Protein AF-A0A3R6HTK8-F1 (afdb_monomer_lite)

Secondary structure (DSSP, 8-state):
-HHHHHHHHHHHHHHHHHHHHHHHHSSS-HHHHTHHHHHHHHHHHHHHH-TTEEEEESPPP-GGG---SEEEEETTT--EEEEEEE----SSSPPP-GGGHHHHHHHHTTTS-EEEESSSEEEEE-TTS-EEEEESBPSSP-TTS--B-TTHHHHHHHHTSS-B-EE--HHHHHHHHHHHHHHHHHHHHHHHTS-TTS-SSHHHHHHHHHHHHHHHHHHHHT-GGGGSHHHHHHHHHHHHHHHHHHHHHH---TT--HHHHHHHHHHTTT-GGGHHHHHHTHHHHHHHHHTHHHHT-TTSHHHHHHHHHHHHHHTEEPPHHHHH---HHHHHHHHHHHHHHHHHHHTT-----HHHHHHHHHHHHHHHHHH--S------SSTHHHHHHHHHHHHTTS-S--GGGGS-----HHHHHHHH-

pLDDT: mean 80.51, std 20.75, range [27.39, 98.06]

Radius of gyration: 29.14 Å; chains: 1; bounding box: 92×43×70 Å

Foldseek 3Di:
DVVLVVLLVVLLLLLLVQQVVCVVVVPDQNQPSSVVSLVSSVVVLQCVLPVQKDKDAQDPALPPLGTARIWIAGNLQRFTLAGEHEDAADLADADDCVVPVSSLVSRLVQQHWYWYYNSFWTWIAHVVGDIDIDGQFDPNADSVDTDGDPVVNVVVSVSNVAGAAREDDLLVLLLVLLVLLLVQLVVQLVLCPDDLVRQPDPLSSVVNVLLVVVLVCCCVPPHVVSVRSSNVSSVLSLLLSLVLVLQLLVLADPPDGLVNQLVCSLCQLPDPVNVVVNVLVVVSSVSCVSCVVQLCDPPHPNVVSSSSSSSNSSNHHDDPCSRVDPPVLVSSVSNCCSNPVPVCVVVVPDDDDPVVVVVLVVVVVVCCVVPPDDDDDDDDDQPPVVVVVVVVVVCVVPDDDDPVVVVPPHDDCVSVSSVSD

Structure (mmCIF, N/CA/C/O backbone):
data_AF-A0A3R6HTK8-F1
#
_entry.id   AF-A0A3R6HTK8-F1
#
loop_
_atom_site.group_PDB
_atom_site.id
_atom_site.type_symbol
_atom_site.label_atom_id
_atom_site.label_alt_id
_atom_site.label_comp_id
_atom_site.label_asym_id
_atom_site.label_entity_id
_atom_site.label_seq_id
_atom_site.pdbx_PDB_ins_code
_atom_site.Cartn_x
_atom_site.Cartn_y
_atom_site.Cartn_z
_atom_site.occupancy
_atom_site.B_iso_or_equiv
_atom_site.auth_seq_id
_atom_site.auth_comp_id
_atom_site.auth_asym_id
_atom_site.auth_atom_id
_atom_site.pdbx_PDB_model_num
ATOM 1 N N . MET A 1 1 ? -25.799 9.845 5.522 1.00 81.69 1 MET A N 1
ATOM 2 C CA . MET A 1 1 ? -26.100 9.785 6.970 1.00 81.69 1 MET A CA 1
ATOM 3 C C . MET A 1 1 ? -27.089 8.676 7.287 1.00 81.69 1 MET A C 1
ATOM 5 O O . MET A 1 1 ? -26.764 7.847 8.117 1.00 81.69 1 MET A O 1
ATOM 9 N N . GLU A 1 2 ? -28.222 8.582 6.590 1.00 89.06 2 GLU A N 1
ATOM 10 C CA . GLU A 1 2 ? -29.214 7.513 6.807 1.00 89.06 2 GLU A CA 1
ATOM 11 C C . GLU A 1 2 ? -28.631 6.088 6.723 1.00 89.06 2 GLU A C 1
ATOM 13 O O . GLU A 1 2 ? -28.774 5.308 7.659 1.00 89.06 2 GLU A O 1
ATOM 18 N N . GLN A 1 3 ? -27.867 5.777 5.668 1.00 90.00 3 GLN A N 1
ATOM 19 C CA . GLN A 1 3 ? -27.207 4.472 5.527 1.00 90.00 3 GLN A CA 1
ATOM 20 C C . GLN A 1 3 ? -26.211 4.167 6.661 1.00 90.00 3 GLN A C 1
ATOM 22 O O . GLN A 1 3 ? -26.128 3.033 7.114 1.00 90.00 3 GLN A O 1
ATOM 27 N N . LEU A 1 4 ? -25.476 5.171 7.150 1.00 90.06 4 LEU A N 1
ATOM 28 C CA . LEU A 1 4 ? -24.527 5.001 8.256 1.00 90.06 4 LEU A CA 1
ATOM 29 C C . LEU A 1 4 ? -25.239 4.727 9.577 1.00 90.06 4 LEU A C 1
ATOM 31 O O . LEU A 1 4 ? -24.823 3.851 10.328 1.00 90.06 4 LEU A O 1
ATOM 35 N N . ASN A 1 5 ? -26.333 5.444 9.835 1.00 91.94 5 ASN A N 1
ATOM 36 C CA . ASN A 1 5 ? -27.166 5.205 11.007 1.00 91.94 5 ASN A CA 1
ATOM 37 C C . ASN A 1 5 ? -27.772 3.798 10.964 1.00 91.94 5 ASN A C 1
ATOM 39 O O . ASN A 1 5 ? -27.846 3.142 11.998 1.00 91.94 5 ASN A O 1
ATOM 43 N N . LYS A 1 6 ? -28.136 3.310 9.771 1.00 94.12 6 LYS A N 1
ATOM 44 C CA . LYS A 1 6 ? -28.594 1.932 9.573 1.00 94.12 6 LYS A CA 1
ATOM 45 C C . LYS A 1 6 ? -27.503 0.908 9.904 1.00 94.12 6 LYS A C 1
ATOM 47 O O . LYS A 1 6 ? -27.765 0.028 10.715 1.00 94.12 6 LYS A O 1
ATOM 52 N N . ILE A 1 7 ? -26.288 1.068 9.365 1.00 94.38 7 ILE A N 1
ATOM 53 C CA . ILE A 1 7 ? -25.133 0.200 9.684 1.00 94.38 7 ILE A CA 1
ATOM 54 C C . ILE A 1 7 ? -24.890 0.167 11.200 1.00 94.38 7 ILE A C 1
ATOM 56 O O . ILE A 1 7 ? -24.708 -0.898 11.785 1.00 94.38 7 ILE A O 1
ATOM 60 N N . LEU A 1 8 ? -24.916 1.333 11.852 1.00 94.94 8 LEU A N 1
ATOM 61 C CA . LEU A 1 8 ? -24.678 1.448 13.289 1.00 94.94 8 LEU A CA 1
ATOM 62 C C . LEU A 1 8 ? -25.783 0.778 14.120 1.00 94.94 8 LEU A C 1
ATOM 64 O O . LEU A 1 8 ? -25.486 0.065 15.076 1.00 94.94 8 LEU A O 1
ATOM 68 N N . ALA A 1 9 ? -27.048 0.980 13.748 1.00 94.38 9 ALA A N 1
ATOM 69 C CA . ALA A 1 9 ? -28.187 0.374 14.429 1.00 94.38 9 ALA A CA 1
ATOM 70 C C . ALA A 1 9 ? -28.205 -1.153 14.271 1.00 94.38 9 ALA A C 1
ATOM 72 O O . ALA A 1 9 ? -28.439 -1.870 15.243 1.00 94.38 9 ALA A O 1
ATOM 73 N N . GLU A 1 10 ? -27.921 -1.657 13.068 1.00 95.12 10 GLU A N 1
ATOM 74 C CA . GLU A 1 10 ? -27.808 -3.093 12.796 1.00 95.12 10 GLU A CA 1
ATOM 75 C C . GLU A 1 10 ? -26.653 -3.719 13.583 1.00 95.12 10 GLU A C 1
ATOM 77 O O . GLU A 1 10 ? -26.837 -4.775 14.192 1.00 95.12 10 GLU A O 1
ATOM 82 N N . TYR A 1 11 ? -25.505 -3.038 13.649 1.00 95.75 11 TYR A N 1
ATOM 83 C CA . TYR A 1 11 ? -24.362 -3.474 14.448 1.00 95.75 11 TYR A CA 1
ATOM 84 C C . TYR A 1 11 ? -24.707 -3.597 15.936 1.00 95.75 11 TYR A C 1
ATOM 86 O O . TYR A 1 11 ? -24.514 -4.662 16.521 1.00 95.75 11 TYR A O 1
ATOM 94 N N . VAL A 1 12 ? -25.262 -2.544 16.548 1.00 94.38 12 VAL A N 1
ATOM 95 C CA . VAL A 1 12 ? -25.592 -2.552 17.984 1.00 94.38 12 VAL A CA 1
ATOM 96 C C . VAL A 1 12 ? -26.674 -3.580 18.304 1.00 94.38 12 VAL A C 1
ATOM 98 O O . VAL A 1 12 ? -26.567 -4.281 19.308 1.00 94.38 12 VAL A O 1
ATOM 101 N N . LYS A 1 13 ? -27.679 -3.733 17.435 1.00 93.44 13 LYS A N 1
ATOM 102 C CA . LYS A 1 13 ? -28.710 -4.767 17.587 1.00 93.44 13 LYS A CA 1
ATOM 103 C C . LYS A 1 13 ? -28.109 -6.172 17.554 1.00 93.44 13 LYS A C 1
ATOM 105 O O . LYS A 1 13 ? -28.438 -6.999 18.400 1.00 93.44 13 LYS A O 1
ATOM 110 N N . ARG A 1 14 ? -27.230 -6.448 16.586 1.00 92.75 14 ARG A N 1
ATOM 111 C CA . ARG A 1 14 ? -26.555 -7.746 16.466 1.00 92.75 14 ARG A CA 1
ATOM 112 C C . ARG A 1 14 ? -25.686 -8.030 17.688 1.00 92.75 14 ARG A C 1
ATOM 114 O O . ARG A 1 14 ? -25.798 -9.105 18.263 1.00 92.75 14 ARG A O 1
ATOM 121 N N . LEU A 1 15 ? -24.901 -7.046 18.120 1.00 91.31 15 LEU A N 1
ATOM 122 C CA . LEU A 1 15 ? -24.067 -7.147 19.314 1.00 91.31 15 LEU A CA 1
ATOM 123 C C . LEU A 1 15 ? -24.892 -7.451 20.576 1.00 91.31 15 LEU A C 1
ATOM 125 O O . LEU A 1 15 ? -24.479 -8.279 21.384 1.00 91.31 15 LEU A O 1
ATOM 129 N N . GLY A 1 16 ? -26.057 -6.814 20.730 1.00 90.31 16 GLY A N 1
ATOM 130 C CA . GLY A 1 16 ? -26.980 -7.076 21.839 1.00 90.31 16 GLY A CA 1
ATOM 131 C C . GLY A 1 16 ? -27.509 -8.505 21.836 1.00 90.31 16 GLY A C 1
ATOM 132 O O . GLY A 1 16 ? -27.416 -9.190 22.851 1.00 90.31 16 GLY A O 1
ATOM 133 N N . ASN A 1 17 ? -27.960 -8.992 20.678 1.00 89.38 17 ASN A N 1
ATOM 134 C CA . ASN A 1 17 ? -28.421 -10.374 20.527 1.00 89.38 17 ASN A CA 1
ATOM 135 C C . ASN A 1 17 ? -27.309 -11.393 20.837 1.00 89.38 17 ASN A C 1
ATOM 137 O O . ASN A 1 17 ? -27.555 -12.391 21.519 1.00 89.38 17 ASN A O 1
ATOM 141 N N . ASP A 1 18 ? -26.090 -11.145 20.346 1.00 86.81 18 ASP A N 1
ATOM 142 C CA . ASP A 1 18 ? -24.930 -12.009 20.588 1.00 86.81 18 ASP A CA 1
ATOM 143 C C . ASP A 1 18 ? -24.582 -12.038 22.089 1.00 86.81 18 ASP A C 1
ATOM 145 O O . ASP A 1 18 ? -24.311 -13.102 22.650 1.00 86.81 18 ASP A O 1
ATOM 149 N N . TYR A 1 19 ? -24.656 -10.886 22.765 1.00 84.94 19 TYR A N 1
ATOM 150 C CA . TYR A 1 19 ? -24.428 -10.768 24.206 1.00 84.94 19 TYR A CA 1
ATOM 151 C C . TYR A 1 19 ? -25.494 -11.491 25.042 1.00 84.94 19 TYR A C 1
ATOM 153 O O . TYR A 1 19 ? -25.150 -12.270 25.934 1.00 84.94 19 TYR A O 1
ATOM 161 N N . GLU A 1 20 ? -26.778 -11.283 24.742 1.00 84.00 20 GLU A N 1
ATOM 162 C CA . GLU A 1 20 ? -27.891 -11.963 25.418 1.00 84.00 20 GLU A CA 1
ATOM 163 C C . GLU A 1 20 ? -27.799 -13.483 25.255 1.00 84.00 20 GLU A C 1
ATOM 165 O O . GLU A 1 20 ? -27.944 -14.228 26.227 1.00 84.00 20 GLU A O 1
ATOM 170 N N . THR A 1 21 ? -27.476 -13.948 24.045 1.00 82.75 21 THR A N 1
ATOM 171 C CA . THR A 1 21 ? -27.291 -15.376 23.752 1.00 82.75 21 THR A CA 1
ATOM 172 C C . THR A 1 21 ? -26.111 -15.961 24.529 1.00 82.75 21 THR A C 1
ATOM 174 O O . THR A 1 21 ? -26.217 -17.061 25.083 1.00 82.75 21 THR A O 1
ATOM 177 N N . ALA A 1 22 ? -24.988 -15.241 24.612 1.00 80.56 22 ALA A N 1
ATOM 178 C CA . ALA A 1 22 ? -23.815 -15.685 25.362 1.00 80.56 22 ALA A CA 1
ATOM 179 C C . ALA A 1 22 ? -24.121 -15.839 26.862 1.00 80.56 22 ALA A C 1
ATOM 181 O O . ALA A 1 22 ? -23.773 -16.864 27.452 1.00 80.56 22 ALA A O 1
ATOM 182 N N . ILE A 1 23 ? -24.835 -14.879 27.466 1.00 78.56 23 ILE A N 1
ATOM 183 C CA . ILE A 1 23 ? -25.270 -14.982 28.869 1.00 78.56 23 ILE A CA 1
ATOM 184 C C . ILE A 1 23 ? -26.238 -16.150 29.062 1.00 78.56 23 ILE A C 1
ATOM 186 O O . ILE A 1 23 ? -26.072 -16.931 29.996 1.00 78.56 23 ILE A O 1
ATOM 190 N N . ALA A 1 24 ? -27.248 -16.270 28.197 1.00 79.00 24 ALA A N 1
ATOM 191 C CA . ALA A 1 24 ? -28.303 -17.267 28.349 1.00 79.00 24 ALA A CA 1
ATOM 192 C C . ALA A 1 24 ? -27.785 -18.705 28.210 1.00 79.00 24 ALA A C 1
ATOM 194 O O . ALA A 1 24 ? -28.276 -19.610 28.881 1.00 79.00 24 ALA A O 1
ATOM 195 N N . THR A 1 25 ? -26.801 -18.926 27.335 1.00 72.25 25 THR A N 1
ATOM 196 C CA . THR A 1 25 ? -26.275 -20.268 27.057 1.00 72.25 25 THR A CA 1
ATOM 197 C C . THR A 1 25 ? -25.136 -20.679 27.984 1.00 72.25 25 THR A C 1
ATOM 199 O O . THR A 1 25 ? -24.912 -21.876 28.137 1.00 72.25 25 THR A O 1
ATOM 202 N N . GLY A 1 26 ? -24.378 -19.731 28.554 1.00 64.69 26 GLY A N 1
ATOM 203 C CA . GLY A 1 26 ? -23.179 -20.008 29.363 1.00 64.69 26 GLY A CA 1
ATOM 204 C C . GLY A 1 26 ? -22.053 -20.752 28.621 1.00 64.69 26 GLY A C 1
ATOM 205 O O . GLY A 1 26 ? -21.016 -21.043 29.209 1.00 64.69 26 GLY A O 1
ATOM 206 N N . ASN A 1 27 ? -22.249 -21.057 27.334 1.00 58.22 27 ASN A N 1
ATOM 207 C CA . ASN A 1 27 ? -21.382 -21.897 26.503 1.00 58.22 27 ASN A CA 1
ATOM 208 C C . ASN A 1 27 ? -20.423 -21.080 25.629 1.00 58.22 27 ASN A C 1
ATOM 210 O O . ASN A 1 27 ? -19.583 -21.649 24.934 1.00 58.22 27 ASN A O 1
ATOM 214 N N . ALA A 1 28 ? -20.554 -19.755 25.643 1.00 58.84 28 ALA A N 1
ATOM 215 C CA . ALA A 1 28 ? -19.697 -18.847 24.907 1.00 58.84 28 ALA A CA 1
ATOM 216 C C . ALA A 1 28 ? -19.084 -17.835 25.872 1.00 58.84 28 ALA A C 1
ATOM 218 O O . ALA A 1 28 ? -19.776 -17.258 26.711 1.00 58.84 28 ALA A O 1
ATOM 219 N N . THR A 1 29 ? -17.781 -17.595 25.746 1.00 58.09 29 THR A N 1
ATOM 220 C CA . THR A 1 29 ? -17.164 -16.444 26.397 1.00 58.09 29 THR A CA 1
ATOM 221 C C . THR A 1 29 ? -17.746 -15.179 25.758 1.00 58.09 29 THR A C 1
ATOM 223 O O . THR A 1 29 ? -17.727 -15.057 24.521 1.00 58.09 29 THR A O 1
ATOM 226 N N . PRO A 1 30 ? -18.273 -14.225 26.553 1.00 56.25 30 PRO A N 1
ATOM 227 C CA . PRO A 1 30 ? -18.715 -12.933 26.037 1.00 56.25 30 PRO A CA 1
ATOM 228 C C . PRO A 1 30 ? -17.639 -12.283 25.164 1.00 56.25 30 PRO A C 1
ATOM 230 O O . PRO A 1 30 ? -17.973 -11.591 24.212 1.00 56.25 30 PRO A O 1
ATOM 233 N N . GLU A 1 31 ? -16.358 -12.579 25.422 1.00 52.03 31 GLU A N 1
ATOM 234 C CA . GLU A 1 31 ? -15.197 -12.066 24.699 1.00 52.03 31 GLU A CA 1
ATOM 235 C C . GLU A 1 31 ? -15.032 -12.509 23.234 1.00 52.03 31 GLU A C 1
ATOM 237 O O . GLU A 1 31 ? -14.498 -11.746 22.431 1.00 52.03 31 GLU A O 1
ATOM 242 N N . LEU A 1 32 ? -15.402 -13.737 22.858 1.00 59.09 32 LEU A N 1
ATOM 243 C CA . LEU A 1 32 ? -15.188 -14.225 21.480 1.00 59.09 32 LEU A CA 1
ATOM 244 C C . LEU A 1 32 ? -16.429 -14.059 20.602 1.00 59.09 32 LEU A C 1
ATOM 246 O O . LEU A 1 32 ? -16.313 -13.978 19.378 1.00 59.09 32 LEU A O 1
ATOM 250 N N . SER A 1 33 ? -17.597 -13.948 21.230 1.00 67.00 33 SER A N 1
ATOM 251 C CA . SER A 1 33 ? -18.895 -13.935 20.554 1.00 67.00 33 SER A CA 1
ATOM 252 C C . SER A 1 33 ? -19.158 -12.645 19.773 1.00 67.00 33 SER A C 1
ATOM 254 O O . SER A 1 33 ? -19.855 -12.683 18.767 1.00 67.00 33 SER A O 1
ATOM 256 N N . PHE A 1 34 ? -18.558 -11.514 20.169 1.00 80.62 34 PHE A N 1
ATOM 257 C CA . PHE A 1 34 ? -18.806 -10.221 19.515 1.00 80.62 34 PHE A CA 1
ATOM 258 C C . PHE A 1 34 ? -17.888 -9.921 18.322 1.00 80.62 34 PHE A C 1
ATOM 260 O O . PHE A 1 34 ? -18.190 -9.048 17.505 1.00 80.62 34 PHE A O 1
ATOM 267 N N . ARG A 1 35 ? -16.748 -10.616 18.203 1.00 88.56 35 ARG A N 1
ATOM 268 C CA . ARG A 1 35 ? -15.759 -10.360 17.141 1.00 88.56 35 ARG A CA 1
ATOM 269 C C . ARG A 1 35 ? -16.352 -10.480 15.728 1.00 88.56 35 ARG A C 1
ATOM 271 O O . ARG A 1 35 ? -16.021 -9.624 14.912 1.00 88.56 35 ARG A O 1
ATOM 278 N N . PRO A 1 36 ? -17.243 -11.448 15.422 1.00 91.12 36 PRO A N 1
ATOM 279 C CA . PRO A 1 36 ? -17.910 -11.511 14.121 1.00 91.12 36 PRO A CA 1
ATOM 280 C C . PRO A 1 36 ? -18.784 -10.288 13.811 1.00 91.12 36 PRO A C 1
ATOM 282 O O . PRO A 1 36 ? -18.766 -9.799 12.684 1.00 91.12 36 PRO A O 1
ATOM 285 N N . ALA A 1 37 ? -19.534 -9.775 14.793 1.00 92.81 37 ALA A N 1
ATOM 286 C CA . ALA A 1 37 ? -20.349 -8.573 14.614 1.00 92.81 37 ALA A CA 1
ATOM 287 C C . ALA A 1 37 ? -19.473 -7.328 14.403 1.00 92.81 37 ALA A C 1
ATOM 289 O O . ALA A 1 37 ? -19.756 -6.513 13.526 1.00 92.81 37 ALA A O 1
ATOM 290 N N . LEU A 1 38 ? -18.383 -7.207 15.170 1.00 95.00 38 LEU A N 1
ATOM 291 C CA . LEU A 1 38 ? -17.415 -6.119 15.020 1.00 95.00 38 LEU A CA 1
ATOM 292 C C . LEU A 1 38 ? -16.723 -6.163 13.652 1.00 95.00 38 LEU A C 1
ATOM 294 O O . LEU A 1 38 ? -16.568 -5.130 13.008 1.00 95.00 38 LEU A O 1
ATOM 298 N N . ASP A 1 39 ? -16.332 -7.347 13.188 1.00 95.56 39 ASP A N 1
ATOM 299 C CA . ASP A 1 39 ? -15.702 -7.533 11.883 1.00 95.56 39 ASP A CA 1
ATOM 300 C C . ASP A 1 39 ? -16.608 -7.071 10.732 1.00 95.56 39 ASP A C 1
ATOM 302 O O . ASP A 1 39 ? -16.175 -6.308 9.866 1.00 95.56 39 ASP A O 1
ATOM 306 N N . ASP A 1 40 ? -17.879 -7.475 10.760 1.00 95.75 40 ASP A N 1
ATOM 307 C CA . ASP A 1 40 ? -18.894 -7.059 9.789 1.00 95.75 40 ASP A CA 1
ATOM 308 C C . ASP A 1 40 ? -19.106 -5.536 9.807 1.00 95.75 40 ASP A C 1
ATOM 310 O O . ASP A 1 40 ? -19.056 -4.880 8.763 1.00 95.75 40 ASP A O 1
ATOM 314 N N . PHE A 1 41 ? -19.221 -4.940 10.997 1.00 96.69 41 PHE A N 1
ATOM 315 C CA . PHE A 1 41 ? -19.305 -3.487 11.148 1.00 96.69 41 PHE A CA 1
ATOM 316 C C . PHE A 1 41 ? -18.094 -2.768 10.545 1.00 96.69 41 PHE A C 1
ATOM 318 O O . PHE A 1 41 ? -18.255 -1.804 9.793 1.00 96.69 41 PHE A O 1
ATOM 325 N N . LEU A 1 42 ? -16.880 -3.247 10.822 1.00 97.19 42 LEU A N 1
ATOM 326 C CA . LEU A 1 42 ? -15.658 -2.659 10.285 1.00 97.19 42 LEU A CA 1
ATOM 327 C C . LEU A 1 42 ? -15.581 -2.774 8.752 1.00 97.19 42 LEU A C 1
ATOM 329 O O . LEU A 1 42 ? -15.139 -1.829 8.092 1.00 97.19 42 LEU A O 1
ATOM 333 N N . VAL A 1 43 ? -16.026 -3.892 8.168 1.00 96.62 43 VAL A N 1
ATOM 334 C CA . VAL A 1 43 ? -16.117 -4.072 6.706 1.00 96.62 43 VAL A CA 1
ATOM 335 C C . VAL A 1 43 ? -17.105 -3.089 6.095 1.00 96.62 43 VAL A C 1
ATOM 337 O O . VAL A 1 43 ? -16.763 -2.393 5.138 1.00 96.62 43 VAL A O 1
ATOM 340 N N . GLN A 1 44 ? -18.315 -3.002 6.645 1.00 96.69 44 GLN A N 1
ATOM 341 C CA . GLN A 1 44 ? -19.347 -2.111 6.120 1.00 96.69 44 GLN A CA 1
ATOM 342 C C . GLN A 1 44 ? -18.934 -0.641 6.252 1.00 96.69 44 GLN A C 1
ATOM 344 O O . GLN A 1 44 ? -19.090 0.133 5.306 1.00 96.69 44 GLN A O 1
ATOM 349 N N . MET A 1 45 ? -18.342 -0.262 7.389 1.00 96.06 45 MET A N 1
ATOM 350 C CA . MET A 1 45 ? -17.864 1.096 7.645 1.00 96.06 45 MET A CA 1
ATOM 351 C C . MET A 1 45 ? -16.722 1.490 6.701 1.00 96.06 45 MET A C 1
ATOM 353 O O . MET A 1 45 ? -16.774 2.549 6.076 1.00 96.06 45 MET A O 1
ATOM 357 N N . SER A 1 46 ? -15.705 0.635 6.561 1.00 96.69 46 SER A N 1
ATOM 358 C CA . SER A 1 46 ? -14.578 0.899 5.658 1.00 96.69 46 SER A CA 1
ATOM 359 C C . SER A 1 46 ? -15.015 0.936 4.192 1.00 96.69 46 SER A C 1
ATOM 361 O O . SER A 1 46 ? -14.677 1.885 3.489 1.00 96.69 46 SER A O 1
ATOM 363 N N . GLY A 1 47 ? -15.846 -0.013 3.749 1.00 96.19 47 GLY A N 1
ATOM 364 C CA . GLY A 1 47 ? -16.365 -0.058 2.380 1.00 96.19 47 GLY A CA 1
ATOM 365 C C . GLY A 1 47 ? -17.301 1.102 2.024 1.00 96.19 47 GLY A C 1
ATOM 366 O O . GLY A 1 47 ? -17.339 1.517 0.864 1.00 96.19 47 GLY A O 1
ATOM 367 N N . PHE A 1 48 ? -18.027 1.654 3.005 1.00 95.62 48 PHE A N 1
ATOM 368 C CA . PHE A 1 48 ? -18.804 2.883 2.825 1.00 95.62 48 PHE A CA 1
ATOM 369 C C . PHE A 1 48 ? -17.899 4.111 2.644 1.00 95.62 48 PHE A C 1
ATOM 371 O O . PHE A 1 48 ? -18.234 5.008 1.872 1.00 95.62 48 PHE A O 1
ATOM 378 N N . ILE A 1 49 ? -16.765 4.166 3.352 1.00 96.00 49 ILE A N 1
ATOM 379 C CA . ILE A 1 49 ? -15.816 5.286 3.281 1.00 96.00 49 ILE A CA 1
ATOM 380 C C . ILE A 1 49 ? -15.047 5.267 1.959 1.00 96.00 49 ILE A C 1
ATOM 382 O O . ILE A 1 49 ? -15.018 6.281 1.263 1.00 96.00 49 ILE A O 1
ATOM 386 N N . ASP A 1 50 ? -14.433 4.135 1.615 1.00 96.50 50 ASP A N 1
ATOM 387 C CA . ASP A 1 50 ? -13.734 3.936 0.347 1.00 96.50 50 ASP A CA 1
ATOM 388 C C . ASP A 1 50 ? -13.623 2.433 0.033 1.00 96.50 50 ASP A C 1
ATOM 390 O O . ASP A 1 50 ? -13.117 1.639 0.825 1.00 96.50 50 ASP A O 1
ATOM 394 N N . ARG A 1 51 ? -14.042 2.033 -1.173 1.00 96.12 51 ARG A N 1
ATOM 395 C CA . ARG A 1 51 ? -13.983 0.638 -1.652 1.00 96.12 51 ARG A CA 1
ATOM 396 C C . ARG A 1 51 ? -12.553 0.103 -1.791 1.00 96.12 51 ARG A C 1
ATOM 398 O O . ARG A 1 51 ? -12.363 -1.118 -1.865 1.00 96.12 51 ARG A O 1
ATOM 405 N N . LYS A 1 52 ? -11.565 0.998 -1.859 1.00 96.50 52 LYS A N 1
ATOM 406 C CA . LYS A 1 52 ? -10.136 0.668 -1.904 1.00 96.50 52 LYS A CA 1
ATOM 407 C C . LYS A 1 52 ? -9.570 0.287 -0.545 1.00 96.50 52 LYS A C 1
ATOM 409 O O . LYS A 1 52 ? -8.481 -0.279 -0.507 1.00 96.50 52 LYS A O 1
ATOM 414 N N . ILE A 1 53 ? -10.279 0.563 0.550 1.00 97.69 53 ILE A N 1
ATOM 415 C CA . ILE A 1 53 ? -9.877 0.081 1.867 1.00 97.69 53 ILE A CA 1
ATOM 416 C C . ILE A 1 53 ? -10.133 -1.424 1.910 1.00 97.69 53 ILE A C 1
ATOM 418 O O . ILE A 1 53 ? -11.233 -1.907 1.636 1.00 97.69 53 ILE A O 1
ATOM 422 N N . ASP A 1 54 ? -9.084 -2.163 2.229 1.00 96.69 54 ASP A N 1
ATOM 423 C CA . ASP A 1 54 ? -9.123 -3.586 2.494 1.00 96.69 54 ASP A CA 1
ATOM 424 C C . ASP A 1 54 ? -8.936 -3.846 3.977 1.00 96.69 54 ASP A C 1
ATOM 426 O O . ASP A 1 54 ? -8.147 -3.177 4.652 1.00 96.69 54 ASP A O 1
ATOM 430 N N . ARG A 1 55 ? -9.653 -4.853 4.463 1.00 95.62 55 ARG A N 1
ATOM 431 C CA . ARG A 1 55 ? -9.563 -5.347 5.830 1.00 95.62 55 ARG A CA 1
ATOM 432 C C . ARG A 1 55 ? -8.913 -6.718 5.785 1.00 95.62 55 ARG A C 1
ATOM 434 O O . ARG A 1 55 ? -9.444 -7.634 5.166 1.00 95.62 55 ARG A O 1
ATOM 441 N N . ILE A 1 56 ? -7.816 -6.882 6.511 1.00 95.31 56 ILE A N 1
ATOM 442 C CA . ILE A 1 56 ? -7.183 -8.179 6.752 1.00 95.31 56 ILE A CA 1
ATOM 443 C C . ILE A 1 56 ? -7.474 -8.571 8.198 1.00 95.31 56 ILE A C 1
ATOM 445 O O . ILE A 1 56 ? -7.020 -7.896 9.123 1.00 95.31 56 ILE A O 1
ATOM 449 N N . PHE A 1 57 ? -8.234 -9.649 8.384 1.00 92.38 57 PHE A N 1
ATOM 450 C CA . PHE A 1 57 ? -8.468 -10.254 9.694 1.00 92.38 57 PHE A CA 1
ATOM 451 C C . PHE A 1 57 ? -7.351 -11.228 10.039 1.00 92.38 57 PHE A C 1
ATOM 453 O O . PHE A 1 57 ? -6.886 -11.967 9.171 1.00 92.38 57 PHE A O 1
ATOM 460 N N . GLU A 1 58 ? -6.900 -11.178 11.289 1.00 89.94 58 GLU A N 1
ATOM 461 C CA . GLU A 1 58 ? -5.741 -11.915 11.791 1.00 89.94 58 GLU A CA 1
ATOM 462 C C . GLU A 1 58 ? -4.538 -11.863 10.827 1.00 89.94 58 GLU A C 1
ATOM 464 O O . GLU A 1 58 ? -4.053 -12.900 10.354 1.00 89.94 58 GLU A O 1
ATOM 469 N N . PRO A 1 59 ? -4.028 -10.658 10.505 1.00 90.19 59 PRO A N 1
ATOM 470 C CA . PRO A 1 59 ? -2.883 -10.504 9.621 1.00 90.19 59 PRO A CA 1
ATOM 471 C C . PRO A 1 59 ? -1.688 -11.339 10.091 1.00 90.19 59 PRO A C 1
ATOM 473 O O . PRO A 1 59 ? -1.536 -11.686 11.264 1.00 90.19 59 PRO A O 1
ATOM 476 N N . ARG A 1 60 ? -0.758 -11.619 9.173 1.00 86.19 60 ARG A N 1
ATOM 477 C CA . ARG A 1 60 ? 0.523 -12.226 9.560 1.00 86.19 60 ARG A CA 1
ATOM 478 C C . ARG A 1 60 ? 1.211 -11.377 10.629 1.00 86.19 60 ARG A C 1
ATOM 480 O O . ARG A 1 60 ? 1.027 -10.162 10.699 1.00 86.19 60 ARG A O 1
ATOM 487 N N . GLN A 1 61 ? 2.034 -12.027 11.443 1.00 83.38 61 GLN A N 1
ATOM 488 C CA . GLN A 1 61 ? 2.787 -11.362 12.495 1.00 83.38 61 GLN A CA 1
ATOM 489 C C . GLN A 1 61 ? 3.590 -10.174 11.935 1.00 83.38 61 GLN A C 1
ATOM 491 O O . GLN A 1 61 ? 4.362 -10.320 10.985 1.00 83.38 61 GLN A O 1
ATOM 496 N N . GLN A 1 62 ? 3.423 -9.000 12.543 1.00 81.44 62 GLN A N 1
ATOM 497 C CA . GLN A 1 62 ? 4.070 -7.746 12.149 1.00 81.44 62 GLN A CA 1
ATOM 498 C C . GLN A 1 62 ? 5.496 -7.697 12.720 1.00 81.44 62 GLN A C 1
ATOM 500 O O . GLN A 1 62 ? 5.837 -6.873 13.569 1.00 81.44 62 GLN A O 1
ATOM 505 N N . GLY A 1 63 ? 6.329 -8.664 12.325 1.00 77.06 63 GLY A N 1
ATOM 506 C CA . GLY A 1 63 ? 7.679 -8.852 12.859 1.00 77.06 63 GLY A CA 1
ATOM 507 C C . GLY A 1 63 ? 7.682 -9.079 14.376 1.00 77.06 63 GLY A C 1
ATOM 508 O O . GLY A 1 63 ? 6.964 -9.923 14.903 1.00 77.06 63 GLY A O 1
ATOM 509 N N . LYS A 1 64 ? 8.481 -8.307 15.117 1.00 78.94 64 LYS A N 1
ATOM 510 C CA . LYS A 1 64 ? 8.558 -8.411 16.587 1.00 78.94 64 LYS A CA 1
ATOM 511 C C . LYS A 1 64 ? 7.411 -7.718 17.339 1.00 78.94 64 LYS A C 1
ATOM 513 O O . LYS A 1 64 ? 7.372 -7.773 18.564 1.00 78.94 64 LYS A O 1
ATOM 518 N N . TYR A 1 65 ? 6.507 -7.033 16.636 1.00 81.88 65 TYR A N 1
ATOM 519 C CA . TYR A 1 65 ? 5.516 -6.138 17.249 1.00 81.88 65 TYR A CA 1
ATOM 520 C C . TYR A 1 65 ? 4.185 -6.825 17.590 1.00 81.88 65 TYR A C 1
ATOM 522 O O . TYR A 1 65 ? 3.364 -6.249 18.301 1.00 81.88 65 TYR A O 1
ATOM 530 N N . GLY A 1 66 ? 4.016 -8.081 17.169 1.00 84.94 66 GLY A N 1
ATOM 531 C CA . GLY A 1 66 ? 2.838 -8.903 17.442 1.00 84.94 66 GLY A CA 1
ATOM 532 C C . GLY A 1 66 ? 1.907 -9.017 16.239 1.00 84.94 66 GLY A C 1
ATOM 533 O O . GLY A 1 66 ? 2.278 -8.682 15.113 1.00 84.94 66 GLY A O 1
ATOM 534 N N . ARG A 1 67 ? 0.703 -9.527 16.483 1.00 90.19 67 ARG A N 1
ATOM 535 C CA . ARG A 1 67 ? -0.353 -9.700 15.487 1.00 90.19 67 ARG A CA 1
ATOM 536 C C . ARG A 1 67 ? -1.588 -8.937 15.975 1.00 90.19 67 ARG A C 1
ATOM 538 O O . ARG A 1 67 ? -2.165 -9.391 16.960 1.00 90.19 67 ARG A O 1
ATOM 545 N N . PRO A 1 68 ? -1.952 -7.800 15.356 1.00 93.00 68 PRO A N 1
ATOM 546 C CA . PRO A 1 68 ? -3.223 -7.151 15.663 1.00 93.00 68 PRO A CA 1
ATOM 547 C C . PRO A 1 68 ? -4.377 -8.037 15.188 1.00 93.00 68 PRO A C 1
ATOM 549 O O . PRO A 1 68 ? -4.172 -8.879 14.313 1.00 93.00 68 PRO A O 1
ATOM 552 N N . ASP A 1 69 ? -5.573 -7.850 15.741 1.00 94.06 69 ASP A N 1
ATOM 553 C CA . ASP A 1 69 ? -6.754 -8.598 15.295 1.00 94.06 69 ASP A CA 1
ATOM 554 C C . ASP A 1 69 ? -7.169 -8.172 13.869 1.00 94.06 69 ASP A C 1
ATOM 556 O O . ASP A 1 69 ? -7.511 -9.022 13.047 1.00 94.06 69 ASP A O 1
ATOM 560 N N . TRP A 1 70 ? -7.049 -6.878 13.533 1.00 97.12 70 TRP A N 1
ATOM 561 C CA . TRP A 1 70 ? -7.273 -6.365 12.175 1.00 97.12 70 TRP A CA 1
ATOM 562 C C . TRP A 1 70 ? -6.178 -5.413 11.695 1.00 97.12 70 TRP A C 1
ATOM 564 O O . TRP A 1 70 ? -5.610 -4.624 12.458 1.00 97.12 70 TRP A O 1
ATOM 574 N N . LEU A 1 71 ? -5.947 -5.430 10.385 1.00 96.56 71 LEU A N 1
ATOM 575 C CA . LEU A 1 71 ? -5.123 -4.471 9.653 1.00 96.56 71 LEU A CA 1
ATOM 576 C C . LEU A 1 71 ? -5.933 -3.907 8.488 1.00 96.56 71 LEU A C 1
ATOM 578 O O . LEU A 1 71 ? -6.540 -4.666 7.734 1.00 96.56 71 LEU A O 1
ATOM 582 N N . PHE A 1 72 ? -5.912 -2.583 8.335 1.00 98.06 72 PHE A N 1
ATOM 583 C CA . PHE A 1 72 ? -6.548 -1.897 7.214 1.00 98.06 72 PHE A CA 1
ATOM 584 C C . PHE A 1 72 ? -5.504 -1.316 6.273 1.00 98.06 72 PHE A C 1
ATOM 586 O O . PHE A 1 72 ? -4.599 -0.599 6.712 1.00 98.06 72 PHE A O 1
ATOM 593 N N . CYS A 1 73 ? -5.631 -1.601 4.983 1.00 97.25 73 CYS A N 1
ATOM 594 C CA . CYS A 1 73 ? -4.702 -1.134 3.959 1.00 97.25 73 CYS A CA 1
ATOM 595 C C . CYS A 1 73 ? -5.412 -0.742 2.666 1.00 97.25 73 CYS A C 1
ATOM 597 O O . CYS A 1 73 ? -6.549 -1.130 2.439 1.00 97.25 73 CYS A O 1
ATOM 599 N N . ASN A 1 74 ? -4.749 0.020 1.805 1.00 97.38 74 ASN A N 1
ATOM 600 C CA . ASN A 1 74 ? -5.250 0.314 0.466 1.00 97.38 74 ASN A CA 1
ATOM 601 C C . ASN A 1 74 ? -4.932 -0.856 -0.487 1.00 97.38 74 ASN A C 1
ATOM 603 O O . ASN A 1 74 ? -3.790 -1.312 -0.533 1.00 97.38 74 ASN A O 1
ATOM 607 N N . LYS A 1 75 ? -5.914 -1.325 -1.264 1.00 94.50 75 LYS A N 1
ATOM 608 C CA . LYS A 1 75 ? -5.766 -2.436 -2.228 1.00 94.50 75 LYS A CA 1
ATOM 609 C C . LYS A 1 75 ? -4.730 -2.168 -3.324 1.00 94.50 75 LYS A C 1
ATOM 611 O O . LYS A 1 75 ? -4.041 -3.092 -3.747 1.00 94.50 75 LYS A O 1
ATOM 616 N N . ASP A 1 76 ? -4.600 -0.918 -3.755 1.00 92.19 76 ASP A N 1
ATOM 617 C CA . ASP A 1 76 ? -3.764 -0.530 -4.893 1.00 92.19 76 ASP A CA 1
ATOM 618 C C . ASP A 1 76 ? -2.310 -0.285 -4.457 1.00 92.19 76 ASP A C 1
ATOM 620 O O . ASP A 1 76 ? -1.357 -0.796 -5.053 1.00 92.19 76 ASP A O 1
ATOM 624 N N . THR A 1 77 ? -2.128 0.508 -3.397 1.00 94.88 77 THR A N 1
ATOM 625 C CA . THR A 1 77 ? -0.802 0.948 -2.924 1.00 94.88 77 THR A CA 1
ATOM 626 C C . THR A 1 77 ? -0.217 0.022 -1.860 1.00 94.88 77 THR A C 1
ATOM 628 O O . THR A 1 77 ? 0.988 0.052 -1.601 1.00 94.88 77 THR A O 1
ATOM 631 N N . MET A 1 78 ? -1.061 -0.794 -1.219 1.00 94.69 78 MET A N 1
ATOM 632 C CA . MET A 1 78 ? -0.729 -1.583 -0.029 1.00 94.69 78 MET A CA 1
ATOM 633 C C . MET A 1 78 ? -0.274 -0.723 1.167 1.00 94.69 78 MET A C 1
ATOM 635 O O . MET A 1 78 ? 0.335 -1.239 2.107 1.00 94.69 78 MET A O 1
ATOM 639 N N . GLY A 1 79 ? -0.545 0.587 1.144 1.00 96.25 79 GLY A N 1
ATOM 640 C CA . GLY A 1 79 ? -0.321 1.487 2.274 1.00 96.25 79 GLY A CA 1
ATOM 641 C C . GLY A 1 79 ? -1.242 1.152 3.439 1.00 96.25 79 GLY A C 1
ATOM 642 O O . GLY A 1 79 ? -2.367 0.706 3.234 1.00 96.25 79 GLY A O 1
ATOM 643 N N . ILE A 1 80 ? -0.762 1.332 4.668 1.00 96.75 80 ILE A N 1
ATOM 644 C CA . ILE A 1 80 ? -1.503 0.952 5.878 1.00 96.75 80 ILE A CA 1
ATOM 645 C C . ILE A 1 80 ? -2.273 2.160 6.393 1.00 96.75 80 ILE A C 1
ATOM 647 O O . ILE A 1 80 ? -1.669 3.192 6.666 1.00 96.75 80 ILE A O 1
ATOM 651 N N . TYR A 1 81 ? -3.581 2.031 6.586 1.00 97.50 81 TYR A N 1
ATOM 652 C CA . TYR A 1 81 ? -4.374 3.049 7.280 1.00 97.50 81 TYR A CA 1
ATOM 653 C C . TYR A 1 81 ? -4.224 2.937 8.795 1.00 97.50 81 TYR A C 1
ATOM 655 O O . TYR A 1 81 ? -4.103 3.942 9.487 1.00 97.50 81 TYR A O 1
ATOM 663 N N . GLY A 1 82 ? -4.184 1.712 9.317 1.00 96.88 82 GLY A N 1
ATOM 664 C CA . GLY A 1 82 ? -3.970 1.468 10.735 1.00 96.88 82 GLY A CA 1
ATOM 665 C C . GLY A 1 82 ? -4.331 0.052 11.158 1.00 96.88 82 GLY A C 1
ATOM 666 O O . GLY A 1 82 ? -4.650 -0.810 10.335 1.00 96.88 82 GLY A O 1
ATOM 667 N N . TYR A 1 83 ? -4.270 -0.170 12.464 1.00 97.19 83 TYR A N 1
ATOM 668 C CA . TYR A 1 83 ? -4.533 -1.461 13.098 1.00 97.19 83 TYR A CA 1
ATOM 669 C C . TYR A 1 83 ? -5.712 -1.357 14.062 1.00 97.19 83 TYR A C 1
ATOM 671 O O . TYR A 1 83 ? -5.926 -0.299 14.654 1.00 97.19 83 TYR A O 1
ATOM 679 N N . VAL A 1 84 ? -6.438 -2.455 14.260 1.00 96.94 84 VAL A N 1
ATOM 680 C CA . VAL A 1 84 ? -7.478 -2.559 15.294 1.00 96.94 84 VAL A CA 1
ATOM 681 C C . VAL A 1 84 ? -7.170 -3.753 16.187 1.00 96.94 84 VAL A C 1
ATOM 683 O O . VAL A 1 84 ? -6.817 -4.831 15.707 1.00 96.94 84 VAL A O 1
ATOM 686 N N . GLU A 1 85 ? -7.292 -3.542 17.489 1.00 95.00 85 GLU A N 1
ATOM 687 C CA . GLU A 1 85 ? -7.082 -4.539 18.531 1.00 95.00 85 GLU A CA 1
ATOM 688 C C . GLU A 1 85 ? -8.337 -4.595 19.412 1.00 95.00 85 GLU A C 1
ATOM 690 O O . GLU A 1 85 ? -8.697 -3.595 20.043 1.00 95.00 85 GLU A O 1
ATOM 695 N N . ALA A 1 86 ? -8.993 -5.756 19.456 1.00 93.25 86 ALA A N 1
ATOM 696 C CA . ALA A 1 86 ? -10.189 -5.971 20.261 1.00 93.25 86 ALA A CA 1
ATOM 697 C C . ALA A 1 86 ? -9.857 -6.524 21.649 1.00 93.25 86 ALA A C 1
ATOM 699 O O . ALA A 1 86 ? -8.972 -7.369 21.818 1.00 93.25 86 ALA A O 1
ATOM 700 N N . LYS A 1 87 ? -10.623 -6.078 22.644 1.00 91.69 87 LYS A N 1
ATOM 701 C CA . LYS A 1 87 ? -10.571 -6.494 24.050 1.00 91.69 87 LYS A CA 1
ATOM 702 C C . LYS A 1 87 ? -11.905 -7.024 24.521 1.00 91.69 87 LYS A C 1
ATOM 704 O O . LYS A 1 87 ? -12.910 -6.859 23.847 1.00 91.69 87 LYS A O 1
ATOM 709 N N . SER A 1 88 ? -11.881 -7.675 25.678 1.00 86.50 88 SER A N 1
ATOM 710 C CA . SER A 1 88 ? -13.066 -8.238 26.308 1.00 86.50 88 SER A CA 1
ATOM 711 C C . SER A 1 88 ? -14.187 -7.211 26.388 1.00 86.50 88 SER A C 1
ATOM 713 O O . SER A 1 88 ? -14.003 -6.130 26.948 1.00 86.50 88 SER A O 1
ATOM 715 N N . PHE A 1 89 ? -15.337 -7.570 25.829 1.00 87.31 89 PHE A N 1
ATOM 716 C CA . PHE A 1 89 ? -16.518 -6.729 25.844 1.00 87.31 89 PHE A CA 1
ATOM 717 C C . PHE A 1 89 ? -17.132 -6.682 27.245 1.00 87.31 89 PHE A C 1
ATOM 719 O O . PHE A 1 89 ? -17.372 -7.722 27.863 1.00 87.31 89 PHE A O 1
ATOM 726 N N . ASN A 1 90 ? -17.423 -5.475 27.733 1.00 88.19 90 ASN A N 1
ATOM 727 C CA . ASN A 1 90 ? -18.200 -5.271 28.951 1.00 88.19 90 ASN A CA 1
ATOM 728 C C . ASN A 1 90 ? -19.244 -4.160 28.730 1.00 88.19 90 ASN A C 1
ATOM 730 O O . ASN A 1 90 ? -18.867 -2.996 28.564 1.00 88.19 90 ASN A O 1
ATOM 734 N N . PRO A 1 91 ? -20.555 -4.467 28.765 1.00 89.50 91 PRO A N 1
ATOM 735 C CA . PRO A 1 91 ? -21.590 -3.464 28.512 1.00 89.50 91 PRO A CA 1
ATOM 736 C C . PRO A 1 91 ? -21.778 -2.476 29.663 1.00 89.50 91 PRO A C 1
ATOM 738 O O . PRO A 1 91 ? -22.438 -1.460 29.477 1.00 89.50 91 PRO A O 1
ATOM 741 N N . ASN A 1 92 ? -21.225 -2.754 30.845 1.00 90.75 92 ASN A N 1
ATOM 742 C CA . ASN A 1 92 ? -21.437 -1.949 32.047 1.00 90.75 92 ASN A CA 1
ATOM 743 C C . ASN A 1 92 ? -20.266 -1.012 32.354 1.00 90.75 92 ASN A C 1
ATOM 745 O O . ASN A 1 92 ? -20.431 -0.057 33.109 1.00 90.75 92 ASN A O 1
ATOM 749 N N . VAL A 1 93 ? -19.083 -1.281 31.794 1.00 91.12 93 VAL A N 1
ATOM 750 C CA . VAL A 1 93 ? -17.837 -0.598 32.161 1.00 91.12 93 VAL A CA 1
ATOM 751 C C . VAL A 1 93 ? -17.157 -0.037 30.918 1.00 91.12 93 VAL A C 1
ATOM 753 O O . VAL A 1 93 ? -17.015 -0.724 29.907 1.00 91.12 93 VAL A O 1
ATOM 756 N N . VAL A 1 94 ? -16.731 1.224 31.006 1.00 92.81 94 VAL A N 1
ATOM 757 C CA . VAL A 1 94 ? -15.947 1.884 29.955 1.00 92.81 94 VAL A CA 1
ATOM 758 C C . VAL A 1 94 ? -14.580 1.213 29.828 1.00 92.81 94 VAL A C 1
ATOM 760 O O . VAL A 1 94 ? -13.948 0.874 30.830 1.00 92.81 94 VAL A O 1
ATOM 763 N N . LEU A 1 95 ? -14.112 1.035 28.596 1.00 92.69 95 LEU A N 1
ATOM 764 C CA . LEU A 1 95 ? -12.826 0.421 28.294 1.00 92.69 95 LEU A CA 1
ATOM 765 C C . LEU A 1 95 ? -11.672 1.182 28.964 1.00 92.69 95 LEU A C 1
ATOM 767 O O . LEU A 1 95 ? -11.387 2.334 28.635 1.00 92.69 95 LEU A O 1
ATOM 771 N N . ASN A 1 96 ? -10.969 0.505 29.873 1.00 91.25 96 ASN A N 1
ATOM 772 C CA . ASN A 1 96 ? -9.763 1.024 30.506 1.00 91.25 96 ASN A CA 1
ATOM 773 C C . ASN A 1 96 ? -8.515 0.636 29.682 1.00 91.25 96 ASN A C 1
ATOM 775 O O . ASN A 1 96 ? -8.224 -0.555 29.552 1.00 91.25 96 ASN A O 1
ATOM 779 N N . PRO A 1 97 ? -7.747 1.599 29.136 1.00 91.31 97 PRO A N 1
ATOM 780 C CA . PRO A 1 97 ? -6.591 1.298 28.293 1.00 91.31 97 PRO A CA 1
ATOM 781 C C . PRO A 1 97 ? -5.315 0.904 29.054 1.00 91.31 97 PRO A C 1
ATOM 783 O O . PRO A 1 97 ? -4.363 0.463 28.406 1.00 91.31 97 PRO A O 1
ATOM 786 N N . VAL A 1 98 ? -5.262 1.070 30.385 1.00 89.50 98 VAL A N 1
ATOM 787 C CA . VAL A 1 98 ? -4.027 0.947 31.195 1.00 89.50 98 VAL A CA 1
ATOM 788 C C . VAL A 1 98 ? -3.309 -0.387 30.967 1.00 89.50 98 VAL A C 1
ATOM 790 O O . VAL A 1 98 ? -2.101 -0.413 30.719 1.00 89.50 98 VAL A O 1
ATOM 793 N N . ASP A 1 99 ? -4.049 -1.494 30.946 1.00 85.81 99 ASP A N 1
ATOM 794 C CA . ASP A 1 99 ? -3.470 -2.835 30.781 1.00 85.81 99 ASP A CA 1
ATOM 795 C C . ASP A 1 99 ? -2.972 -3.108 29.352 1.00 85.81 99 ASP A C 1
ATOM 797 O O . ASP A 1 99 ? -2.149 -3.998 29.112 1.00 85.81 99 ASP A O 1
ATOM 801 N N . TYR A 1 100 ? -3.420 -2.305 28.386 1.00 89.69 100 TYR A N 1
ATOM 802 C CA . TYR A 1 100 ? -3.195 -2.514 26.957 1.00 89.69 100 TYR A CA 1
ATOM 803 C C . TYR A 1 100 ? -2.192 -1.532 26.351 1.00 89.69 100 TYR A C 1
ATOM 805 O O . TYR A 1 100 ? -1.790 -1.696 25.195 1.00 89.69 100 TYR A O 1
ATOM 813 N N . GLU A 1 101 ? -1.705 -0.558 27.126 1.00 88.69 101 GLU A N 1
ATOM 814 C CA . GLU A 1 101 ? -0.758 0.451 26.650 1.00 88.69 101 GLU A CA 1
ATOM 815 C C . GLU A 1 101 ? 0.483 -0.154 25.998 1.00 88.69 101 GLU A C 1
ATOM 817 O O . GLU A 1 101 ? 0.957 0.345 24.978 1.00 88.69 101 GLU A O 1
ATOM 822 N N . ARG A 1 102 ? 1.029 -1.235 26.574 1.00 90.44 102 ARG A N 1
ATOM 823 C CA . ARG A 1 102 ? 2.214 -1.908 26.023 1.00 90.44 102 ARG A CA 1
ATOM 824 C C . ARG A 1 102 ? 1.948 -2.424 24.612 1.00 90.44 102 ARG A C 1
ATOM 826 O O . ARG A 1 102 ? 2.805 -2.275 23.745 1.00 90.44 102 ARG A O 1
ATOM 833 N N . GLN A 1 103 ? 0.774 -2.998 24.369 1.00 87.50 103 GLN A N 1
ATOM 834 C CA . GLN A 1 103 ? 0.404 -3.520 23.058 1.00 87.50 103 GLN A CA 1
ATOM 835 C C . GLN A 1 103 ? 0.136 -2.400 22.053 1.00 87.50 103 GLN A C 1
ATOM 837 O O . GLN A 1 103 ? 0.675 -2.448 20.949 1.00 87.50 103 GLN A O 1
ATOM 842 N N . VAL A 1 104 ? -0.603 -1.364 22.454 1.00 91.75 104 VAL A N 1
ATOM 843 C CA . VAL A 1 104 ? -0.853 -0.180 21.618 1.00 91.75 104 VAL A CA 1
ATOM 844 C C . VAL A 1 104 ? 0.467 0.486 21.222 1.00 91.75 104 VAL A C 1
ATOM 846 O O . VAL A 1 104 ? 0.706 0.741 20.040 1.00 91.75 104 VAL A O 1
ATOM 849 N N . LYS A 1 105 ? 1.380 0.683 22.185 1.00 91.44 105 LYS A N 1
ATOM 850 C CA . LYS A 1 105 ? 2.721 1.237 21.943 1.00 91.44 105 LYS A CA 1
ATOM 851 C C . LYS A 1 105 ? 3.484 0.423 20.894 1.00 91.44 105 LYS A C 1
ATOM 853 O O . LYS A 1 105 ? 4.077 1.025 20.003 1.00 91.44 105 LYS A O 1
ATOM 858 N N . ARG A 1 106 ? 3.437 -0.920 20.933 1.00 90.31 106 ARG A N 1
ATOM 859 C CA . ARG A 1 106 ? 4.106 -1.777 19.928 1.00 90.31 106 ARG A CA 1
ATOM 860 C C . ARG A 1 106 ? 3.649 -1.479 18.502 1.00 90.31 106 ARG A C 1
ATOM 862 O O . ARG A 1 106 ? 4.503 -1.373 17.628 1.00 90.31 106 ARG A O 1
ATOM 869 N N . TYR A 1 107 ? 2.349 -1.337 18.261 1.00 90.69 107 TYR A N 1
ATOM 870 C CA . TYR A 1 107 ? 1.842 -1.065 16.913 1.00 90.69 107 TYR A CA 1
ATOM 871 C C . TYR A 1 107 ? 2.054 0.391 16.490 1.00 90.69 107 TYR A C 1
ATOM 873 O O . TYR A 1 107 ? 2.393 0.637 15.335 1.00 90.69 107 TYR A O 1
ATOM 881 N N . LEU A 1 108 ? 1.971 1.351 17.417 1.00 91.81 108 LEU A N 1
ATOM 882 C CA . LEU A 1 108 ? 2.289 2.757 17.131 1.00 91.81 108 LEU A CA 1
ATOM 883 C C . LEU A 1 108 ? 3.743 2.957 16.680 1.00 91.81 108 LEU A C 1
ATOM 885 O O . LEU A 1 108 ? 4.005 3.831 15.855 1.00 91.81 108 LEU A O 1
ATOM 889 N N . TYR A 1 109 ? 4.688 2.126 17.146 1.00 89.62 109 TYR A N 1
ATOM 890 C CA . TYR A 1 109 ? 6.075 2.143 16.653 1.00 89.62 109 TYR A CA 1
ATOM 891 C C . TYR A 1 109 ? 6.197 1.829 15.155 1.00 89.62 109 TYR A C 1
ATOM 893 O O . TYR A 1 109 ? 7.199 2.202 14.546 1.00 89.62 109 TYR A O 1
ATOM 901 N N . LEU A 1 110 ? 5.199 1.179 14.548 1.00 87.75 110 LEU A N 1
ATOM 902 C CA . LEU A 1 110 ? 5.153 0.951 13.100 1.00 87.75 110 LEU A CA 1
ATOM 903 C C . LEU A 1 110 ? 4.814 2.233 12.320 1.00 87.75 110 LEU A C 1
ATOM 905 O O . LEU A 1 110 ? 4.976 2.259 11.104 1.00 87.75 110 LEU A O 1
ATOM 909 N N . GLY A 1 111 ? 4.392 3.299 13.008 1.00 90.19 111 GLY A N 1
ATOM 910 C CA . GLY A 1 111 ? 4.135 4.612 12.420 1.00 90.19 111 GLY A CA 1
ATOM 911 C C . GLY A 1 111 ? 2.720 4.809 11.879 1.00 90.19 111 GLY A C 1
ATOM 912 O O . GLY A 1 111 ? 2.488 5.814 11.215 1.00 90.19 111 GLY A O 1
ATOM 913 N N . ASN A 1 112 ? 1.784 3.900 12.177 1.00 94.75 112 ASN A N 1
ATOM 914 C CA . ASN A 1 112 ? 0.383 4.000 11.756 1.00 94.75 112 ASN A CA 1
ATOM 915 C C . ASN A 1 112 ? -0.556 4.120 12.972 1.00 94.75 112 ASN A C 1
ATOM 917 O O . ASN A 1 112 ? -0.204 3.642 14.055 1.00 94.75 112 ASN A O 1
ATOM 921 N N . PRO A 1 113 ? -1.738 4.740 12.810 1.00 96.94 113 PRO A N 1
ATOM 922 C CA . PRO A 1 113 ? -2.783 4.778 13.829 1.00 96.94 113 PRO A CA 1
ATOM 923 C C . PRO A 1 113 ? -3.214 3.393 14.335 1.00 96.94 113 PRO A C 1
ATOM 925 O O . PRO A 1 113 ? -3.166 2.396 13.609 1.00 96.94 113 PRO A O 1
ATOM 928 N N . VAL A 1 114 ? -3.673 3.342 15.586 1.00 97.31 114 VAL A N 1
ATOM 929 C CA . VAL A 1 114 ? -4.156 2.121 16.248 1.00 97.31 114 VAL A CA 1
ATOM 930 C C . VAL A 1 114 ? -5.488 2.406 16.923 1.00 97.31 114 VAL A C 1
ATOM 932 O O . VAL A 1 114 ? -5.601 3.380 17.662 1.00 97.31 114 VAL A O 1
ATOM 935 N N . ILE A 1 115 ? -6.474 1.544 16.714 1.00 97.81 115 ILE A N 1
ATOM 936 C CA . ILE A 1 115 ? -7.727 1.533 17.467 1.00 97.81 115 ILE A CA 1
ATOM 937 C C . ILE A 1 115 ? -7.653 0.410 18.497 1.00 97.81 115 ILE A C 1
ATOM 939 O O . ILE A 1 115 ? -7.447 -0.751 18.145 1.00 97.81 115 ILE A O 1
ATOM 943 N N . LEU A 1 116 ? -7.850 0.758 19.763 1.00 97.12 116 LEU A N 1
ATOM 944 C CA . LEU A 1 116 ? -8.163 -0.191 20.824 1.00 97.12 116 LEU A CA 1
ATOM 945 C C . LEU A 1 116 ? -9.671 -0.146 21.056 1.00 97.12 116 LEU A C 1
ATOM 947 O O . LEU A 1 116 ? -10.224 0.938 21.255 1.00 97.12 116 LEU A O 1
ATOM 951 N N . THR A 1 117 ? -10.334 -1.295 21.022 1.00 96.00 117 THR A N 1
ATOM 952 C CA . THR A 1 117 ? -11.788 -1.339 21.178 1.00 96.00 117 THR A CA 1
ATOM 953 C C . THR A 1 117 ? -12.256 -2.565 21.937 1.00 96.00 117 THR A C 1
ATOM 955 O O . THR A 1 117 ? -11.588 -3.591 21.938 1.00 96.00 117 THR A O 1
ATOM 958 N N . ASP A 1 118 ? -13.415 -2.470 22.568 1.00 93.25 118 ASP A N 1
ATOM 959 C CA . ASP A 1 118 ? -14.159 -3.617 23.087 1.00 93.25 118 ASP A CA 1
ATOM 960 C C . ASP A 1 118 ? -15.467 -3.861 22.315 1.00 93.25 118 ASP A C 1
ATOM 962 O O . ASP A 1 118 ? -16.345 -4.583 22.772 1.00 93.25 118 ASP A O 1
ATOM 966 N N . GLY A 1 119 ? -15.612 -3.225 21.148 1.00 93.44 119 GLY A N 1
ATOM 967 C CA . GLY A 1 119 ? -16.810 -3.254 20.314 1.00 93.44 119 GLY A CA 1
ATOM 968 C C . GLY A 1 119 ? -17.747 -2.063 20.528 1.00 93.44 119 GLY A C 1
ATOM 969 O O . GLY A 1 119 ? -18.482 -1.714 19.605 1.00 93.44 119 GLY A O 1
ATOM 970 N N . ILE A 1 120 ? -17.707 -1.387 21.678 1.00 95.25 120 ILE A N 1
ATOM 971 C CA . ILE A 1 120 ? -18.525 -0.188 21.927 1.00 95.25 120 ILE A CA 1
ATOM 972 C C . ILE A 1 120 ? -17.657 1.042 22.099 1.00 95.25 120 ILE A C 1
ATOM 974 O O . ILE A 1 120 ? -17.932 2.062 21.470 1.00 95.25 120 ILE A O 1
ATOM 978 N N . ASP A 1 121 ? -16.607 0.949 22.905 1.00 96.44 121 ASP A N 1
ATOM 979 C CA . ASP A 1 121 ? -15.648 2.028 23.093 1.00 96.44 121 ASP A CA 1
ATOM 980 C C . ASP A 1 121 ? -14.532 1.904 22.057 1.00 96.44 121 ASP A C 1
ATOM 982 O O . ASP A 1 121 ? -13.957 0.831 21.877 1.00 96.44 121 ASP A O 1
ATOM 986 N N . PHE A 1 122 ? -14.209 2.997 21.369 1.00 97.62 122 PHE A N 1
ATOM 987 C CA . PHE A 1 122 ? -13.134 3.063 20.382 1.00 97.62 122 PHE A CA 1
ATOM 988 C C . PHE A 1 122 ? -12.138 4.133 20.808 1.00 97.62 122 PHE A C 1
ATOM 990 O O . PHE A 1 122 ? -12.408 5.332 20.709 1.00 97.62 122 PHE A O 1
ATOM 997 N N . ILE A 1 123 ? -10.969 3.700 21.279 1.00 97.62 123 ILE A N 1
ATOM 998 C CA . ILE A 1 123 ? -9.858 4.591 21.605 1.00 97.62 123 ILE A CA 1
ATOM 999 C C . ILE A 1 123 ? -8.895 4.589 20.425 1.00 97.62 123 ILE A C 1
ATOM 1001 O O . ILE A 1 123 ? -8.210 3.599 20.165 1.00 97.62 123 ILE A O 1
ATOM 1005 N N . VAL A 1 124 ? -8.838 5.707 19.710 1.00 97.50 124 VAL A N 1
ATOM 1006 C CA . VAL A 1 124 ? -7.901 5.893 18.600 1.00 97.50 124 VAL A CA 1
ATOM 1007 C C . VAL A 1 124 ? -6.625 6.513 19.130 1.00 97.50 124 VAL A C 1
ATOM 1009 O O . VAL A 1 124 ? -6.675 7.528 19.820 1.00 97.50 124 VAL A O 1
ATOM 1012 N N . TYR A 1 125 ? -5.488 5.941 18.762 1.00 97.06 125 TYR A N 1
ATOM 1013 C CA . TYR A 1 125 ? -4.162 6.465 19.043 1.00 97.06 125 TYR A CA 1
ATOM 1014 C C . TYR A 1 125 ? -3.457 6.815 17.742 1.00 97.06 125 TYR A C 1
ATOM 1016 O O . TYR A 1 125 ? -3.411 6.006 16.812 1.00 97.06 125 TYR A O 1
ATOM 1024 N N . TYR A 1 126 ? -2.847 7.994 17.698 1.00 94.69 126 TYR A N 1
ATOM 1025 C CA . TYR A 1 126 ? -2.066 8.453 16.556 1.00 94.69 126 TYR A CA 1
ATOM 1026 C C . TYR A 1 126 ? -0.565 8.491 16.887 1.00 94.69 126 TYR A C 1
ATOM 1028 O O . TYR A 1 126 ? -0.182 8.744 18.034 1.00 94.69 126 TYR A O 1
ATOM 1036 N N . PRO A 1 127 ? 0.322 8.321 15.886 1.00 90.75 127 PRO A N 1
ATOM 1037 C CA . PRO A 1 127 ? 1.775 8.391 16.087 1.00 90.75 127 PRO A CA 1
ATOM 1038 C C . PRO A 1 127 ? 2.274 9.712 16.700 1.00 90.75 127 PRO A C 1
ATOM 1040 O O . PRO A 1 127 ? 3.311 9.737 17.358 1.00 90.75 127 PRO A O 1
ATOM 1043 N N . ASN A 1 128 ? 1.523 10.807 16.539 1.00 88.62 128 ASN A N 1
ATOM 1044 C CA . ASN A 1 128 ? 1.811 12.116 17.139 1.00 88.62 128 ASN A CA 1
ATOM 1045 C C . ASN A 1 128 ? 1.445 12.212 18.639 1.00 88.62 128 ASN A C 1
ATOM 1047 O O . ASN A 1 128 ? 1.422 13.313 19.183 1.00 88.62 128 ASN A O 1
ATOM 1051 N N . LYS A 1 129 ? 1.160 11.079 19.298 1.00 87.00 129 LYS A N 1
ATOM 1052 C CA . LYS A 1 129 ? 0.774 10.957 20.716 1.00 87.00 129 LYS A CA 1
ATOM 1053 C C . LYS A 1 129 ? -0.604 11.525 21.072 1.00 87.00 129 LYS A C 1
ATOM 1055 O O . LYS A 1 129 ? -0.922 11.607 22.254 1.00 87.00 129 LYS A O 1
ATOM 1060 N N . THR A 1 130 ? -1.426 11.890 20.089 1.00 92.25 130 THR A N 1
ATOM 1061 C CA . THR A 1 130 ? -2.830 12.242 20.350 1.00 92.25 130 THR A CA 1
ATOM 1062 C C . THR A 1 130 ? -3.686 10.984 20.453 1.00 92.25 130 THR A C 1
ATOM 1064 O O . THR A 1 130 ? -3.432 9.990 19.763 1.00 92.25 130 THR A O 1
ATOM 1067 N N . SER A 1 131 ? -4.696 11.024 21.319 1.00 94.44 131 SER A N 1
ATOM 1068 C CA . SER A 1 131 ? -5.704 9.977 21.418 1.00 94.44 131 SER A CA 1
ATOM 1069 C C . SER A 1 131 ? -7.093 10.549 21.675 1.00 94.44 131 SER A C 1
ATOM 1071 O O . SER A 1 131 ? -7.241 11.657 22.189 1.00 94.44 131 SER A O 1
ATOM 1073 N N . SER A 1 132 ? -8.113 9.788 21.293 1.00 95.50 132 SER A N 1
ATOM 1074 C CA . SER A 1 132 ? -9.518 10.147 21.493 1.00 95.50 132 SER A CA 1
ATOM 1075 C C . SER A 1 132 ? -10.350 8.894 21.735 1.00 95.50 132 SER A C 1
ATOM 1077 O O . SER A 1 132 ? -10.221 7.933 20.976 1.00 95.50 132 SER A O 1
ATOM 1079 N N . LEU A 1 133 ? -11.208 8.924 22.755 1.00 96.38 133 LEU A N 1
ATOM 1080 C CA . LEU A 1 133 ? -12.216 7.898 23.018 1.00 96.38 133 LEU A CA 1
ATOM 1081 C C . LEU A 1 133 ? -13.553 8.346 22.430 1.00 96.38 133 LEU A C 1
ATOM 1083 O O . LEU A 1 133 ? -14.034 9.431 22.754 1.00 96.38 133 LEU A O 1
ATOM 1087 N N . ILE A 1 134 ? -14.148 7.501 21.596 1.00 97.06 134 ILE A N 1
ATOM 1088 C CA . ILE A 1 134 ? -15.503 7.675 21.078 1.00 97.06 134 ILE A CA 1
ATOM 1089 C C . ILE A 1 134 ? -16.241 6.357 21.266 1.00 97.06 134 ILE A C 1
ATOM 1091 O O . ILE A 1 134 ? -15.762 5.307 20.844 1.00 97.06 134 ILE A O 1
ATOM 1095 N N . SER A 1 135 ? -17.404 6.418 21.900 1.00 96.88 135 SER A N 1
ATOM 1096 C CA . SER A 1 135 ? -18.244 5.247 22.141 1.00 96.88 135 SER A CA 1
ATOM 1097 C C . SER A 1 135 ? -19.405 5.228 21.157 1.00 96.88 135 SER A C 1
ATOM 1099 O O . SER A 1 135 ? -20.005 6.272 20.910 1.00 96.88 135 SER A O 1
ATOM 1101 N N . VAL A 1 136 ? -19.736 4.051 20.625 1.00 95.94 136 VAL A N 1
ATOM 1102 C CA . VAL A 1 136 ? -20.893 3.812 19.743 1.00 95.94 136 VAL A CA 1
ATOM 1103 C C . VAL A 1 136 ? -22.215 4.093 20.457 1.00 95.94 136 VAL A C 1
ATOM 1105 O O . VAL A 1 136 ? -23.153 4.584 19.839 1.00 95.94 136 VAL A O 1
ATOM 1108 N N . CYS A 1 137 ? -22.288 3.796 21.751 1.00 94.88 137 CYS A N 1
ATOM 1109 C CA . CYS A 1 137 ? -23.390 4.171 22.628 1.00 94.88 137 CYS A CA 1
ATOM 1110 C C . CYS A 1 137 ? -22.876 4.334 24.062 1.00 94.88 137 CYS A C 1
ATOM 1112 O O . CYS A 1 137 ? -21.758 3.919 24.386 1.00 94.88 137 CYS A O 1
ATOM 1114 N N . LYS A 1 138 ? -23.671 4.971 24.922 1.00 93.69 138 LYS A N 1
ATOM 1115 C CA . LYS A 1 138 ? -23.302 5.194 26.322 1.00 93.69 138 LYS A CA 1
ATOM 1116 C C . LYS A 1 138 ? -23.345 3.883 27.115 1.00 93.69 138 LYS A C 1
ATOM 1118 O O . LYS A 1 138 ? -24.304 3.124 27.008 1.00 93.69 138 LYS A O 1
ATOM 1123 N N . LYS A 1 139 ? -22.330 3.667 27.956 1.00 92.75 139 LYS A N 1
ATOM 1124 C CA . LYS A 1 139 ? -22.311 2.602 28.967 1.00 92.75 139 LYS A CA 1
ATOM 1125 C C . LYS A 1 139 ? -22.723 3.138 30.349 1.00 92.75 139 LYS A C 1
ATOM 1127 O O . LYS A 1 139 ? -22.343 4.269 30.672 1.00 92.75 139 LYS A O 1
ATOM 1132 N N . PRO A 1 140 ? -23.424 2.355 31.192 1.00 93.62 140 PRO A N 1
ATOM 1133 C CA . PRO A 1 140 ? -23.998 1.035 30.911 1.00 93.62 140 PRO A CA 1
ATOM 1134 C C . PRO A 1 140 ? -25.030 1.045 29.776 1.00 93.62 140 PRO A C 1
ATOM 1136 O O . PRO A 1 140 ? -25.802 1.995 29.660 1.00 93.62 140 PRO A O 1
ATOM 1139 N N . ILE A 1 141 ? -25.018 0.013 28.930 1.00 91.94 141 ILE A N 1
ATOM 1140 C CA . ILE A 1 141 ? -25.850 -0.030 27.717 1.00 91.94 141 ILE A CA 1
ATOM 1141 C C . ILE A 1 141 ? -27.289 -0.405 28.075 1.00 91.94 141 ILE A C 1
ATOM 1143 O O . ILE A 1 141 ? -27.539 -1.451 28.671 1.00 91.94 141 ILE A O 1
ATOM 1147 N N . ASN A 1 142 ? -28.246 0.416 27.642 1.00 91.31 142 ASN A N 1
ATOM 1148 C CA . ASN A 1 142 ? -29.656 0.039 27.618 1.00 91.31 142 ASN A CA 1
ATOM 1149 C C . ASN A 1 142 ? -29.987 -0.648 26.285 1.00 91.31 142 ASN A C 1
ATOM 1151 O O . ASN A 1 142 ? -30.252 0.028 25.293 1.00 91.31 142 ASN A O 1
ATOM 1155 N N . TRP A 1 143 ? -29.992 -1.982 26.259 1.00 88.19 143 TRP A N 1
ATOM 1156 C CA . TRP A 1 143 ? -30.237 -2.761 25.037 1.00 88.19 143 TRP A CA 1
ATOM 1157 C C . TRP A 1 143 ? -31.627 -2.553 24.418 1.00 88.19 143 TRP A C 1
ATOM 1159 O O . TRP A 1 143 ? -31.775 -2.692 23.207 1.00 88.19 143 TRP A O 1
ATOM 1169 N N . ASN A 1 144 ? -32.627 -2.146 25.208 1.00 87.50 144 ASN A N 1
ATOM 1170 C CA . ASN A 1 144 ? -33.978 -1.880 24.700 1.00 87.50 144 ASN A CA 1
ATOM 1171 C C . ASN A 1 144 ? -34.062 -0.579 23.890 1.00 87.50 144 ASN A C 1
ATOM 1173 O O . ASN A 1 144 ? -34.900 -0.450 23.000 1.00 87.50 144 ASN A O 1
ATOM 1177 N N . ALA A 1 145 ? -33.224 0.401 24.226 1.00 89.81 145 ALA A N 1
ATOM 1178 C CA . ALA A 1 145 ? -33.211 1.714 23.595 1.00 89.81 145 ALA A CA 1
ATOM 1179 C C . ALA A 1 145 ? -31.794 2.313 23.652 1.00 89.81 145 ALA A C 1
ATOM 1181 O O . ALA A 1 145 ? -31.551 3.245 24.424 1.00 89.81 145 ALA A O 1
ATOM 1182 N N . PRO A 1 146 ? -30.833 1.765 22.885 1.00 90.38 146 PRO A N 1
ATOM 1183 C CA . PRO A 1 146 ? -29.464 2.252 22.909 1.00 90.38 146 PRO A CA 1
ATOM 1184 C C . PRO A 1 146 ? -29.380 3.637 22.258 1.00 90.38 146 PRO A C 1
ATOM 1186 O O . PRO A 1 146 ? -29.785 3.833 21.112 1.00 90.38 146 PRO A O 1
ATOM 1189 N N . GLU A 1 147 ? -28.812 4.602 22.980 1.00 92.25 147 GLU A N 1
ATOM 1190 C CA . GLU A 1 147 ? -28.513 5.935 22.449 1.00 92.25 147 GLU A CA 1
ATOM 1191 C C . GLU A 1 147 ? -27.273 5.862 21.552 1.00 92.25 147 GLU A C 1
ATOM 1193 O O . GLU A 1 147 ? -26.137 5.825 22.033 1.00 92.25 147 GLU A O 1
ATOM 1198 N N . LEU A 1 148 ? -27.494 5.789 20.238 1.00 94.69 148 LEU A N 1
ATOM 1199 C CA . LEU A 1 148 ? -26.425 5.673 19.249 1.00 94.69 148 LEU A CA 1
ATOM 1200 C C . LEU A 1 148 ? -25.705 7.007 19.035 1.00 94.69 148 LEU A C 1
ATOM 1202 O O . LEU A 1 148 ? -26.330 8.047 18.834 1.00 94.69 148 LEU A O 1
ATOM 1206 N N . ASN A 1 149 ? -24.379 6.951 18.991 1.00 94.81 149 ASN A N 1
ATOM 1207 C CA . ASN A 1 149 ? -23.512 8.092 18.756 1.00 94.81 149 ASN A CA 1
ATOM 1208 C C . ASN A 1 149 ? -22.945 8.071 17.328 1.00 94.81 149 ASN A C 1
ATOM 1210 O O . ASN A 1 149 ? -22.085 7.255 16.985 1.00 94.81 149 ASN A O 1
ATOM 1214 N N . SER A 1 150 ? -23.386 9.015 16.496 1.00 93.00 150 SER A N 1
ATOM 1215 C CA . SER A 1 150 ? -22.916 9.147 15.114 1.00 93.00 150 SER A CA 1
ATOM 1216 C C . SER A 1 150 ? -21.481 9.673 14.979 1.00 93.00 150 SER A C 1
ATOM 1218 O O . SER A 1 150 ? -20.914 9.571 13.889 1.00 93.00 150 SER A O 1
ATOM 1220 N N . ASP A 1 151 ? -20.862 10.187 16.049 1.00 94.94 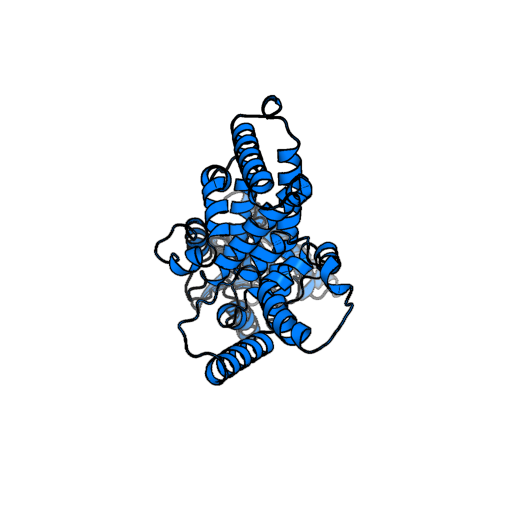151 ASP A N 1
ATOM 1221 C CA . ASP A 1 151 ? -19.481 10.704 16.026 1.00 94.94 151 ASP A CA 1
ATOM 1222 C C . ASP A 1 151 ? -18.438 9.613 15.738 1.00 94.94 151 ASP A C 1
ATOM 1224 O O . ASP A 1 151 ? -17.307 9.902 15.328 1.00 94.94 151 ASP A O 1
ATOM 1228 N N . ILE A 1 152 ? -18.838 8.342 15.846 1.00 95.75 152 ILE A N 1
ATOM 1229 C CA . ILE A 1 152 ? -18.029 7.208 15.403 1.00 95.75 152 ILE A CA 1
ATOM 1230 C C . ILE A 1 152 ? -17.689 7.291 13.905 1.00 95.75 152 ILE A C 1
ATOM 1232 O O . ILE A 1 152 ? -16.615 6.860 13.484 1.00 95.75 152 ILE A O 1
ATOM 1236 N N . PHE A 1 153 ? -18.553 7.892 13.080 1.00 95.44 153 PHE A N 1
ATOM 1237 C CA . PHE A 1 153 ? -18.302 8.008 11.645 1.00 95.44 153 PHE A CA 1
ATOM 1238 C C . PHE A 1 153 ? -17.187 9.015 11.312 1.00 95.44 153 PHE A C 1
ATOM 1240 O O . PHE A 1 153 ? -16.233 8.628 10.630 1.00 95.44 153 PHE A O 1
ATOM 1247 N N . PRO A 1 154 ? -17.226 10.278 11.791 1.00 96.25 154 PRO A N 1
ATOM 1248 C CA . PRO A 1 154 ? -16.091 11.193 11.683 1.00 96.25 154 PRO A CA 1
ATOM 1249 C C . PRO A 1 154 ? -14.772 10.595 12.185 1.00 96.25 154 PRO A C 1
ATOM 1251 O O . PRO A 1 154 ? -13.732 10.830 11.566 1.00 96.25 154 PRO A O 1
ATOM 1254 N N . MET A 1 155 ? -14.812 9.789 13.251 1.00 97.06 155 MET A N 1
ATOM 1255 C CA . MET A 1 155 ? -13.643 9.071 13.762 1.00 97.06 155 MET A CA 1
ATOM 1256 C C . MET A 1 155 ? -13.050 8.125 12.717 1.00 97.06 155 MET A C 1
ATOM 1258 O O . MET A 1 155 ? -11.880 8.283 12.362 1.00 97.06 155 MET A O 1
ATOM 1262 N N . PHE A 1 156 ? -13.847 7.200 12.167 1.00 97.44 156 PHE A N 1
ATOM 1263 C CA . PHE A 1 156 ? -13.371 6.266 11.140 1.00 97.44 156 PHE A CA 1
ATOM 1264 C C . PHE A 1 156 ? -12.943 6.991 9.865 1.00 97.44 156 PHE A C 1
ATOM 1266 O O . PHE A 1 156 ? -11.910 6.664 9.282 1.00 97.44 156 PHE A O 1
ATOM 1273 N N . LYS A 1 157 ? -13.675 8.034 9.460 1.00 96.81 157 LYS A N 1
ATOM 1274 C CA . LYS A 1 157 ? -13.288 8.875 8.322 1.00 96.81 157 LYS A CA 1
ATOM 1275 C C . LYS A 1 157 ? -11.917 9.519 8.537 1.00 96.81 157 LYS A C 1
ATOM 1277 O O . LYS A 1 157 ? -11.142 9.620 7.590 1.00 96.81 157 LYS A O 1
ATOM 1282 N N . ASN A 1 158 ? -11.601 9.949 9.760 1.00 96.25 158 ASN A N 1
ATOM 1283 C CA . ASN A 1 158 ? -10.282 10.489 10.079 1.00 96.25 158 ASN A CA 1
ATOM 1284 C C . ASN A 1 158 ? -9.207 9.394 10.168 1.00 96.25 158 ASN A C 1
ATOM 1286 O O . ASN A 1 158 ? -8.097 9.605 9.683 1.00 96.25 158 ASN A O 1
ATOM 1290 N N . PHE A 1 159 ? -9.537 8.226 10.724 1.00 97.12 159 PHE A N 1
ATOM 1291 C CA . PHE A 1 159 ? -8.646 7.065 10.796 1.00 97.12 159 PHE A CA 1
ATOM 1292 C C . PHE A 1 159 ? -8.209 6.589 9.401 1.00 97.12 159 PHE A C 1
ATOM 1294 O O . PHE A 1 159 ? -7.023 6.374 9.169 1.00 97.12 159 PHE A O 1
ATOM 1301 N N . PHE A 1 160 ? -9.133 6.532 8.438 1.00 97.12 160 PHE A N 1
ATOM 1302 C CA . PHE A 1 160 ? -8.855 6.144 7.049 1.00 97.12 160 PHE A CA 1
ATOM 1303 C C . PHE A 1 160 ? -8.420 7.307 6.140 1.00 97.12 160 PHE A C 1
ATOM 1305 O O . PHE A 1 160 ? -8.272 7.136 4.933 1.00 97.12 160 PHE A O 1
ATOM 1312 N N . LYS A 1 161 ? -8.202 8.512 6.685 1.00 94.81 161 LYS A N 1
ATOM 1313 C CA . LYS A 1 161 ? -7.943 9.720 5.882 1.00 94.81 161 LYS A CA 1
ATOM 1314 C C . LYS A 1 161 ? -6.620 9.679 5.121 1.00 94.81 161 LYS A C 1
ATOM 1316 O O . LYS A 1 161 ? -6.508 10.290 4.059 1.00 94.81 161 LYS A O 1
ATOM 1321 N N . LYS A 1 162 ? -5.590 9.071 5.708 1.00 93.25 162 LYS A N 1
ATOM 1322 C CA . LYS A 1 162 ? -4.232 9.059 5.158 1.00 93.25 162 LYS A CA 1
ATOM 1323 C C . LYS A 1 162 ? -3.636 7.669 5.263 1.00 93.25 162 LYS A C 1
ATOM 1325 O O . LYS A 1 162 ? -3.691 7.048 6.318 1.00 93.25 162 LYS A O 1
ATOM 1330 N N . GLU A 1 163 ? -3.009 7.241 4.179 1.00 94.31 163 GLU A N 1
ATOM 1331 C CA . GLU A 1 163 ? -2.159 6.061 4.180 1.00 94.31 163 GLU A CA 1
ATOM 1332 C C . GLU A 1 163 ? -0.834 6.380 4.867 1.00 94.31 163 GLU A C 1
ATOM 1334 O O . GLU A 1 163 ? -0.214 7.423 4.632 1.00 94.31 163 GLU A O 1
ATOM 1339 N N . GLY A 1 164 ? -0.406 5.460 5.716 1.00 94.69 164 GLY A N 1
ATOM 1340 C CA . GLY A 1 164 ? 0.922 5.411 6.286 1.00 94.69 164 GLY A CA 1
ATOM 1341 C C . GLY A 1 164 ? 1.776 4.329 5.636 1.00 94.69 164 GLY A C 1
ATOM 1342 O O . GLY A 1 164 ? 1.458 3.762 4.585 1.00 94.69 164 GLY A O 1
ATOM 1343 N N . PHE A 1 165 ? 2.906 4.050 6.273 1.00 94.50 165 PHE A N 1
ATOM 1344 C CA . PHE A 1 165 ? 3.890 3.125 5.737 1.00 94.50 165 PHE A CA 1
ATOM 1345 C C . PHE A 1 165 ? 3.609 1.682 6.154 1.00 94.50 165 PHE A C 1
ATOM 1347 O O . PHE A 1 165 ? 3.257 1.402 7.300 1.00 94.50 165 PHE A O 1
ATOM 1354 N N . ARG A 1 166 ? 3.894 0.741 5.254 1.00 92.12 166 ARG A N 1
ATOM 1355 C CA . ARG A 1 166 ? 4.180 -0.651 5.615 1.00 92.12 166 ARG A CA 1
ATOM 1356 C C . ARG A 1 166 ? 5.683 -0.878 5.743 1.00 92.12 166 ARG A C 1
ATOM 1358 O O . ARG A 1 166 ? 6.484 -0.288 5.014 1.00 92.12 166 ARG A O 1
ATOM 1365 N N . THR A 1 167 ? 6.048 -1.788 6.637 1.00 87.25 167 THR A N 1
ATOM 1366 C CA . THR A 1 167 ? 7.430 -2.241 6.830 1.00 87.25 167 THR A CA 1
ATOM 1367 C C . THR A 1 167 ? 7.552 -3.667 6.316 1.00 87.25 167 THR A C 1
ATOM 1369 O O . THR A 1 167 ? 6.822 -4.547 6.768 1.00 87.25 167 THR A O 1
ATOM 1372 N N . ILE A 1 168 ? 8.478 -3.905 5.388 1.00 89.38 168 ILE A N 1
ATOM 1373 C CA . ILE A 1 168 ? 8.732 -5.231 4.812 1.00 89.38 168 ILE A CA 1
ATOM 1374 C C . ILE A 1 168 ? 10.231 -5.532 4.785 1.00 89.38 168 ILE A C 1
ATOM 1376 O O . ILE A 1 168 ? 11.068 -4.627 4.748 1.00 89.38 168 ILE A O 1
ATOM 1380 N N . SER A 1 169 ? 10.581 -6.817 4.801 1.00 89.50 169 SER A N 1
ATOM 1381 C CA . SER A 1 169 ? 11.975 -7.245 4.644 1.00 89.50 169 SER A CA 1
ATOM 1382 C C . SER A 1 169 ? 12.498 -6.963 3.232 1.00 89.50 169 SER A C 1
ATOM 1384 O O . SER A 1 169 ? 11.730 -6.839 2.279 1.00 89.50 169 SER A O 1
ATOM 1386 N N . GLU A 1 170 ? 13.821 -6.920 3.077 1.00 89.31 170 GLU A N 1
ATOM 1387 C CA . GLU A 1 170 ? 14.459 -6.735 1.767 1.00 89.31 170 GLU A CA 1
ATOM 1388 C C . GLU A 1 170 ? 14.087 -7.849 0.789 1.00 89.31 170 GLU A C 1
ATOM 1390 O O . GLU A 1 170 ? 13.696 -7.579 -0.342 1.00 89.31 170 GLU A O 1
ATOM 1395 N N . LYS A 1 171 ? 14.088 -9.096 1.269 1.00 90.56 171 LYS A N 1
ATOM 1396 C CA . LYS A 1 171 ? 13.653 -10.258 0.494 1.00 90.56 171 LYS A CA 1
ATOM 1397 C C . LYS A 1 171 ? 12.212 -10.112 -0.006 1.00 90.56 171 LYS A C 1
ATOM 1399 O O . LYS A 1 171 ? 11.935 -10.454 -1.150 1.00 90.56 171 LYS A O 1
ATOM 1404 N N . GLN A 1 172 ? 11.300 -9.609 0.830 1.00 92.44 172 GLN A N 1
ATOM 1405 C CA . GLN A 1 172 ? 9.908 -9.370 0.429 1.00 92.44 172 GLN A CA 1
ATOM 1406 C C . GLN A 1 172 ? 9.799 -8.246 -0.601 1.00 92.44 172 GLN A C 1
ATOM 1408 O O . GLN A 1 172 ? 9.144 -8.440 -1.618 1.00 92.44 172 GLN A O 1
ATOM 1413 N N . LEU A 1 173 ? 10.472 -7.112 -0.374 1.00 94.19 173 LEU A N 1
ATOM 1414 C CA . LEU A 1 173 ? 10.488 -5.987 -1.315 1.00 94.19 173 LEU A CA 1
ATOM 1415 C C . LEU A 1 173 ? 10.971 -6.429 -2.698 1.00 94.19 173 LEU A C 1
ATOM 1417 O O . LEU A 1 173 ? 10.323 -6.160 -3.709 1.00 94.19 173 LEU A O 1
ATOM 1421 N N . VAL A 1 174 ? 12.094 -7.144 -2.726 1.00 93.81 174 VAL A N 1
ATOM 1422 C CA . VAL A 1 174 ? 12.685 -7.667 -3.954 1.00 93.81 174 VAL A CA 1
ATOM 1423 C C . VAL A 1 174 ? 11.751 -8.668 -4.633 1.00 93.81 174 VAL A C 1
ATOM 1425 O O . VAL A 1 174 ? 11.555 -8.576 -5.842 1.00 93.81 174 VAL A O 1
ATOM 1428 N N . ALA A 1 175 ? 11.131 -9.586 -3.887 1.00 94.25 175 ALA A N 1
ATOM 1429 C CA . ALA A 1 175 ? 10.201 -10.565 -4.449 1.00 94.25 175 ALA A CA 1
ATOM 1430 C C . ALA A 1 175 ? 8.942 -9.912 -5.050 1.00 94.25 175 ALA A C 1
ATOM 1432 O O . ALA A 1 175 ? 8.549 -10.259 -6.164 1.00 94.25 175 ALA A O 1
ATOM 1433 N N . GLU A 1 176 ? 8.331 -8.952 -4.347 1.00 94.88 176 GLU A N 1
ATOM 1434 C CA . GLU A 1 176 ? 7.156 -8.217 -4.836 1.00 94.88 176 GLU A CA 1
ATOM 1435 C C . GLU A 1 176 ? 7.476 -7.437 -6.116 1.00 94.88 176 GLU A C 1
ATOM 1437 O O . GLU A 1 176 ? 6.729 -7.510 -7.095 1.00 94.88 176 GLU A O 1
ATOM 1442 N N . LEU A 1 177 ? 8.612 -6.737 -6.140 1.00 96.25 177 LEU A N 1
ATOM 1443 C CA . LEU A 1 177 ? 9.042 -5.980 -7.311 1.00 96.25 177 LEU A CA 1
ATOM 1444 C C . LEU A 1 177 ? 9.417 -6.891 -8.487 1.00 96.25 177 LEU A C 1
ATOM 1446 O O . LEU A 1 177 ? 9.065 -6.595 -9.624 1.00 96.25 177 LEU A O 1
ATOM 1450 N N . SER A 1 178 ? 10.086 -8.014 -8.220 1.00 94.94 178 SER A N 1
ATOM 1451 C CA . SER A 1 178 ? 10.454 -8.991 -9.254 1.00 94.94 178 SER A CA 1
ATOM 1452 C C . SER A 1 178 ? 9.217 -9.595 -9.908 1.00 94.94 178 SER A C 1
ATOM 1454 O O . SER A 1 178 ? 9.169 -9.718 -11.128 1.00 94.94 178 SER A O 1
ATOM 1456 N N . LYS A 1 179 ? 8.181 -9.917 -9.122 1.00 95.38 179 LYS A N 1
ATOM 1457 C CA . LYS A 1 179 ? 6.899 -10.385 -9.664 1.00 95.38 179 LYS A CA 1
ATOM 1458 C C . LYS A 1 179 ? 6.249 -9.326 -10.559 1.00 95.38 179 LYS A C 1
ATOM 1460 O O . LYS A 1 179 ? 5.803 -9.652 -11.651 1.00 95.38 179 LYS A O 1
ATOM 1465 N N . ARG A 1 180 ? 6.240 -8.057 -10.135 1.00 95.94 180 ARG A N 1
ATOM 1466 C CA . ARG A 1 180 ? 5.720 -6.948 -1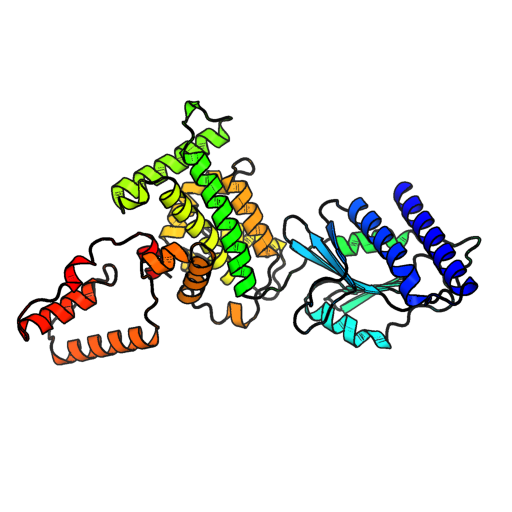0.956 1.00 95.94 180 ARG A CA 1
ATOM 1467 C C . ARG A 1 180 ? 6.499 -6.778 -12.257 1.00 95.94 180 ARG A C 1
ATOM 1469 O O . ARG A 1 180 ? 5.883 -6.542 -13.288 1.00 95.94 180 ARG A O 1
ATOM 1476 N N . ALA A 1 181 ? 7.822 -6.906 -12.213 1.00 96.12 181 ALA A N 1
ATOM 1477 C CA . ALA A 1 181 ? 8.666 -6.817 -13.398 1.00 96.12 181 ALA A CA 1
ATOM 1478 C C . ALA A 1 181 ? 8.395 -7.960 -14.390 1.00 96.12 181 ALA A C 1
ATOM 1480 O O . ALA A 1 181 ? 8.494 -7.747 -15.591 1.00 96.12 181 ALA A O 1
ATOM 1481 N N . LYS A 1 182 ? 8.050 -9.167 -13.914 1.00 95.00 182 LYS A N 1
ATOM 1482 C CA . LYS A 1 182 ? 7.662 -10.287 -14.793 1.00 95.00 182 LYS A CA 1
ATOM 1483 C C . LYS A 1 182 ? 6.392 -9.979 -15.563 1.00 95.00 182 LYS A C 1
ATOM 1485 O O . LYS A 1 182 ? 6.396 -10.095 -16.776 1.00 95.00 182 LYS A O 1
ATOM 1490 N N . HIS A 1 183 ? 5.361 -9.505 -14.866 1.00 95.75 183 HIS A N 1
ATOM 1491 C CA . HIS A 1 183 ? 4.120 -9.110 -15.530 1.00 95.75 183 HIS A CA 1
ATOM 1492 C C . HIS A 1 183 ? 4.370 -7.982 -16.542 1.00 95.75 183 HIS A C 1
ATOM 1494 O O . HIS A 1 183 ? 3.861 -8.039 -17.647 1.00 95.75 183 HIS A O 1
ATOM 1500 N N . LEU A 1 184 ? 5.227 -7.003 -16.212 1.00 96.44 184 LEU A N 1
ATOM 1501 C CA . LEU A 1 184 ? 5.604 -5.974 -17.185 1.00 96.44 184 LEU A CA 1
ATOM 1502 C C . LEU A 1 184 ? 6.318 -6.560 -18.408 1.00 96.44 184 LEU A C 1
ATOM 1504 O O . LEU A 1 184 ? 6.118 -6.070 -19.507 1.00 96.44 184 LEU A O 1
ATOM 1508 N N . CYS A 1 185 ? 7.172 -7.568 -18.233 1.00 94.88 185 CYS A N 1
ATOM 1509 C CA . CYS A 1 185 ? 7.813 -8.242 -19.360 1.00 94.88 185 CYS A CA 1
ATOM 1510 C C . CYS A 1 185 ? 6.775 -8.883 -20.283 1.00 94.88 185 CYS A C 1
ATOM 1512 O O . CYS A 1 185 ? 6.854 -8.678 -21.485 1.00 94.88 185 CYS A O 1
ATOM 1514 N N . GLU A 1 186 ? 5.804 -9.601 -19.721 1.00 95.06 186 GLU A N 1
ATOM 1515 C CA . GLU A 1 186 ? 4.704 -10.215 -20.475 1.00 95.06 186 GLU A CA 1
ATOM 1516 C C . GLU A 1 186 ? 3.866 -9.143 -21.200 1.00 95.06 186 GLU A C 1
ATOM 1518 O O . GLU A 1 186 ? 3.586 -9.276 -22.389 1.00 95.06 186 GLU A O 1
ATOM 1523 N N . ASP A 1 187 ? 3.544 -8.034 -20.521 1.00 94.44 187 ASP A N 1
ATOM 1524 C CA . ASP A 1 187 ? 2.819 -6.904 -21.116 1.00 94.44 187 ASP A CA 1
ATOM 1525 C C . ASP A 1 187 ? 3.609 -6.262 -22.273 1.00 94.44 187 ASP A C 1
ATOM 1527 O O . ASP A 1 187 ? 3.047 -5.954 -23.322 1.00 94.44 187 ASP A O 1
ATOM 1531 N N . LEU A 1 188 ? 4.915 -6.039 -22.093 1.00 94.31 188 LEU A N 1
ATOM 1532 C CA . LEU A 1 188 ? 5.789 -5.433 -23.102 1.00 94.31 188 LEU A CA 1
ATOM 1533 C C . LEU A 1 188 ? 5.996 -6.346 -24.310 1.00 94.31 188 LEU A C 1
ATOM 1535 O O . LEU A 1 188 ? 6.000 -5.855 -25.435 1.00 94.31 188 LEU A O 1
ATOM 1539 N N . GLU A 1 189 ? 6.172 -7.646 -24.081 1.00 93.81 189 GLU A N 1
ATOM 1540 C CA . GLU A 1 189 ? 6.267 -8.658 -25.135 1.00 93.81 189 GLU A CA 1
ATOM 1541 C C . GLU A 1 189 ? 4.994 -8.659 -25.982 1.00 93.81 189 GLU A C 1
ATOM 1543 O O . GLU A 1 189 ? 5.073 -8.478 -27.195 1.00 93.81 189 GLU A O 1
ATOM 1548 N N . GLY A 1 190 ? 3.826 -8.701 -25.334 1.00 92.75 190 GLY A N 1
ATOM 1549 C CA . GLY A 1 190 ? 2.544 -8.612 -26.026 1.00 92.75 190 GLY A CA 1
ATOM 1550 C C . GLY A 1 190 ? 2.384 -7.326 -26.841 1.00 92.75 190 GLY A C 1
ATOM 1551 O O . GLY A 1 190 ? 1.833 -7.372 -27.931 1.00 92.75 190 GLY A O 1
ATOM 1552 N N . ILE A 1 191 ? 2.894 -6.181 -26.366 1.00 91.88 191 ILE A N 1
ATOM 1553 C CA . ILE A 1 191 ? 2.866 -4.923 -27.138 1.00 91.88 191 ILE A CA 1
ATOM 1554 C C . ILE A 1 191 ? 3.814 -4.977 -28.348 1.00 91.88 191 ILE A C 1
ATOM 1556 O O . ILE A 1 191 ? 3.491 -4.437 -29.405 1.00 91.88 191 ILE A O 1
ATOM 1560 N N . LEU A 1 192 ? 4.988 -5.598 -28.213 1.00 91.25 192 LEU A N 1
ATOM 1561 C CA . LEU A 1 192 ? 5.973 -5.705 -29.298 1.00 91.25 192 LEU A CA 1
ATOM 1562 C C . LEU A 1 192 ? 5.487 -6.589 -30.452 1.00 91.25 192 LEU A C 1
ATOM 1564 O O . LEU A 1 192 ? 5.866 -6.334 -31.600 1.00 91.25 192 LEU A O 1
ATOM 1568 N N . ASP A 1 193 ? 4.637 -7.572 -30.156 1.00 92.19 193 ASP A N 1
ATOM 1569 C CA . ASP A 1 193 ? 4.030 -8.471 -31.141 1.00 92.19 193 ASP A CA 1
ATOM 1570 C C . ASP A 1 193 ? 2.929 -7.802 -31.986 1.00 92.19 193 ASP A C 1
ATOM 1572 O O . ASP A 1 193 ? 2.588 -8.309 -33.054 1.00 92.19 193 ASP A O 1
ATOM 1576 N N . ILE A 1 194 ? 2.400 -6.649 -31.558 1.00 91.56 194 ILE A N 1
ATOM 1577 C CA . ILE A 1 194 ? 1.330 -5.925 -32.262 1.00 91.56 194 ILE A CA 1
ATOM 1578 C C . ILE A 1 194 ? 1.918 -5.073 -33.394 1.00 91.56 194 ILE A C 1
ATOM 1580 O O . ILE A 1 194 ? 2.910 -4.350 -33.213 1.00 91.56 194 ILE A O 1
ATOM 1584 N N . ASN A 1 195 ? 1.311 -5.110 -34.582 1.00 91.25 195 ASN A N 1
ATOM 1585 C CA . ASN A 1 195 ? 1.677 -4.205 -35.676 1.00 91.25 195 ASN A CA 1
ATOM 1586 C C . ASN A 1 195 ? 1.111 -2.791 -35.458 1.00 91.25 195 ASN A C 1
ATOM 1588 O O . ASN A 1 195 ? 0.096 -2.598 -34.802 1.00 91.25 195 ASN A O 1
ATOM 1592 N N . GLU A 1 196 ? 1.768 -1.758 -35.993 1.00 89.81 196 GLU A N 1
ATOM 1593 C CA . GLU A 1 196 ? 1.339 -0.367 -35.743 1.00 89.81 196 GLU A CA 1
ATOM 1594 C C . GLU A 1 196 ? -0.079 -0.052 -36.249 1.00 89.81 196 GLU A C 1
ATOM 1596 O O . GLU A 1 196 ? -0.722 0.861 -35.732 1.00 89.81 196 GLU A O 1
ATOM 1601 N N . ASP A 1 197 ? -0.536 -0.765 -37.275 1.00 91.12 197 ASP A N 1
ATOM 1602 C CA . ASP A 1 197 ? -1.865 -0.675 -37.883 1.00 91.12 197 ASP A CA 1
ATOM 1603 C C . ASP A 1 197 ? -2.931 -1.509 -37.153 1.00 91.12 197 ASP A C 1
ATOM 1605 O O . ASP A 1 197 ? -4.122 -1.295 -37.368 1.00 91.12 197 ASP A O 1
ATOM 1609 N N . GLU A 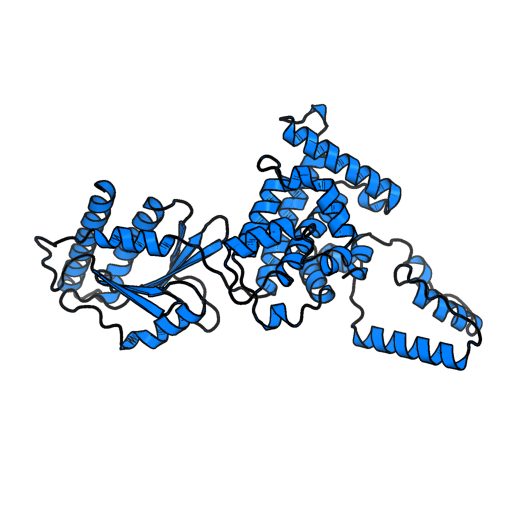1 198 ? -2.515 -2.399 -36.251 1.00 92.19 198 GLU A N 1
ATOM 1610 C CA . GLU A 1 198 ? -3.385 -3.218 -35.396 1.00 92.19 198 GLU A CA 1
ATOM 1611 C C . GLU A 1 198 ? -3.644 -2.578 -34.021 1.00 92.19 198 GLU A C 1
ATOM 1613 O O . GLU A 1 198 ? -4.395 -3.127 -33.216 1.00 92.19 198 GLU A O 1
ATOM 1618 N N . ALA A 1 199 ? -3.037 -1.421 -33.736 1.00 91.25 199 ALA A N 1
ATOM 1619 C CA . ALA A 1 199 ? -3.208 -0.719 -32.470 1.00 91.25 199 ALA A CA 1
ATOM 1620 C C . ALA A 1 199 ? -4.679 -0.337 -32.219 1.00 91.25 199 ALA A C 1
ATOM 1622 O O . ALA A 1 199 ? -5.337 0.258 -33.075 1.00 91.25 199 ALA A O 1
ATOM 1623 N N . GLU A 1 200 ? -5.181 -0.589 -31.008 1.00 89.19 200 GLU A N 1
ATOM 1624 C CA . GLU A 1 200 ? -6.580 -0.315 -30.649 1.00 89.19 200 GLU A CA 1
ATOM 1625 C C . GLU A 1 200 ? -6.894 1.188 -30.620 1.00 89.19 200 GLU A C 1
ATOM 1627 O O . GLU A 1 200 ? -8.037 1.614 -30.802 1.00 89.19 200 GLU A O 1
ATOM 1632 N N . ASN A 1 201 ? -5.885 2.010 -30.328 1.00 89.19 201 ASN A N 1
ATOM 1633 C CA . ASN A 1 201 ? -6.001 3.459 -30.236 1.00 89.19 201 ASN A CA 1
ATOM 1634 C C . ASN A 1 201 ? -4.640 4.153 -30.416 1.00 89.19 201 ASN A C 1
ATOM 1636 O O . ASN A 1 201 ? -3.579 3.533 -30.386 1.00 89.19 201 ASN A O 1
ATOM 1640 N N . GLU A 1 202 ? -4.668 5.482 -30.545 1.00 89.25 202 GLU A N 1
ATOM 1641 C CA . GLU A 1 202 ? -3.466 6.295 -30.773 1.00 89.25 202 GLU A CA 1
ATOM 1642 C C . GLU A 1 202 ? -2.465 6.259 -29.604 1.00 89.25 202 GLU A C 1
ATOM 1644 O O . GLU A 1 202 ? -1.269 6.437 -29.817 1.00 89.25 202 GLU A O 1
ATOM 1649 N N . THR A 1 203 ? -2.914 6.034 -28.362 1.00 87.44 203 THR A N 1
ATOM 1650 C CA . THR A 1 203 ? -1.985 5.873 -27.230 1.00 87.44 203 THR A CA 1
ATOM 1651 C C . THR A 1 203 ? -1.199 4.578 -27.366 1.00 87.44 203 THR A C 1
ATOM 1653 O O . THR A 1 203 ? 0.024 4.613 -27.297 1.00 87.44 203 THR A O 1
ATOM 1656 N N . GLU A 1 204 ? -1.874 3.460 -27.627 1.00 88.75 204 GLU A N 1
ATOM 1657 C CA . GLU A 1 204 ? -1.204 2.175 -27.835 1.00 88.75 204 GLU A CA 1
ATOM 1658 C C . GLU A 1 204 ? -0.277 2.215 -29.054 1.00 88.75 204 GLU A C 1
ATOM 1660 O O . GLU A 1 204 ? 0.865 1.764 -28.971 1.00 88.75 204 GLU A O 1
ATOM 1665 N N . ARG A 1 205 ? -0.707 2.859 -30.147 1.00 90.69 205 ARG A N 1
ATOM 1666 C CA . ARG A 1 205 ? 0.130 3.053 -31.336 1.00 90.69 205 ARG A CA 1
ATOM 1667 C C . ARG A 1 205 ? 1.441 3.775 -31.007 1.00 90.69 205 ARG A C 1
ATOM 1669 O O . ARG A 1 205 ? 2.508 3.346 -31.446 1.00 90.69 205 ARG A O 1
ATOM 1676 N N . LYS A 1 206 ? 1.392 4.841 -30.200 1.00 89.00 206 LYS A N 1
ATOM 1677 C CA . LYS A 1 206 ? 2.593 5.562 -29.735 1.00 89.00 206 LYS A CA 1
ATOM 1678 C C . LYS A 1 206 ? 3.490 4.702 -28.852 1.00 89.00 206 LYS A C 1
ATOM 1680 O O . LYS A 1 206 ? 4.713 4.745 -29.020 1.00 89.00 206 LYS A O 1
ATOM 1685 N N . THR A 1 207 ? 2.901 3.888 -27.976 1.00 88.69 207 THR A N 1
ATOM 1686 C CA . THR A 1 207 ? 3.650 2.936 -27.153 1.00 88.69 207 THR A CA 1
ATOM 1687 C C . THR A 1 207 ? 4.400 1.929 -28.028 1.00 88.69 207 THR A C 1
ATOM 1689 O O . THR A 1 207 ? 5.604 1.742 -27.840 1.00 88.69 207 THR A O 1
ATOM 1692 N N . ILE A 1 208 ? 3.723 1.335 -29.018 1.00 90.38 208 ILE A N 1
ATOM 1693 C CA . ILE A 1 208 ? 4.307 0.372 -29.966 1.00 90.38 208 ILE A CA 1
ATOM 1694 C C . ILE A 1 208 ? 5.483 1.004 -30.716 1.00 90.38 208 ILE A C 1
ATOM 1696 O O . ILE A 1 208 ? 6.576 0.439 -30.725 1.00 90.38 208 ILE A O 1
ATOM 1700 N N . ILE A 1 209 ? 5.294 2.195 -31.294 1.00 90.44 209 ILE A N 1
ATOM 1701 C CA . ILE A 1 209 ? 6.343 2.905 -32.048 1.00 90.44 209 ILE A CA 1
ATOM 1702 C C . ILE A 1 209 ? 7.556 3.183 -31.157 1.00 90.44 209 ILE A C 1
ATOM 1704 O O . ILE A 1 209 ? 8.691 2.888 -31.536 1.00 90.44 209 ILE A O 1
ATOM 1708 N N . SER A 1 210 ? 7.322 3.716 -29.956 1.00 88.94 210 SER A N 1
ATOM 1709 C CA . SER A 1 210 ? 8.375 4.032 -28.986 1.00 88.94 210 SER A CA 1
ATOM 1710 C C . SER A 1 210 ? 9.189 2.794 -28.600 1.00 88.94 210 SER A C 1
ATOM 1712 O O . SER A 1 210 ? 10.423 2.836 -28.587 1.00 88.94 210 SER A O 1
ATOM 1714 N N . LEU A 1 211 ? 8.514 1.674 -28.323 1.00 89.12 211 LEU A N 1
ATOM 1715 C CA . LEU A 1 211 ? 9.162 0.410 -27.976 1.00 89.12 211 LEU A CA 1
ATOM 1716 C C . LEU A 1 211 ? 9.924 -0.201 -29.152 1.00 89.12 211 LEU A C 1
ATOM 1718 O O . LEU A 1 211 ? 11.077 -0.590 -28.971 1.00 89.12 211 LEU A O 1
ATOM 1722 N N . LYS A 1 212 ? 9.334 -0.246 -30.353 1.00 89.19 212 LYS A N 1
ATOM 1723 C CA . LYS A 1 212 ? 9.993 -0.780 -31.556 1.00 89.19 212 LYS A CA 1
ATOM 1724 C C . LYS A 1 212 ? 11.203 0.056 -31.960 1.00 89.19 212 LYS A C 1
ATOM 1726 O O . LYS A 1 212 ? 12.229 -0.505 -32.333 1.00 89.19 212 LYS A O 1
ATOM 1731 N N . HIS A 1 213 ? 11.137 1.379 -31.813 1.00 87.00 213 HIS A N 1
ATOM 1732 C CA . HIS A 1 213 ? 12.292 2.250 -32.023 1.00 87.00 213 HIS A CA 1
ATOM 1733 C C . HIS A 1 213 ? 13.417 1.951 -31.019 1.00 87.00 213 HIS A C 1
ATOM 1735 O O . HIS A 1 213 ? 14.580 1.831 -31.404 1.00 87.00 213 HIS A O 1
ATOM 1741 N N . LEU A 1 214 ? 13.093 1.791 -29.731 1.00 84.88 214 LEU A N 1
ATOM 1742 C CA . LEU A 1 214 ? 14.086 1.410 -28.721 1.00 84.88 214 LEU A CA 1
ATOM 1743 C C . LEU A 1 214 ? 14.685 0.028 -28.977 1.00 84.88 214 LEU A C 1
ATOM 1745 O O . LEU A 1 214 ? 15.891 -0.150 -28.799 1.00 84.88 214 LEU A O 1
ATOM 1749 N N . TRP A 1 215 ? 13.859 -0.924 -29.402 1.00 82.38 215 TRP A N 1
ATOM 1750 C CA . TRP A 1 215 ? 14.291 -2.259 -29.790 1.00 82.38 215 TRP A CA 1
ATOM 1751 C C . TRP A 1 215 ? 15.261 -2.203 -30.969 1.00 82.38 215 TRP A C 1
ATOM 1753 O O . TRP A 1 215 ? 16.357 -2.752 -30.880 1.00 82.38 215 TRP A O 1
ATOM 1763 N N . ASP A 1 216 ? 14.921 -1.458 -32.023 1.00 79.69 216 ASP A N 1
ATOM 1764 C CA . ASP A 1 216 ? 15.764 -1.298 -33.209 1.00 79.69 216 ASP A CA 1
ATOM 1765 C C . ASP A 1 216 ? 17.125 -0.682 -32.856 1.00 79.69 216 ASP A C 1
ATOM 1767 O O . ASP A 1 216 ? 18.175 -1.181 -33.274 1.00 79.69 216 ASP A O 1
ATOM 1771 N N . VAL A 1 217 ? 17.128 0.354 -32.008 1.00 74.19 217 VAL A N 1
ATOM 1772 C CA . VAL A 1 217 ? 18.363 0.945 -31.480 1.00 74.19 217 VAL A CA 1
ATOM 1773 C C . VAL A 1 217 ? 19.160 -0.101 -30.700 1.00 74.19 217 VAL A C 1
ATOM 1775 O O . VAL A 1 217 ? 20.344 -0.282 -30.983 1.00 74.19 217 VAL A O 1
ATOM 1778 N N . ALA A 1 218 ? 18.552 -0.816 -29.752 1.00 69.25 218 ALA A N 1
ATOM 1779 C CA . ALA A 1 218 ? 19.250 -1.778 -28.898 1.00 69.25 218 ALA A CA 1
ATOM 1780 C C . ALA A 1 218 ? 19.829 -2.972 -29.683 1.00 69.25 218 ALA A C 1
ATOM 1782 O O . ALA A 1 218 ? 21.003 -3.318 -29.501 1.00 69.25 218 ALA A O 1
ATOM 1783 N N . ALA A 1 219 ? 19.044 -3.551 -30.594 1.00 66.75 219 ALA A N 1
ATOM 1784 C CA . ALA A 1 219 ? 19.426 -4.701 -31.409 1.00 66.75 219 ALA A CA 1
ATOM 1785 C C . ALA A 1 219 ? 20.527 -4.359 -32.428 1.00 66.75 219 ALA A C 1
ATOM 1787 O O . ALA A 1 219 ? 21.431 -5.166 -32.665 1.00 66.75 219 ALA A O 1
ATOM 1788 N N . LYS A 1 220 ? 20.498 -3.152 -33.015 1.00 67.38 220 LYS A N 1
ATOM 1789 C CA . LYS A 1 220 ? 21.519 -2.709 -33.982 1.00 67.38 220 LYS A CA 1
ATOM 1790 C C . LYS A 1 220 ? 22.819 -2.244 -33.327 1.00 67.38 220 LYS A C 1
ATOM 1792 O O . LYS A 1 220 ? 23.880 -2.414 -33.925 1.00 67.38 220 LYS A O 1
ATOM 1797 N N . SER A 1 221 ? 22.757 -1.631 -32.143 1.00 57.72 221 SER A N 1
ATOM 1798 C CA . SER A 1 221 ? 23.905 -0.920 -31.556 1.00 57.72 221 SER A CA 1
ATOM 1799 C C . SER A 1 221 ? 24.652 -1.669 -30.448 1.00 57.72 221 SER A C 1
ATOM 1801 O O . SER A 1 221 ? 25.813 -1.330 -30.197 1.00 57.72 221 SER A O 1
ATOM 1803 N N . HIS A 1 222 ? 24.051 -2.673 -29.796 1.00 55.19 222 HIS A N 1
ATOM 1804 C CA . HIS A 1 222 ? 24.627 -3.229 -28.566 1.00 55.19 222 HIS A CA 1
ATOM 1805 C C . HIS A 1 222 ? 24.678 -4.764 -28.489 1.00 55.19 222 HIS A C 1
ATOM 1807 O O . HIS A 1 222 ? 25.748 -5.283 -28.168 1.00 55.19 222 HIS A O 1
ATOM 1813 N N . ASP A 1 223 ? 23.604 -5.501 -28.804 1.00 57.97 223 ASP A N 1
ATOM 1814 C CA . ASP A 1 223 ? 23.614 -6.974 -28.736 1.00 57.97 223 ASP A CA 1
ATOM 1815 C C . ASP A 1 223 ? 22.549 -7.624 -29.639 1.00 57.97 223 ASP A C 1
ATOM 1817 O O . ASP A 1 223 ? 21.370 -7.284 -29.579 1.00 57.97 223 ASP A O 1
ATOM 1821 N N . LYS A 1 224 ? 22.962 -8.612 -30.444 1.00 61.84 224 LYS A N 1
ATOM 1822 C CA . LYS A 1 224 ? 22.063 -9.393 -31.311 1.00 61.84 224 LYS A CA 1
ATOM 1823 C C . LYS A 1 224 ? 21.155 -10.342 -30.525 1.00 61.84 224 LYS A C 1
ATOM 1825 O O . LYS A 1 224 ? 20.144 -10.771 -31.071 1.00 61.84 224 LYS A O 1
ATOM 1830 N N . SER A 1 225 ? 21.495 -10.677 -29.277 1.00 60.91 225 SER A N 1
ATOM 1831 C CA . SER A 1 225 ? 20.648 -11.499 -28.400 1.00 60.91 225 SER A CA 1
ATOM 1832 C C . SER A 1 225 ? 19.327 -10.803 -28.033 1.00 60.91 225 SER A C 1
ATOM 1834 O O . SER A 1 225 ? 18.338 -11.474 -27.762 1.00 60.91 225 SER A O 1
ATOM 1836 N N . LEU A 1 226 ? 19.279 -9.465 -28.118 1.00 64.62 226 LEU A N 1
ATOM 1837 C CA . LEU A 1 226 ? 18.080 -8.650 -27.889 1.00 64.62 226 LEU A CA 1
ATOM 1838 C C . LEU A 1 226 ? 17.121 -8.615 -29.090 1.00 64.62 226 LEU A C 1
ATOM 1840 O O . LEU A 1 226 ? 16.111 -7.923 -29.035 1.00 64.62 226 LEU A O 1
ATOM 1844 N N . ALA A 1 227 ? 17.421 -9.332 -30.177 1.00 68.94 227 ALA A N 1
ATOM 1845 C CA . ALA A 1 227 ? 16.529 -9.429 -31.333 1.00 68.94 227 ALA A CA 1
ATOM 1846 C C . ALA A 1 227 ? 15.249 -10.238 -31.043 1.00 68.94 227 ALA A C 1
ATOM 1848 O O . ALA A 1 227 ? 14.320 -10.225 -31.840 1.00 68.94 227 ALA A O 1
ATOM 1849 N N . ASP A 1 228 ? 15.199 -10.947 -29.922 1.00 83.00 228 ASP A N 1
ATOM 1850 C CA . ASP A 1 228 ? 14.003 -11.632 -29.448 1.00 83.00 228 ASP A CA 1
ATOM 1851 C C . ASP A 1 228 ? 13.129 -10.689 -28.596 1.00 83.00 228 ASP A C 1
ATOM 1853 O O . ASP A 1 228 ? 13.636 -10.020 -27.686 1.00 83.00 228 ASP A O 1
ATOM 1857 N N . ASN A 1 229 ? 11.820 -10.646 -28.883 1.00 86.31 229 ASN A N 1
ATOM 1858 C CA . ASN A 1 229 ? 10.864 -9.745 -28.226 1.00 86.31 229 ASN A CA 1
ATOM 1859 C C . ASN A 1 229 ? 10.827 -9.967 -26.712 1.00 86.31 229 ASN A C 1
ATOM 1861 O O . ASN A 1 229 ? 10.927 -8.999 -25.956 1.00 86.31 229 ASN A O 1
ATOM 1865 N N . HIS A 1 230 ? 10.772 -11.225 -26.265 1.00 87.50 230 HIS A N 1
ATOM 1866 C CA . HIS A 1 230 ? 10.764 -11.571 -24.844 1.00 87.50 230 HIS A CA 1
ATOM 1867 C C . HIS A 1 230 ? 12.037 -11.087 -24.137 1.00 87.50 230 HIS A C 1
ATOM 1869 O O . HIS A 1 230 ? 11.993 -10.459 -23.076 1.00 87.50 230 HIS A O 1
ATOM 1875 N N . THR A 1 231 ? 13.199 -11.329 -24.742 1.00 83.06 231 THR A N 1
ATOM 1876 C CA . THR A 1 231 ? 14.496 -10.945 -24.175 1.00 83.06 231 THR A CA 1
ATOM 1877 C C . THR A 1 231 ? 14.623 -9.425 -24.036 1.00 83.06 231 THR A C 1
ATOM 1879 O O . THR A 1 231 ? 15.078 -8.941 -22.991 1.00 83.06 231 THR A O 1
ATOM 1882 N N . PHE A 1 232 ? 14.184 -8.658 -25.039 1.00 83.19 232 PHE A N 1
ATOM 1883 C CA . PHE A 1 232 ? 14.161 -7.195 -24.968 1.00 83.19 232 PHE A CA 1
ATOM 1884 C C . PHE A 1 232 ? 13.123 -6.667 -23.969 1.00 83.19 232 PHE A C 1
ATOM 1886 O O . PHE A 1 232 ? 13.453 -5.807 -23.147 1.00 83.19 232 PHE A O 1
ATOM 1893 N N . ALA A 1 233 ? 11.902 -7.206 -23.979 1.00 89.75 233 ALA A N 1
ATOM 1894 C CA . ALA A 1 233 ? 10.858 -6.871 -23.014 1.00 89.75 233 ALA A CA 1
ATOM 1895 C C . ALA A 1 233 ? 11.347 -7.087 -21.574 1.00 89.75 233 ALA A C 1
ATOM 1897 O O . ALA A 1 233 ? 11.213 -6.205 -20.719 1.00 89.75 233 ALA A O 1
ATOM 1898 N N . GLY A 1 234 ? 12.019 -8.212 -21.323 1.00 87.94 234 GLY A N 1
ATOM 1899 C CA . GLY A 1 234 ? 12.598 -8.531 -20.025 1.00 87.94 234 GLY A CA 1
ATOM 1900 C C . GLY A 1 234 ? 13.707 -7.567 -19.621 1.00 87.94 234 GLY A C 1
ATOM 1901 O O . GLY A 1 234 ? 13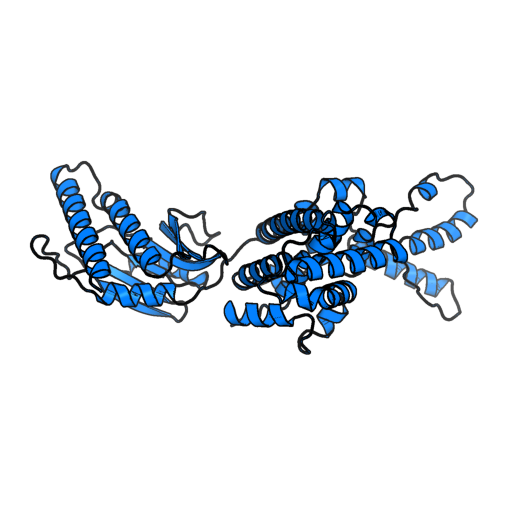.792 -7.178 -18.454 1.00 87.94 234 GLY A O 1
ATOM 1902 N N . PHE A 1 235 ? 14.538 -7.132 -20.567 1.00 84.62 235 PHE A N 1
ATOM 1903 C CA . PHE A 1 235 ? 15.566 -6.119 -20.329 1.00 84.62 235 PHE A CA 1
ATOM 1904 C C . PHE A 1 235 ? 14.959 -4.763 -19.930 1.00 84.62 235 PHE A C 1
ATOM 1906 O O . PHE A 1 235 ? 15.346 -4.192 -18.903 1.00 84.62 235 PHE A O 1
ATOM 1913 N N . VAL A 1 236 ? 13.969 -4.271 -20.681 1.00 87.62 236 VAL A N 1
ATOM 1914 C CA . VAL A 1 236 ? 13.266 -3.012 -20.377 1.00 87.62 236 VAL A CA 1
ATOM 1915 C C . VAL A 1 236 ? 12.563 -3.101 -19.019 1.00 87.62 236 VAL A C 1
ATOM 1917 O O . VAL A 1 236 ? 12.715 -2.204 -18.183 1.00 87.62 236 VAL A O 1
ATOM 1920 N N . ALA A 1 237 ? 11.861 -4.205 -18.750 1.00 92.88 237 ALA A N 1
ATOM 1921 C CA . ALA A 1 237 ? 11.153 -4.417 -17.493 1.00 92.88 237 ALA A CA 1
ATOM 1922 C C . ALA A 1 237 ? 12.093 -4.422 -16.278 1.00 92.88 237 ALA A C 1
ATOM 1924 O O . ALA A 1 237 ? 11.796 -3.792 -15.257 1.00 92.88 237 ALA A O 1
ATOM 1925 N N . GLN A 1 238 ? 13.253 -5.078 -16.388 1.00 89.38 238 GLN A N 1
ATOM 1926 C CA . GLN A 1 238 ? 14.278 -5.073 -15.342 1.00 89.38 238 GLN A CA 1
ATOM 1927 C C . GLN A 1 238 ? 14.817 -3.663 -15.077 1.00 89.38 238 GLN A C 1
ATOM 1929 O O . GLN A 1 238 ? 14.939 -3.279 -13.912 1.00 89.38 238 GLN A O 1
ATOM 1934 N N . ILE A 1 239 ? 15.107 -2.881 -16.124 1.00 88.62 239 ILE A N 1
ATOM 1935 C CA . ILE A 1 239 ? 15.604 -1.503 -15.980 1.00 88.62 239 ILE A CA 1
ATOM 1936 C C . ILE A 1 239 ? 14.570 -0.620 -15.287 1.00 88.62 239 ILE A C 1
ATOM 1938 O O . ILE A 1 239 ? 14.914 0.087 -14.338 1.00 88.62 239 ILE A O 1
ATOM 1942 N N . LEU A 1 240 ? 13.308 -0.665 -15.716 1.00 94.75 240 LEU A N 1
ATOM 1943 C CA . LEU A 1 240 ? 12.253 0.163 -15.128 1.00 94.75 240 LEU A CA 1
ATOM 1944 C C . LEU A 1 240 ? 11.989 -0.218 -13.666 1.00 94.75 240 LEU A C 1
ATOM 1946 O O . LEU A 1 240 ? 11.962 0.653 -12.793 1.00 94.75 240 LEU A O 1
ATOM 1950 N N . ALA A 1 241 ? 11.858 -1.514 -13.373 1.00 95.81 241 ALA A N 1
ATOM 1951 C CA . ALA A 1 241 ? 11.611 -2.001 -12.020 1.00 95.81 241 ALA A CA 1
ATOM 1952 C C . ALA A 1 241 ? 12.776 -1.698 -11.077 1.00 95.81 241 ALA A C 1
ATOM 1954 O O . ALA A 1 241 ? 12.595 -1.074 -10.027 1.00 95.81 241 ALA A O 1
ATOM 1955 N N . PHE A 1 242 ? 13.988 -2.103 -11.454 1.00 92.69 242 PHE A N 1
ATOM 1956 C CA . PHE A 1 242 ? 15.157 -1.889 -10.617 1.00 92.69 242 PHE A CA 1
ATOM 1957 C C . PHE A 1 242 ? 15.522 -0.403 -10.518 1.00 92.69 242 PHE A C 1
ATOM 1959 O O . PHE A 1 242 ? 15.945 0.053 -9.459 1.00 92.69 242 PHE A O 1
ATOM 1966 N N . GLY A 1 243 ? 15.284 0.384 -11.569 1.00 94.00 243 GLY A N 1
ATOM 1967 C CA . GLY A 1 243 ? 15.435 1.836 -11.538 1.00 94.00 243 GLY A CA 1
ATOM 1968 C C . GLY A 1 243 ? 14.547 2.498 -10.481 1.00 94.00 243 GLY A C 1
ATOM 1969 O O . GLY A 1 243 ? 15.011 3.369 -9.742 1.00 94.00 243 GLY A O 1
ATOM 1970 N N . LEU A 1 244 ? 13.299 2.041 -10.334 1.00 96.75 244 LEU A N 1
ATOM 1971 C CA . LEU A 1 244 ? 12.417 2.488 -9.254 1.00 96.75 244 LEU A CA 1
ATOM 1972 C C . LEU A 1 244 ? 12.910 2.048 -7.869 1.00 96.75 244 LEU A C 1
ATOM 1974 O O . LEU A 1 244 ? 12.844 2.838 -6.927 1.00 96.75 244 LEU A O 1
ATOM 1978 N N . LEU A 1 245 ? 13.443 0.830 -7.730 1.00 94.50 245 LEU A N 1
ATOM 1979 C CA . LEU A 1 245 ? 14.054 0.367 -6.475 1.00 94.50 245 LEU A CA 1
ATOM 1980 C C . LEU A 1 245 ? 15.289 1.190 -6.101 1.00 94.50 245 LEU A C 1
ATOM 1982 O O . LEU A 1 245 ? 15.468 1.547 -4.938 1.00 94.50 245 LEU A O 1
ATOM 1986 N N . TYR A 1 246 ? 16.125 1.517 -7.084 1.00 92.94 246 TYR A N 1
ATOM 1987 C CA . TYR A 1 246 ? 17.288 2.377 -6.916 1.00 92.94 246 TYR A CA 1
ATOM 1988 C C . TYR A 1 246 ? 16.873 3.765 -6.427 1.00 92.94 246 TYR A C 1
ATOM 1990 O O . TYR A 1 246 ? 17.360 4.222 -5.391 1.00 92.94 246 TYR A O 1
ATOM 1998 N N . ALA A 1 247 ? 15.914 4.401 -7.108 1.00 94.94 247 ALA A N 1
ATOM 1999 C CA . ALA A 1 247 ? 15.347 5.679 -6.689 1.00 94.94 247 ALA A CA 1
ATOM 2000 C C . ALA A 1 247 ? 14.786 5.598 -5.262 1.00 94.94 247 ALA A C 1
ATOM 2002 O O . ALA A 1 247 ? 15.071 6.448 -4.415 1.00 94.94 247 ALA A O 1
ATOM 2003 N N . HIS A 1 248 ? 14.058 4.520 -4.962 1.00 95.00 248 HIS A N 1
ATOM 2004 C CA . HIS A 1 248 ? 13.484 4.265 -3.646 1.00 95.00 248 HIS A CA 1
ATOM 2005 C C . HIS A 1 248 ? 14.518 4.221 -2.530 1.00 95.00 248 HIS A C 1
ATOM 2007 O O . HIS A 1 248 ? 14.170 4.654 -1.440 1.00 95.00 248 HIS A O 1
ATOM 2013 N N . ARG A 1 249 ? 15.772 3.803 -2.767 1.00 91.62 249 ARG A N 1
ATOM 2014 C CA . ARG A 1 249 ? 16.848 3.851 -1.752 1.00 91.62 249 ARG A CA 1
ATOM 2015 C C . ARG A 1 249 ? 17.240 5.265 -1.345 1.00 91.62 249 ARG A C 1
ATOM 2017 O O . ARG A 1 249 ? 17.583 5.484 -0.186 1.00 91.62 249 ARG A O 1
ATOM 2024 N N . TYR A 1 250 ? 17.155 6.223 -2.259 1.00 91.38 250 TYR A N 1
ATOM 2025 C CA . TYR A 1 250 ? 17.550 7.606 -1.987 1.00 91.38 250 TYR A CA 1
ATOM 2026 C C . TYR A 1 250 ? 16.411 8.465 -1.437 1.00 91.38 250 TYR A C 1
ATOM 2028 O O . TYR A 1 250 ? 16.666 9.451 -0.750 1.00 91.38 250 TYR A O 1
ATOM 2036 N N . VAL A 1 251 ? 15.155 8.088 -1.682 1.00 94.06 251 VAL A N 1
ATOM 2037 C CA . VAL A 1 251 ? 13.980 8.837 -1.217 1.00 94.06 251 VAL A CA 1
ATOM 2038 C C . VAL A 1 251 ? 13.483 8.286 0.133 1.00 94.06 251 VAL A C 1
ATOM 2040 O O . VAL A 1 251 ? 12.427 7.658 0.215 1.00 94.06 251 VAL A O 1
ATOM 2043 N N . ASN A 1 252 ? 14.259 8.495 1.207 1.00 91.00 252 ASN A N 1
ATOM 2044 C CA . ASN A 1 252 ? 13.940 8.017 2.572 1.00 91.00 252 ASN A CA 1
ATOM 2045 C C . ASN A 1 252 ? 14.270 9.029 3.677 1.00 91.00 252 ASN A C 1
ATOM 2047 O O . ASN A 1 252 ? 14.834 8.677 4.712 1.00 91.00 252 ASN A O 1
ATOM 2051 N N . GLU A 1 253 ? 13.942 10.299 3.462 1.00 90.62 253 GLU A N 1
ATOM 2052 C CA . GLU A 1 253 ? 14.067 11.307 4.518 1.00 90.62 253 GLU A CA 1
ATOM 2053 C C . GLU A 1 253 ? 13.232 10.929 5.752 1.00 90.62 253 GLU A C 1
ATOM 2055 O O . GLU A 1 253 ? 12.180 10.301 5.640 1.00 90.62 253 GLU A O 1
ATOM 2060 N N . LYS A 1 254 ? 13.707 11.313 6.941 1.00 85.88 254 LYS A N 1
ATOM 2061 C CA . LYS A 1 254 ? 13.171 10.850 8.231 1.00 85.88 254 LYS A CA 1
ATOM 2062 C C . LYS A 1 254 ? 11.668 11.098 8.407 1.00 85.88 254 LYS A C 1
ATOM 2064 O O . LYS A 1 254 ? 10.969 10.209 8.892 1.00 85.88 254 LYS A O 1
ATOM 2069 N N . ASP A 1 255 ? 11.203 12.276 7.998 1.00 88.31 255 ASP A N 1
ATOM 2070 C CA . ASP A 1 255 ? 9.833 12.756 8.214 1.00 88.31 255 ASP A CA 1
ATOM 2071 C C . ASP A 1 255 ? 9.007 12.786 6.914 1.00 88.31 255 ASP A C 1
ATOM 2073 O O . ASP A 1 255 ? 7.988 13.468 6.825 1.00 88.31 255 ASP A O 1
ATOM 2077 N N . ILE A 1 256 ? 9.447 12.052 5.886 1.00 93.62 256 ILE A N 1
ATOM 2078 C CA . ILE A 1 256 ? 8.749 11.992 4.602 1.00 93.62 256 ILE A CA 1
ATOM 2079 C C . ILE A 1 256 ? 7.400 11.281 4.745 1.00 93.62 256 ILE A C 1
ATOM 2081 O O . ILE A 1 256 ? 7.305 10.242 5.400 1.00 93.62 256 ILE A O 1
ATOM 2085 N N . THR A 1 257 ? 6.352 11.801 4.106 1.00 94.12 257 THR A N 1
ATOM 2086 C CA . THR A 1 257 ? 5.065 11.095 3.999 1.00 94.12 257 THR A CA 1
ATOM 2087 C C . THR A 1 257 ? 5.029 10.207 2.749 1.00 94.12 257 THR A C 1
ATOM 2089 O O . THR A 1 257 ? 5.779 10.461 1.802 1.00 94.12 257 THR A O 1
ATOM 2092 N N . PRO A 1 258 ? 4.150 9.187 2.669 1.00 96.06 258 PRO A N 1
ATOM 2093 C CA . PRO A 1 258 ? 3.987 8.409 1.438 1.00 96.06 258 PRO A CA 1
ATOM 2094 C C . PRO A 1 258 ? 3.638 9.264 0.211 1.00 96.06 258 PRO A C 1
ATOM 2096 O O . PRO A 1 258 ? 4.096 8.970 -0.893 1.00 96.06 258 PRO A O 1
ATOM 2099 N N . ALA A 1 259 ? 2.884 10.352 0.399 1.00 95.50 259 ALA A N 1
ATOM 2100 C CA . ALA A 1 259 ? 2.558 11.295 -0.668 1.00 95.50 259 ALA A CA 1
ATOM 2101 C C . ALA A 1 259 ? 3.803 12.055 -1.155 1.00 95.50 259 ALA A C 1
ATOM 2103 O O . ALA A 1 259 ? 4.078 12.076 -2.354 1.00 95.50 259 ALA A O 1
ATOM 2104 N N . ASP A 1 260 ? 4.606 12.604 -0.240 1.00 96.44 260 ASP A N 1
ATOM 2105 C CA . ASP A 1 260 ? 5.842 13.318 -0.598 1.00 96.44 260 ASP A CA 1
ATOM 2106 C C . ASP A 1 260 ? 6.869 12.377 -1.237 1.00 96.44 260 ASP A C 1
ATOM 2108 O O . ASP A 1 260 ? 7.555 12.731 -2.199 1.00 96.44 260 ASP A O 1
ATOM 2112 N N . LYS A 1 261 ? 6.949 11.141 -0.732 1.00 97.19 261 LYS A N 1
ATOM 2113 C CA . LYS A 1 261 ? 7.811 10.094 -1.281 1.00 97.19 261 LYS A CA 1
ATOM 2114 C C . LYS A 1 261 ? 7.419 9.742 -2.711 1.00 97.19 261 LYS A C 1
ATOM 2116 O O . LYS A 1 261 ? 8.300 9.630 -3.560 1.00 97.19 261 LYS A O 1
ATOM 2121 N N . TYR A 1 262 ? 6.123 9.624 -2.996 1.00 97.38 262 TYR A N 1
ATOM 2122 C CA . TYR A 1 262 ? 5.620 9.415 -4.353 1.00 97.38 262 TYR A CA 1
ATOM 2123 C C . TYR A 1 262 ? 6.035 10.559 -5.290 1.00 97.38 262 TYR A C 1
ATOM 2125 O O . TYR A 1 262 ? 6.608 10.297 -6.348 1.00 97.38 262 TYR A O 1
ATOM 2133 N N . GLN A 1 263 ? 5.848 11.816 -4.871 1.00 96.81 263 GLN A N 1
ATOM 2134 C CA . GLN A 1 263 ? 6.235 12.986 -5.672 1.00 96.81 263 GLN A CA 1
ATOM 2135 C C . GLN A 1 263 ? 7.738 12.992 -5.985 1.00 96.81 263 GLN A C 1
ATOM 2137 O O . GLN A 1 263 ? 8.147 13.202 -7.127 1.00 96.81 263 GLN A O 1
ATOM 2142 N N . LYS A 1 264 ? 8.583 12.684 -4.993 1.00 97.31 264 LYS A N 1
ATOM 2143 C CA . LYS A 1 264 ? 10.040 12.595 -5.185 1.00 97.31 264 LYS A CA 1
ATOM 2144 C C . LYS A 1 264 ? 10.455 11.441 -6.100 1.00 97.31 264 LYS A C 1
ATOM 2146 O O . LYS A 1 264 ? 11.372 11.618 -6.898 1.00 97.31 264 LYS A O 1
ATOM 2151 N N . LEU A 1 265 ? 9.784 10.288 -6.023 1.00 97.00 265 LEU A N 1
ATOM 2152 C CA . LEU A 1 265 ? 10.010 9.166 -6.944 1.00 97.00 265 LEU A CA 1
ATOM 2153 C C . LEU A 1 265 ? 9.635 9.527 -8.386 1.00 97.00 265 LEU A C 1
ATOM 2155 O O . LEU A 1 265 ? 10.354 9.154 -9.310 1.00 97.00 265 LEU A O 1
ATOM 2159 N N . GLN A 1 266 ? 8.545 10.272 -8.585 1.00 95.81 266 GLN A N 1
ATOM 2160 C CA . GLN A 1 266 ? 8.084 10.691 -9.910 1.00 95.81 266 GLN A CA 1
ATOM 2161 C C . GLN A 1 266 ? 9.126 11.553 -10.639 1.00 95.81 266 GLN A C 1
ATOM 2163 O O . GLN A 1 266 ? 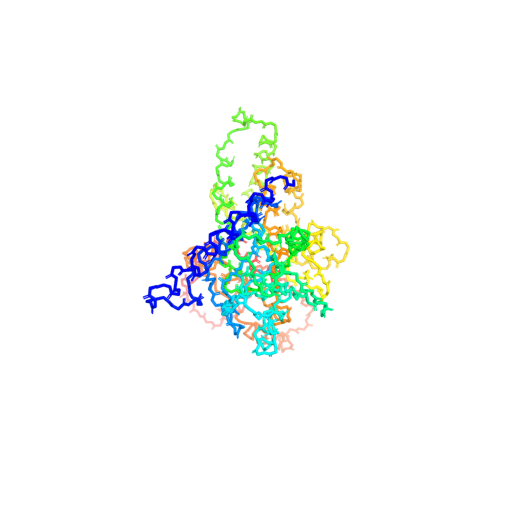9.356 11.359 -11.831 1.00 95.81 266 GLN A O 1
ATOM 2168 N N . VAL A 1 267 ? 9.802 12.456 -9.923 1.00 95.62 267 VAL A N 1
ATOM 2169 C CA . VAL A 1 267 ? 10.784 13.387 -10.510 1.00 95.62 267 VAL A CA 1
ATOM 2170 C C . VAL A 1 267 ? 12.241 12.928 -10.385 1.00 95.62 267 VAL A C 1
ATOM 2172 O O . VAL A 1 267 ? 13.140 13.650 -10.816 1.00 95.62 267 VAL A O 1
ATOM 2175 N N . PHE A 1 268 ? 12.504 11.749 -9.809 1.00 96.81 268 PHE A N 1
ATOM 2176 C CA . PHE A 1 268 ? 13.846 11.306 -9.407 1.00 96.81 268 PHE A CA 1
ATOM 2177 C C . PHE A 1 268 ? 14.909 11.464 -10.507 1.00 96.81 268 PHE A C 1
ATOM 2179 O O . PHE A 1 268 ? 15.962 12.051 -10.276 1.00 96.81 268 PHE A O 1
ATOM 2186 N N . TRP A 1 269 ? 14.624 11.001 -11.725 1.00 95.38 269 TRP A N 1
ATOM 2187 C CA . TRP A 1 269 ? 15.604 10.970 -12.819 1.00 95.38 269 TRP A CA 1
ATOM 2188 C C . TRP A 1 269 ? 16.002 12.353 -13.353 1.00 95.38 269 TRP A C 1
ATOM 2190 O O . TRP A 1 269 ? 17.109 12.524 -13.879 1.00 95.38 269 TRP A O 1
ATOM 2200 N N . ASN A 1 270 ? 15.122 13.344 -13.198 1.00 93.94 270 ASN A N 1
ATOM 2201 C CA . ASN A 1 270 ? 15.268 14.675 -13.793 1.00 93.94 270 ASN A CA 1
ATOM 2202 C C . ASN A 1 270 ? 15.411 15.797 -12.755 1.00 93.94 270 ASN A C 1
ATOM 2204 O O . ASN A 1 270 ? 15.774 16.916 -13.111 1.00 93.94 270 ASN A O 1
ATOM 2208 N N . SER A 1 271 ? 15.208 15.499 -11.471 1.00 94.50 271 SER A N 1
ATOM 2209 C CA . SER A 1 271 ? 15.377 16.461 -10.386 1.00 94.50 271 SER A CA 1
ATOM 2210 C C . SER A 1 271 ? 16.856 16.809 -10.146 1.00 94.50 271 SER A C 1
ATOM 2212 O O . SER A 1 271 ? 17.691 15.905 -10.020 1.00 94.50 271 SER A O 1
ATOM 2214 N N . PRO A 1 272 ? 17.201 18.104 -9.985 1.00 93.88 272 PRO A N 1
ATOM 2215 C CA . PRO A 1 272 ? 18.545 18.528 -9.594 1.00 93.88 272 PRO A CA 1
ATOM 2216 C C . PRO A 1 272 ? 19.031 17.883 -8.289 1.00 93.88 272 PRO A C 1
ATOM 2218 O O . PRO A 1 272 ? 20.216 17.570 -8.171 1.00 93.88 272 PRO A O 1
ATOM 2221 N N . SER A 1 273 ? 18.122 17.620 -7.341 1.00 93.75 273 SER A N 1
ATOM 2222 C CA . SER A 1 273 ? 18.433 17.024 -6.033 1.00 93.75 273 SER A CA 1
ATOM 2223 C C . SER A 1 273 ? 18.999 15.605 -6.126 1.00 93.75 273 SER A C 1
ATOM 2225 O O . SER A 1 273 ? 19.707 15.176 -5.220 1.00 93.75 273 SER A O 1
ATOM 2227 N N . PHE A 1 274 ? 18.719 14.891 -7.219 1.00 94.19 274 PHE A N 1
ATOM 2228 C CA . PHE A 1 274 ? 19.177 13.518 -7.449 1.00 94.19 274 PHE A CA 1
ATOM 2229 C C . PHE A 1 274 ? 20.124 13.405 -8.649 1.00 94.19 274 PHE A C 1
ATOM 2231 O O . PHE A 1 274 ? 20.406 12.301 -9.115 1.00 94.19 274 PHE A O 1
ATOM 2238 N N . LYS A 1 275 ? 20.644 14.532 -9.162 1.00 93.25 275 LYS A N 1
ATOM 2239 C CA . LYS A 1 275 ? 21.477 14.566 -10.375 1.00 93.25 275 LYS A CA 1
ATOM 2240 C C . LYS A 1 275 ? 22.658 13.599 -10.288 1.00 93.25 275 LYS A C 1
ATOM 2242 O O . LYS A 1 275 ? 22.899 12.854 -11.230 1.00 93.25 275 LYS A O 1
ATOM 2247 N N . THR A 1 276 ? 23.372 13.580 -9.164 1.00 91.44 276 THR A N 1
ATOM 2248 C CA . THR A 1 276 ? 24.540 12.707 -8.972 1.00 91.44 276 THR A CA 1
ATOM 2249 C C . THR A 1 276 ? 24.162 11.228 -9.031 1.00 91.44 276 THR A C 1
ATOM 2251 O O . THR A 1 276 ? 24.861 10.442 -9.662 1.00 91.44 276 THR A O 1
ATOM 2254 N N . GLN A 1 277 ? 23.054 10.843 -8.400 1.00 91.69 277 GLN A N 1
ATOM 2255 C CA . GLN A 1 277 ? 22.551 9.470 -8.365 1.00 91.69 277 GLN A CA 1
ATOM 2256 C C . GLN A 1 277 ? 22.044 9.048 -9.748 1.00 91.69 277 GLN A C 1
ATOM 2258 O O . GLN A 1 277 ? 22.425 7.998 -10.256 1.00 91.69 277 GLN A O 1
ATOM 2263 N N . ALA A 1 278 ? 21.262 9.904 -10.403 1.00 90.56 278 ALA A N 1
ATOM 2264 C CA . ALA A 1 278 ? 20.743 9.648 -11.740 1.00 90.56 278 ALA A CA 1
ATOM 2265 C C . ALA A 1 278 ? 21.865 9.517 -12.791 1.00 90.56 278 ALA A C 1
ATOM 2267 O O . ALA A 1 278 ? 21.774 8.666 -13.670 1.00 90.56 278 ALA A O 1
ATOM 2268 N N . LEU A 1 279 ? 22.943 10.307 -12.679 1.00 86.56 279 LEU A N 1
ATOM 2269 C CA . LEU A 1 279 ? 24.113 10.215 -13.565 1.00 86.56 279 LEU A CA 1
ATOM 2270 C C . LEU A 1 279 ? 24.929 8.928 -13.362 1.00 86.56 279 LEU A C 1
ATOM 2272 O O . LEU A 1 279 ? 25.553 8.461 -14.311 1.00 86.56 279 LEU A O 1
ATOM 2276 N N . ARG A 1 280 ? 24.932 8.334 -12.158 1.00 85.25 280 ARG A N 1
ATOM 2277 C CA . ARG A 1 280 ? 25.601 7.038 -11.919 1.00 85.25 280 ARG A CA 1
ATOM 2278 C C . ARG A 1 280 ? 24.942 5.907 -12.706 1.00 85.25 280 ARG A C 1
ATOM 2280 O O . ARG A 1 280 ? 25.640 5.031 -13.194 1.00 85.25 280 ARG A O 1
ATOM 2287 N N . LEU A 1 281 ? 23.622 5.969 -12.883 1.00 83.06 281 LEU A N 1
ATOM 2288 C CA . LEU A 1 281 ? 22.854 5.033 -13.704 1.00 83.06 281 LEU A CA 1
ATOM 2289 C C . LEU A 1 281 ? 22.414 5.670 -15.024 1.00 83.06 281 LEU A C 1
ATOM 2291 O O . LEU A 1 281 ? 21.241 5.612 -15.397 1.00 83.06 281 LEU A O 1
ATOM 2295 N N . GLN A 1 282 ? 23.361 6.273 -15.749 1.00 78.25 282 GLN A N 1
ATOM 2296 C CA . GLN A 1 282 ? 23.061 7.008 -16.977 1.00 78.25 282 GLN A CA 1
ATOM 2297 C C . GLN A 1 282 ? 22.232 6.196 -17.993 1.00 78.25 282 GLN A C 1
ATOM 2299 O O . GLN A 1 282 ? 21.281 6.759 -18.524 1.00 78.25 282 GLN A O 1
ATOM 2304 N N . PRO A 1 283 ? 22.474 4.894 -18.240 1.00 78.06 283 PRO A N 1
ATOM 2305 C CA . PRO A 1 283 ? 21.632 4.136 -19.172 1.00 78.06 283 PRO A CA 1
ATOM 2306 C C . PRO A 1 283 ? 20.204 3.888 -18.683 1.00 78.06 283 PRO A C 1
ATOM 2308 O O . PRO A 1 283 ? 19.290 3.907 -19.502 1.00 78.06 283 PRO A O 1
ATOM 2311 N N . PHE A 1 284 ? 19.981 3.756 -17.368 1.00 86.94 284 PHE A N 1
ATOM 2312 C CA . PHE A 1 284 ? 18.621 3.732 -16.816 1.00 86.94 284 PHE A CA 1
ATOM 2313 C C . PHE A 1 284 ? 17.928 5.065 -17.088 1.00 86.94 284 PHE A C 1
ATOM 2315 O O . PHE A 1 284 ? 16.807 5.090 -17.589 1.00 86.94 284 PHE A O 1
ATOM 2322 N N . LYS A 1 285 ? 18.620 6.179 -16.812 1.00 87.62 285 LYS A N 1
ATOM 2323 C CA . LYS A 1 285 ? 18.105 7.521 -17.086 1.00 87.62 285 LYS A CA 1
ATOM 2324 C C . LYS A 1 285 ? 17.781 7.714 -18.569 1.00 87.62 285 LYS A C 1
ATOM 2326 O O . LYS A 1 285 ? 16.729 8.261 -18.883 1.00 87.62 285 LYS A O 1
ATOM 2331 N N . THR A 1 286 ? 18.660 7.279 -19.471 1.00 86.06 286 THR A N 1
ATOM 2332 C CA . THR A 1 286 ? 18.449 7.381 -20.922 1.00 86.06 286 THR A CA 1
ATOM 2333 C C . THR A 1 286 ? 17.194 6.624 -21.349 1.00 86.06 286 THR A C 1
ATOM 2335 O O . THR A 1 286 ? 16.374 7.194 -22.062 1.00 86.06 286 THR A O 1
ATOM 2338 N N . LEU A 1 287 ? 17.001 5.390 -20.870 1.00 86.56 287 LEU A N 1
ATOM 2339 C CA . LEU A 1 287 ? 15.810 4.597 -21.187 1.00 86.56 287 LEU A CA 1
ATOM 2340 C C . LEU A 1 287 ? 14.534 5.227 -20.615 1.00 86.56 287 LEU A C 1
ATOM 2342 O O . LEU A 1 287 ? 13.547 5.365 -21.331 1.00 86.56 287 LEU A O 1
ATOM 2346 N N . VAL A 1 288 ? 14.557 5.661 -19.350 1.00 90.62 288 VAL A N 1
ATOM 2347 C CA . VAL A 1 288 ? 13.407 6.337 -18.725 1.00 90.62 288 VAL A CA 1
ATOM 2348 C C . VAL A 1 288 ? 13.041 7.616 -19.477 1.00 90.62 288 VAL A C 1
ATOM 2350 O O . VAL A 1 288 ? 11.862 7.893 -19.666 1.00 90.62 288 VAL A O 1
ATOM 2353 N N . ASN A 1 289 ? 14.033 8.383 -19.932 1.00 90.69 289 ASN A N 1
ATOM 2354 C CA . ASN A 1 289 ? 13.794 9.588 -20.719 1.00 90.69 289 ASN A CA 1
ATOM 2355 C C . ASN A 1 289 ? 13.245 9.272 -22.114 1.00 90.69 289 ASN A C 1
ATOM 2357 O O . ASN A 1 289 ? 12.372 9.991 -22.585 1.00 90.69 289 ASN A O 1
ATOM 2361 N N . ALA A 1 290 ? 13.719 8.204 -22.758 1.00 87.38 290 ALA A N 1
ATOM 2362 C CA . ALA A 1 290 ? 13.206 7.780 -24.057 1.00 87.38 290 ALA A CA 1
ATOM 2363 C C . ALA A 1 290 ? 11.748 7.296 -23.989 1.00 87.38 290 ALA A C 1
ATOM 2365 O O . ALA A 1 290 ? 11.011 7.450 -24.955 1.00 87.38 290 ALA A O 1
ATOM 2366 N N . LEU A 1 291 ? 11.325 6.754 -22.844 1.00 90.25 291 LEU A N 1
ATOM 2367 C CA . LEU A 1 291 ? 9.948 6.327 -22.585 1.00 90.25 291 LEU A CA 1
ATOM 2368 C C . LEU A 1 291 ? 9.125 7.364 -21.803 1.00 90.25 291 LEU A C 1
ATOM 2370 O O . LEU A 1 291 ? 8.053 7.031 -21.309 1.00 90.25 291 LEU A O 1
ATOM 2374 N N . ALA A 1 292 ? 9.600 8.601 -21.631 1.00 91.56 292 ALA A N 1
ATOM 2375 C CA . ALA A 1 292 ? 8.995 9.541 -20.684 1.00 91.56 292 ALA A CA 1
ATOM 2376 C C . ALA A 1 292 ? 7.513 9.837 -20.973 1.00 91.56 292 ALA A C 1
ATOM 2378 O O . ALA A 1 292 ? 6.724 9.912 -20.029 1.00 91.56 292 ALA A O 1
ATOM 2379 N N . ASP A 1 293 ? 7.136 9.974 -22.244 1.00 89.75 293 ASP A N 1
ATOM 2380 C CA . ASP A 1 293 ? 5.749 10.243 -22.641 1.00 89.75 293 ASP A CA 1
ATOM 2381 C C . ASP A 1 293 ? 4.828 9.065 -22.291 1.00 89.75 293 ASP A C 1
ATOM 2383 O O . ASP A 1 293 ? 3.733 9.260 -21.764 1.00 89.75 293 ASP A O 1
ATOM 2387 N N . GLU A 1 294 ? 5.316 7.835 -22.465 1.00 91.56 294 GLU A N 1
ATOM 2388 C CA . GLU A 1 294 ? 4.590 6.612 -22.119 1.00 91.56 294 GLU A CA 1
ATOM 2389 C C . GLU A 1 294 ? 4.506 6.409 -20.601 1.00 91.56 294 GLU A C 1
ATOM 2391 O O . GLU A 1 294 ? 3.432 6.167 -20.055 1.00 91.56 294 GLU A O 1
ATOM 2396 N N . LEU A 1 295 ? 5.623 6.576 -19.885 1.00 93.12 295 LEU A N 1
ATOM 2397 C CA . LEU A 1 295 ? 5.708 6.367 -18.432 1.00 93.12 295 LEU A CA 1
ATOM 2398 C C . LEU A 1 295 ? 4.905 7.390 -17.616 1.00 93.12 295 LEU A C 1
ATOM 2400 O O . LEU A 1 295 ? 4.588 7.136 -16.448 1.00 93.12 295 LEU A O 1
ATOM 2404 N N . ASN A 1 296 ? 4.622 8.559 -18.193 1.00 90.75 296 ASN A N 1
ATOM 2405 C CA . ASN A 1 296 ? 3.815 9.607 -17.568 1.00 90.75 296 ASN A CA 1
ATOM 2406 C C . ASN A 1 296 ? 2.370 9.646 -18.091 1.00 90.75 296 ASN A C 1
ATOM 2408 O O . ASN A 1 296 ? 1.560 10.403 -17.554 1.00 90.75 296 ASN A O 1
ATOM 2412 N N . SER A 1 297 ? 2.031 8.836 -19.096 1.00 91.06 297 SER A N 1
ATOM 2413 C CA . SER A 1 297 ? 0.669 8.739 -19.614 1.00 91.06 297 SER A CA 1
ATOM 2414 C C . SER A 1 297 ? -0.200 7.870 -18.695 1.00 91.06 297 SER A C 1
ATOM 2416 O O . SER A 1 297 ? 0.133 6.707 -18.460 1.00 91.06 297 SER A O 1
ATOM 2418 N N . PRO A 1 298 ? -1.353 8.371 -18.210 1.00 89.12 298 PRO A N 1
ATOM 2419 C CA . PRO A 1 298 ? -2.289 7.566 -17.423 1.00 89.12 298 PRO A CA 1
ATOM 2420 C C . PRO A 1 298 ? -3.059 6.542 -18.273 1.00 89.12 298 PRO A C 1
ATOM 2422 O O . PRO A 1 298 ? -3.783 5.719 -17.721 1.00 89.12 298 PRO A O 1
ATOM 2425 N N . PHE A 1 299 ? -2.924 6.605 -19.601 1.00 88.25 299 PHE A N 1
ATOM 2426 C CA . PHE A 1 299 ? -3.609 5.732 -20.554 1.00 88.25 299 PHE A CA 1
ATOM 2427 C C . PHE A 1 299 ? -2.682 4.665 -21.153 1.00 88.25 299 PHE A C 1
ATOM 2429 O O . PHE A 1 299 ? -3.161 3.716 -21.763 1.00 88.25 299 PHE A O 1
ATOM 2436 N N . SER A 1 300 ? -1.363 4.804 -20.981 1.00 90.88 300 SER A N 1
ATOM 2437 C CA . SER A 1 300 ? -0.388 3.811 -21.440 1.00 90.88 300 SER A CA 1
ATOM 2438 C C . SER A 1 300 ? -0.331 2.642 -20.459 1.00 90.88 300 SER A C 1
ATOM 2440 O O . SER A 1 300 ? -0.199 2.853 -19.251 1.00 90.88 300 SER A O 1
ATOM 2442 N N . LYS A 1 301 ? -0.369 1.401 -20.963 1.00 89.94 301 LYS A N 1
ATOM 2443 C CA . LYS A 1 301 ? -0.220 0.179 -20.143 1.00 89.94 301 LYS A CA 1
ATOM 2444 C C . LYS A 1 301 ? 1.072 0.230 -19.306 1.00 89.94 301 LYS A C 1
ATOM 2446 O O . LYS A 1 301 ? 1.050 -0.030 -18.101 1.00 89.94 301 LYS A O 1
ATOM 2451 N N . ILE A 1 302 ? 2.176 0.684 -19.911 1.00 93.12 302 ILE A N 1
ATOM 2452 C CA . ILE A 1 302 ? 3.480 0.845 -19.243 1.00 93.12 302 ILE A CA 1
ATOM 2453 C C . ILE A 1 302 ? 3.426 1.972 -18.201 1.00 93.12 302 ILE A C 1
ATOM 2455 O O . ILE A 1 302 ? 3.939 1.816 -17.091 1.00 93.12 302 ILE A O 1
ATOM 2459 N N . GLY A 1 303 ? 2.780 3.095 -18.531 1.00 94.56 303 GLY A N 1
ATOM 2460 C CA . GLY A 1 303 ? 2.585 4.222 -17.615 1.00 94.56 303 GLY A CA 1
ATOM 2461 C C . GLY A 1 303 ? 1.793 3.839 -16.366 1.00 94.56 303 GLY A C 1
ATOM 2462 O O . GLY A 1 303 ? 2.229 4.125 -15.249 1.00 94.56 303 GLY A O 1
ATOM 2463 N N . ILE A 1 304 ? 0.694 3.098 -16.532 1.00 94.75 304 ILE A N 1
ATOM 2464 C CA . ILE A 1 304 ? -0.121 2.562 -15.431 1.00 94.75 304 ILE A CA 1
ATOM 2465 C C . ILE A 1 304 ? 0.721 1.645 -14.537 1.00 94.75 304 ILE A C 1
ATOM 2467 O O . ILE A 1 304 ? 0.708 1.789 -13.310 1.00 94.75 304 ILE A O 1
ATOM 2471 N N . TRP A 1 305 ? 1.493 0.725 -15.125 1.00 96.12 305 TRP A N 1
ATOM 2472 C CA . TRP A 1 305 ? 2.384 -0.151 -14.362 1.00 96.12 305 TRP A CA 1
ATOM 2473 C C . TRP A 1 305 ? 3.429 0.643 -13.564 1.00 96.12 305 TRP A C 1
ATOM 2475 O O . TRP A 1 305 ? 3.649 0.380 -12.371 1.00 96.12 305 TRP A O 1
ATOM 2485 N N . TYR A 1 306 ? 4.062 1.628 -14.205 1.00 96.50 306 TYR A N 1
ATOM 2486 C CA . TYR A 1 306 ? 5.129 2.431 -13.611 1.00 96.50 306 TYR A CA 1
ATOM 2487 C C . TYR A 1 306 ? 4.592 3.289 -12.463 1.00 96.50 306 TYR A C 1
ATOM 2489 O O . TYR A 1 306 ? 5.197 3.351 -11.387 1.00 96.50 306 TYR A O 1
ATOM 2497 N N . ASP A 1 307 ? 3.407 3.874 -12.641 1.00 96.94 307 ASP A N 1
ATOM 2498 C CA . ASP A 1 307 ? 2.736 4.666 -11.618 1.00 96.94 307 ASP A CA 1
ATOM 2499 C C . ASP A 1 307 ? 2.301 3.832 -10.411 1.00 96.94 307 ASP A C 1
ATOM 2501 O O . ASP A 1 307 ? 2.627 4.170 -9.268 1.00 96.94 307 ASP A O 1
ATOM 2505 N N . ASN A 1 308 ? 1.655 2.690 -10.653 1.00 96.06 308 ASN A N 1
ATOM 2506 C CA . ASN A 1 308 ? 1.248 1.763 -9.598 1.00 96.06 308 ASN A CA 1
ATOM 2507 C C . ASN A 1 308 ? 2.450 1.279 -8.779 1.00 96.06 308 ASN A C 1
ATOM 2509 O O . ASN A 1 308 ? 2.381 1.180 -7.551 1.00 96.06 308 ASN A O 1
ATOM 2513 N N . THR A 1 309 ? 3.580 1.018 -9.438 1.00 97.44 309 THR A N 1
ATOM 2514 C CA . THR A 1 309 ? 4.813 0.606 -8.759 1.00 97.44 309 THR A CA 1
ATOM 2515 C C . THR A 1 309 ? 5.410 1.750 -7.934 1.00 97.44 309 THR A C 1
ATOM 2517 O O . THR A 1 309 ? 5.806 1.517 -6.789 1.00 97.44 309 THR A O 1
ATOM 2520 N N . ARG A 1 310 ? 5.401 2.999 -8.430 1.00 97.25 310 ARG A N 1
ATOM 2521 C CA . ARG A 1 310 ? 5.802 4.184 -7.642 1.00 97.25 310 ARG A CA 1
ATOM 2522 C C . ARG A 1 310 ? 4.938 4.371 -6.397 1.00 97.25 310 ARG A C 1
ATOM 2524 O O . ARG A 1 310 ? 5.494 4.582 -5.320 1.00 97.25 310 ARG A O 1
ATOM 2531 N N . ARG A 1 311 ? 3.610 4.270 -6.522 1.00 97.12 311 ARG A N 1
ATOM 2532 C CA . ARG A 1 311 ? 2.670 4.383 -5.389 1.00 97.12 311 ARG A CA 1
ATOM 2533 C C . ARG A 1 311 ? 2.886 3.283 -4.358 1.00 97.12 311 ARG A C 1
ATOM 2535 O O . ARG A 1 311 ? 2.941 3.551 -3.164 1.00 97.12 311 ARG A O 1
ATOM 2542 N N . MET A 1 312 ? 3.073 2.044 -4.809 1.00 96.62 312 MET A N 1
ATOM 2543 C CA . MET A 1 312 ? 3.378 0.939 -3.903 1.00 96.62 312 MET A CA 1
ATOM 2544 C C . MET A 1 312 ? 4.690 1.188 -3.145 1.00 96.62 312 MET A C 1
ATOM 2546 O O . MET A 1 312 ? 4.750 1.025 -1.925 1.00 96.62 312 MET A O 1
ATOM 2550 N N . LEU A 1 313 ? 5.749 1.590 -3.853 1.00 97.25 313 LEU A N 1
ATOM 2551 C CA . LEU A 1 313 ? 7.050 1.878 -3.249 1.00 97.25 313 LEU A CA 1
ATOM 2552 C C . LEU A 1 313 ? 6.985 3.066 -2.282 1.00 97.25 313 LEU A C 1
ATOM 2554 O O . LEU A 1 313 ? 7.657 3.051 -1.246 1.00 97.25 313 LEU A O 1
ATOM 2558 N N . SER A 1 314 ? 6.176 4.083 -2.574 1.00 97.44 314 SER A N 1
ATOM 2559 C CA . SER A 1 314 ? 6.045 5.248 -1.703 1.00 97.44 314 SER A CA 1
ATOM 2560 C C . SER A 1 314 ? 5.404 4.920 -0.357 1.00 97.44 314 SER A C 1
ATOM 2562 O O . SER A 1 314 ? 5.748 5.559 0.633 1.00 97.44 314 SER A O 1
ATOM 2564 N N . CYS A 1 315 ? 4.579 3.875 -0.281 1.00 97.12 315 CYS A N 1
ATOM 2565 C CA . CYS A 1 315 ? 4.020 3.371 0.973 1.00 97.12 315 CYS A CA 1
ATOM 2566 C C . CYS A 1 315 ? 4.934 2.368 1.703 1.00 97.12 315 CYS A C 1
ATOM 2568 O O . CYS A 1 315 ? 4.551 1.841 2.745 1.00 97.12 315 CYS A O 1
ATOM 2570 N N . ILE A 1 316 ? 6.153 2.105 1.218 1.00 95.25 316 ILE A N 1
ATOM 2571 C CA . ILE A 1 316 ? 7.121 1.223 1.890 1.00 95.25 316 ILE A CA 1
ATOM 2572 C C . ILE A 1 316 ? 8.180 2.049 2.615 1.00 95.25 316 ILE A C 1
ATOM 2574 O O . ILE A 1 316 ? 8.907 2.847 2.004 1.00 95.25 316 ILE A O 1
ATOM 2578 N N . ARG A 1 317 ? 8.319 1.800 3.920 1.00 91.38 317 ARG A N 1
ATOM 2579 C CA . ARG A 1 317 ? 9.409 2.338 4.736 1.00 91.38 317 ARG A CA 1
ATOM 2580 C C . ARG A 1 317 ? 10.564 1.348 4.787 1.00 91.38 317 ARG A C 1
ATOM 2582 O O . ARG A 1 317 ? 10.382 0.188 5.150 1.00 91.38 317 ARG A O 1
ATOM 2589 N N . LEU A 1 318 ? 11.752 1.834 4.443 1.00 90.06 318 LEU A N 1
ATOM 2590 C CA . LEU A 1 318 ? 12.988 1.086 4.621 1.00 90.06 318 LEU A CA 1
ATOM 2591 C C . LEU A 1 318 ? 13.473 1.196 6.070 1.00 90.06 318 LEU A C 1
ATOM 2593 O O . LEU A 1 318 ? 13.335 2.243 6.706 1.00 90.06 318 LEU A O 1
ATOM 2597 N N . SER A 1 319 ? 14.054 0.116 6.583 1.00 86.00 319 SER A N 1
ATOM 2598 C CA . SER A 1 319 ? 14.793 0.124 7.844 1.00 86.00 319 SER A CA 1
ATOM 2599 C C . SER A 1 319 ? 16.108 0.899 7.705 1.00 86.00 319 SER A C 1
ATOM 2601 O O . SER A 1 319 ? 16.634 1.055 6.604 1.00 86.00 319 SER A O 1
ATOM 2603 N N . GLU A 1 320 ? 16.689 1.346 8.822 1.00 82.94 320 GLU A N 1
ATOM 2604 C CA . GLU A 1 320 ? 17.998 2.022 8.808 1.00 82.94 320 GLU A CA 1
ATOM 2605 C C . GLU A 1 320 ? 19.090 1.169 8.151 1.00 82.94 320 GLU A C 1
ATOM 2607 O O . GLU A 1 320 ? 19.911 1.693 7.400 1.00 82.94 320 GLU A O 1
ATOM 2612 N N . HIS A 1 321 ? 19.062 -0.151 8.355 1.00 81.56 321 HIS A N 1
ATOM 2613 C CA . HIS A 1 321 ? 19.994 -1.073 7.707 1.00 81.56 321 HIS A CA 1
ATOM 2614 C C . HIS A 1 321 ? 19.824 -1.071 6.179 1.00 81.56 321 HIS A C 1
ATOM 2616 O O . HIS A 1 321 ? 20.796 -0.943 5.444 1.00 81.56 321 HIS A O 1
ATOM 2622 N N . GLN A 1 322 ? 18.581 -1.093 5.690 1.00 84.19 322 GLN A N 1
ATOM 2623 C CA . GLN A 1 322 ? 18.277 -1.030 4.255 1.00 84.19 322 GLN A CA 1
ATOM 2624 C C . GLN A 1 322 ? 18.645 0.320 3.605 1.00 84.19 322 GLN A C 1
ATOM 2626 O O . GLN A 1 322 ? 18.742 0.394 2.380 1.00 84.19 322 GLN A O 1
ATOM 2631 N N . ILE A 1 323 ? 18.800 1.390 4.397 1.00 81.56 323 ILE A N 1
ATOM 2632 C CA . ILE A 1 323 ? 19.154 2.739 3.921 1.00 81.56 323 ILE A CA 1
ATOM 2633 C C . ILE A 1 323 ? 20.669 2.972 3.954 1.00 81.56 323 ILE A C 1
ATOM 2635 O O . ILE A 1 323 ? 21.213 3.569 3.029 1.00 81.56 323 ILE A O 1
ATOM 2639 N N . THR A 1 324 ? 21.350 2.548 5.021 1.00 71.56 324 THR A N 1
ATOM 2640 C CA . THR A 1 324 ? 22.755 2.912 5.289 1.00 71.56 324 THR A CA 1
ATOM 2641 C C . THR A 1 324 ? 23.772 2.022 4.575 1.00 71.56 324 THR A C 1
ATOM 2643 O O . THR A 1 324 ? 24.889 2.472 4.324 1.00 71.56 324 THR A O 1
ATOM 2646 N N . THR A 1 325 ? 23.398 0.799 4.185 1.00 60.88 325 THR A N 1
ATOM 2647 C CA . THR A 1 325 ? 24.293 -0.162 3.515 1.00 60.88 325 THR A CA 1
ATOM 2648 C C . THR A 1 325 ? 23.748 -0.695 2.180 1.00 60.88 325 THR A C 1
ATOM 2650 O O . THR A 1 325 ? 23.691 -1.913 2.006 1.00 60.88 325 THR A O 1
ATOM 2653 N N . PRO A 1 326 ? 23.323 0.137 1.207 1.00 65.62 326 PRO A N 1
ATOM 2654 C CA . PRO A 1 326 ? 22.855 -0.393 -0.064 1.00 65.62 326 PRO A CA 1
ATOM 2655 C C . PRO A 1 326 ? 24.063 -0.824 -0.904 1.00 65.62 326 PRO A C 1
ATOM 2657 O O . PRO A 1 326 ? 24.629 -0.037 -1.663 1.00 65.62 326 PRO A O 1
ATOM 2660 N N . ASN A 1 327 ? 24.459 -2.091 -0.785 1.00 78.75 327 ASN A N 1
ATOM 2661 C CA . ASN A 1 327 ? 25.262 -2.727 -1.819 1.00 78.75 327 ASN A CA 1
ATOM 2662 C C . ASN A 1 327 ? 24.348 -2.955 -3.031 1.00 78.75 327 ASN A C 1
ATOM 2664 O O . ASN A 1 327 ? 23.623 -3.945 -3.113 1.00 78.75 327 ASN A O 1
ATOM 2668 N N . PHE A 1 328 ? 24.338 -1.994 -3.957 1.00 82.31 328 PHE A N 1
ATOM 2669 C CA . PHE A 1 328 ? 23.471 -2.041 -5.135 1.00 82.31 328 PHE A CA 1
ATOM 2670 C C . PHE A 1 328 ? 23.735 -3.259 -6.023 1.00 82.31 328 PHE A C 1
ATOM 2672 O O . PHE A 1 328 ? 22.803 -3.717 -6.680 1.00 82.31 328 PHE A O 1
ATOM 2679 N N . HIS A 1 329 ? 24.947 -3.821 -5.988 1.00 75.62 329 HIS A N 1
ATOM 2680 C CA . HIS A 1 329 ? 25.252 -5.062 -6.692 1.00 75.62 329 HIS A CA 1
ATOM 2681 C C . HIS A 1 329 ? 24.519 -6.244 -6.057 1.00 75.62 329 HIS A C 1
ATOM 2683 O O . HIS A 1 329 ? 23.758 -6.915 -6.742 1.00 75.62 329 HIS A O 1
ATOM 2689 N N . GLU A 1 330 ? 24.676 -6.467 -4.749 1.00 81.38 330 GLU A N 1
ATOM 2690 C CA . GLU A 1 330 ? 23.980 -7.555 -4.036 1.00 81.38 330 GLU A CA 1
ATOM 2691 C C . GLU A 1 330 ? 22.456 -7.404 -4.117 1.00 81.38 330 GLU A C 1
ATOM 2693 O O . GLU A 1 330 ? 21.720 -8.387 -4.247 1.00 81.38 330 GLU A O 1
ATOM 2698 N N . LEU A 1 331 ? 21.969 -6.161 -4.085 1.00 86.19 331 LEU A N 1
ATOM 2699 C CA . LEU A 1 331 ? 20.552 -5.872 -4.244 1.00 86.19 331 LEU A CA 1
ATOM 2700 C C . LEU A 1 331 ? 20.053 -6.229 -5.649 1.00 86.19 331 LEU A C 1
ATOM 2702 O O . LEU A 1 331 ? 18.982 -6.822 -5.783 1.00 86.19 331 LEU A O 1
ATOM 2706 N N . TYR A 1 332 ? 20.815 -5.881 -6.687 1.00 85.62 332 TYR A N 1
ATOM 2707 C CA . TYR A 1 332 ? 20.483 -6.240 -8.062 1.00 85.62 332 TYR A CA 1
ATOM 2708 C C . TYR A 1 332 ? 20.591 -7.739 -8.301 1.00 85.62 332 TYR A C 1
ATOM 2710 O O . TYR A 1 332 ? 19.700 -8.308 -8.918 1.00 85.62 332 TYR A O 1
ATOM 2718 N N . GLU A 1 333 ? 21.591 -8.415 -7.740 1.00 82.94 333 GLU A N 1
ATOM 2719 C CA . GLU A 1 333 ? 21.685 -9.875 -7.794 1.00 82.94 333 GLU A CA 1
ATOM 2720 C C . GLU A 1 333 ? 20.499 -10.556 -7.125 1.00 82.94 333 GLU A C 1
ATOM 2722 O O . GLU A 1 333 ? 19.946 -11.512 -7.668 1.00 82.94 333 GLU A O 1
ATOM 2727 N N . SER A 1 334 ? 20.086 -10.056 -5.961 1.00 88.25 334 SER A N 1
ATOM 2728 C CA . SER A 1 334 ? 18.906 -10.559 -5.259 1.00 88.25 334 SER A CA 1
ATOM 2729 C C . SER A 1 334 ? 17.647 -10.368 -6.106 1.00 88.25 334 SER A C 1
ATOM 2731 O O . SER A 1 334 ? 16.805 -11.266 -6.173 1.00 88.25 334 SER A O 1
ATOM 2733 N N . PHE A 1 335 ? 17.533 -9.222 -6.783 1.00 90.25 335 PHE A N 1
ATOM 2734 C CA . PHE A 1 335 ? 16.458 -8.943 -7.732 1.00 90.25 335 PHE A CA 1
ATOM 2735 C C . PHE A 1 335 ? 16.492 -9.881 -8.935 1.00 90.25 335 PHE A C 1
ATOM 2737 O O . PHE A 1 335 ? 15.488 -10.527 -9.211 1.00 90.25 335 PHE A O 1
ATOM 2744 N N . LEU A 1 336 ? 17.639 -10.053 -9.588 1.00 85.44 336 LEU A N 1
ATOM 2745 C CA . LEU A 1 336 ? 17.786 -10.973 -10.714 1.00 85.44 336 LEU A CA 1
ATOM 2746 C C . LEU A 1 336 ? 17.511 -12.423 -10.323 1.00 85.44 336 LEU A C 1
ATOM 2748 O O . LEU A 1 336 ? 16.878 -13.142 -11.083 1.00 85.44 336 LEU A O 1
ATOM 2752 N N . ALA A 1 337 ? 17.931 -12.860 -9.136 1.00 87.06 337 ALA A N 1
ATOM 2753 C CA . ALA A 1 337 ? 17.652 -14.210 -8.658 1.00 87.06 337 ALA A CA 1
ATOM 2754 C C . ALA A 1 337 ? 16.145 -14.457 -8.459 1.00 87.06 337 ALA A C 1
ATOM 2756 O O . ALA A 1 337 ? 15.657 -15.550 -8.748 1.00 87.06 337 ALA A O 1
ATOM 2757 N N . ALA A 1 338 ? 15.403 -13.453 -7.984 1.00 90.19 338 ALA A N 1
ATOM 2758 C CA . ALA A 1 338 ? 13.951 -13.531 -7.821 1.00 90.19 338 ALA A CA 1
ATOM 2759 C C . ALA A 1 338 ? 13.186 -13.333 -9.146 1.00 90.19 338 ALA A C 1
ATOM 2761 O O . ALA A 1 338 ? 12.120 -13.929 -9.351 1.00 90.19 338 ALA A O 1
ATOM 2762 N N . TYR A 1 339 ? 13.724 -12.512 -10.047 1.00 87.19 339 TYR A N 1
ATOM 2763 C CA . TYR A 1 339 ? 13.178 -12.248 -11.371 1.00 87.19 339 TYR A CA 1
ATOM 2764 C C . TYR A 1 339 ? 13.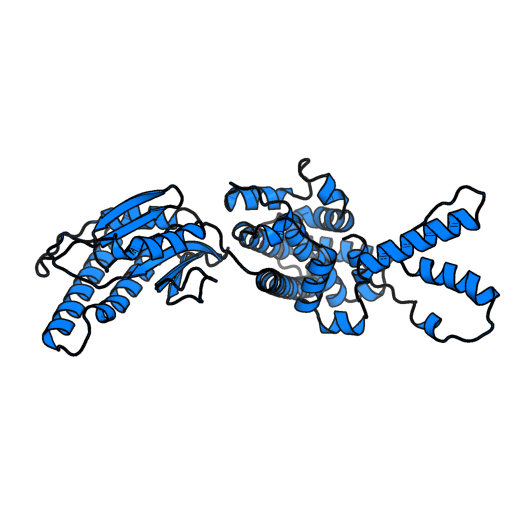405 -13.437 -12.308 1.00 87.19 339 TYR A C 1
ATOM 2766 O O . TYR A 1 339 ? 12.457 -14.031 -12.790 1.00 87.19 339 TYR A O 1
ATOM 2774 N N . ASP A 1 340 ? 14.631 -13.885 -12.512 1.00 79.69 340 ASP A N 1
ATOM 2775 C CA . ASP A 1 340 ? 14.918 -14.956 -13.462 1.00 79.69 340 ASP A CA 1
ATOM 2776 C C . ASP A 1 340 ? 16.143 -15.762 -13.022 1.00 79.69 340 ASP A C 1
ATOM 2778 O O . ASP A 1 340 ? 17.238 -15.682 -13.582 1.00 79.69 340 ASP A O 1
ATOM 2782 N N . GLY A 1 341 ? 15.957 -16.542 -11.954 1.00 68.44 341 GLY A N 1
ATOM 2783 C CA . GLY A 1 341 ? 17.017 -17.363 -11.373 1.00 68.44 341 GLY A CA 1
ATOM 2784 C C . GLY A 1 341 ? 17.572 -18.431 -12.322 1.00 68.44 341 GLY A C 1
ATOM 2785 O O . GLY A 1 341 ? 18.720 -18.835 -12.147 1.00 68.44 341 GLY A O 1
ATOM 2786 N N . LYS A 1 342 ? 16.793 -18.863 -13.327 1.00 64.00 342 LYS A N 1
ATOM 2787 C CA . LYS A 1 342 ? 17.226 -19.845 -14.329 1.00 64.00 342 LYS A CA 1
ATOM 2788 C C . LYS A 1 342 ? 18.235 -19.208 -15.282 1.00 64.00 342 LYS A C 1
ATOM 2790 O O . LYS A 1 342 ? 19.383 -19.637 -15.306 1.00 64.00 342 LYS A O 1
ATOM 2795 N N . THR A 1 343 ? 17.870 -18.093 -15.913 1.00 58.78 343 THR A N 1
ATOM 2796 C CA . THR A 1 343 ? 18.785 -17.325 -16.769 1.00 58.78 343 THR A CA 1
ATOM 2797 C C . THR A 1 343 ? 19.992 -16.805 -15.986 1.00 58.78 343 THR A C 1
ATOM 2799 O O . THR A 1 343 ? 21.116 -16.844 -16.471 1.00 58.78 343 THR A O 1
ATOM 2802 N N . ARG A 1 344 ? 19.835 -16.399 -14.719 1.00 59.50 344 ARG A N 1
ATOM 2803 C CA . ARG A 1 344 ? 20.986 -16.013 -13.880 1.00 59.50 344 ARG A CA 1
ATOM 2804 C C . ARG A 1 344 ? 22.030 -17.133 -13.762 1.00 59.50 344 ARG A C 1
ATOM 2806 O O . ARG A 1 344 ? 23.228 -16.867 -13.847 1.00 59.50 344 ARG A O 1
ATOM 2813 N N . ASN A 1 345 ? 21.578 -18.368 -13.541 1.00 55.34 345 ASN A N 1
ATOM 2814 C CA . ASN A 1 345 ? 22.464 -19.522 -13.406 1.00 55.34 345 ASN A CA 1
ATOM 2815 C C . ASN A 1 345 ? 23.063 -19.929 -14.761 1.00 55.34 345 ASN A C 1
ATOM 2817 O O . ASN A 1 345 ? 24.262 -20.194 -14.827 1.00 55.34 345 ASN A O 1
ATOM 2821 N N . ASP A 1 346 ? 22.256 -19.916 -15.824 1.00 47.38 346 ASP A N 1
ATOM 2822 C CA . ASP A 1 346 ? 22.666 -20.320 -17.175 1.00 47.38 346 ASP A CA 1
ATOM 2823 C C . ASP A 1 346 ? 23.731 -19.376 -17.767 1.00 47.38 346 ASP A C 1
ATOM 2825 O O . ASP A 1 346 ? 24.638 -19.823 -18.469 1.00 47.38 346 ASP A O 1
ATOM 2829 N N . PHE A 1 347 ? 23.686 -18.083 -17.425 1.00 44.88 347 PHE A N 1
ATOM 2830 C CA . PHE A 1 347 ? 24.631 -17.068 -17.911 1.00 44.88 347 PHE A CA 1
ATOM 2831 C C . PHE A 1 347 ? 25.834 -16.824 -16.981 1.00 44.88 347 PHE A C 1
ATOM 2833 O O . PHE A 1 347 ? 26.679 -15.976 -17.273 1.00 44.88 347 PHE A O 1
ATOM 2840 N N . GLY A 1 348 ? 25.945 -17.553 -15.862 1.00 41.88 348 GLY A N 1
ATOM 2841 C CA . GLY A 1 348 ? 27.121 -17.507 -14.982 1.00 41.88 348 GLY A CA 1
ATOM 2842 C C . GLY A 1 348 ? 27.449 -16.120 -14.410 1.00 41.88 348 GLY A C 1
ATOM 2843 O O . GLY A 1 348 ? 28.611 -15.840 -14.107 1.00 41.88 348 GLY A O 1
ATOM 2844 N N . ALA A 1 349 ? 26.452 -15.242 -14.274 1.00 45.75 349 ALA A N 1
ATOM 2845 C CA . ALA A 1 349 ? 26.618 -13.894 -13.739 1.00 45.75 349 ALA A CA 1
ATOM 2846 C C . ALA A 1 349 ? 26.782 -13.943 -12.210 1.00 45.75 349 ALA A C 1
ATOM 2848 O O . ALA A 1 349 ? 25.824 -13.759 -11.462 1.00 45.75 349 ALA A O 1
ATOM 2849 N N . TRP A 1 350 ? 28.001 -14.240 -11.755 1.00 50.38 350 TRP A N 1
ATOM 2850 C CA . TRP A 1 350 ? 28.372 -14.270 -10.340 1.00 50.38 350 TRP A CA 1
ATOM 2851 C C . TRP A 1 350 ? 29.208 -13.041 -9.970 1.00 50.38 350 TRP A C 1
ATOM 2853 O O . TRP A 1 350 ? 30.257 -12.782 -10.572 1.00 50.38 350 TRP A O 1
ATOM 2863 N N . TYR A 1 351 ? 28.784 -12.299 -8.947 1.00 43.84 351 TYR A N 1
ATOM 2864 C CA . TYR A 1 351 ? 29.569 -11.214 -8.369 1.00 43.84 351 TYR A CA 1
ATOM 2865 C C . TYR A 1 351 ? 30.923 -11.678 -7.848 1.00 43.84 351 TYR A C 1
ATOM 2867 O O . TYR A 1 351 ? 31.047 -12.647 -7.103 1.00 43.84 351 TYR A O 1
ATOM 2875 N N . THR A 1 352 ? 31.959 -10.913 -8.199 1.00 45.22 352 THR A N 1
ATOM 2876 C CA . THR A 1 352 ? 33.262 -10.978 -7.535 1.00 45.22 352 THR A CA 1
ATOM 2877 C C . THR A 1 352 ? 33.225 -10.058 -6.311 1.00 45.22 352 THR A C 1
ATOM 2879 O O . THR A 1 352 ? 33.131 -8.842 -6.508 1.00 45.22 352 THR A O 1
ATOM 2882 N N . PRO A 1 353 ? 33.327 -10.577 -5.071 1.00 44.69 353 PRO A N 1
ATOM 2883 C CA . PRO A 1 353 ? 33.198 -9.765 -3.865 1.00 44.69 353 PRO A CA 1
ATOM 2884 C C . PRO A 1 353 ? 34.157 -8.570 -3.803 1.00 44.69 353 PRO A C 1
ATOM 2886 O O . PRO A 1 353 ? 35.302 -8.652 -4.250 1.00 44.69 353 PRO A O 1
ATOM 2889 N N . MET A 1 354 ? 33.711 -7.460 -3.204 1.00 43.00 354 MET A N 1
ATOM 2890 C CA . MET A 1 354 ? 34.445 -6.185 -3.197 1.00 43.00 354 MET A CA 1
ATOM 2891 C C . MET A 1 354 ? 35.855 -6.285 -2.598 1.00 43.00 354 MET A C 1
ATOM 2893 O O . MET A 1 354 ? 36.767 -5.606 -3.058 1.00 43.00 354 MET A O 1
ATOM 2897 N N . HIS A 1 355 ? 36.071 -7.176 -1.627 1.00 46.22 355 HIS A N 1
ATOM 2898 C CA . HIS A 1 355 ? 37.404 -7.428 -1.077 1.00 46.22 355 HIS A CA 1
ATOM 2899 C C . HIS A 1 355 ? 38.360 -8.009 -2.127 1.00 46.22 355 HIS A C 1
ATOM 2901 O O . HIS A 1 355 ? 39.470 -7.508 -2.258 1.00 46.22 355 HIS A O 1
ATOM 2907 N N . TRP A 1 356 ? 37.920 -8.964 -2.953 1.00 37.59 356 TRP A N 1
ATOM 2908 C CA . TRP A 1 356 ? 38.728 -9.482 -4.063 1.00 37.59 356 TRP A CA 1
ATOM 2909 C C . TRP A 1 356 ? 38.999 -8.415 -5.122 1.00 37.59 356 TRP A C 1
ATOM 2911 O O . TRP A 1 356 ? 40.101 -8.364 -5.660 1.00 37.59 356 TRP A O 1
ATOM 2921 N N . GLN A 1 357 ? 38.034 -7.530 -5.388 1.00 44.66 357 GLN A N 1
ATOM 2922 C CA . GLN A 1 357 ? 38.235 -6.405 -6.310 1.00 44.66 357 GLN A CA 1
ATOM 2923 C C . GLN A 1 357 ? 39.286 -5.422 -5.781 1.00 44.66 357 GLN A C 1
ATOM 2925 O O . GLN A 1 357 ? 40.175 -5.009 -6.525 1.00 44.66 357 GLN A O 1
ATOM 2930 N N . ASN A 1 358 ? 39.218 -5.089 -4.492 1.00 47.44 358 ASN A N 1
ATOM 2931 C CA . ASN A 1 358 ? 40.172 -4.198 -3.835 1.00 47.44 358 ASN A CA 1
ATOM 2932 C C . ASN A 1 358 ? 41.574 -4.817 -3.801 1.00 47.44 358 ASN A C 1
ATOM 2934 O O . ASN A 1 358 ? 42.550 -4.121 -4.072 1.00 47.44 358 ASN A O 1
ATOM 2938 N N . THR A 1 359 ? 41.676 -6.123 -3.542 1.00 48.47 359 THR A N 1
ATOM 2939 C CA . THR A 1 359 ? 42.940 -6.869 -3.586 1.00 48.47 359 THR A CA 1
ATOM 2940 C C . THR A 1 359 ? 43.503 -6.956 -5.005 1.00 48.47 359 THR A C 1
ATOM 2942 O O . THR A 1 359 ? 44.696 -6.761 -5.206 1.00 48.47 359 THR A O 1
ATOM 2945 N N . GLN A 1 360 ? 42.669 -7.190 -6.020 1.00 49.19 360 GLN A N 1
ATOM 2946 C CA . GLN A 1 360 ? 43.115 -7.167 -7.416 1.00 49.19 360 GLN A CA 1
ATOM 2947 C C . GLN A 1 360 ? 43.607 -5.778 -7.826 1.00 49.19 360 GLN A C 1
ATOM 2949 O O . GLN A 1 360 ? 44.644 -5.658 -8.475 1.00 49.19 360 GLN A O 1
ATOM 2954 N N . GLN A 1 361 ? 42.898 -4.722 -7.425 1.00 50.38 361 GLN A N 1
ATOM 2955 C CA . GLN A 1 361 ? 43.296 -3.350 -7.715 1.00 50.38 361 GLN A CA 1
ATOM 2956 C C . GLN A 1 361 ? 44.589 -2.969 -6.983 1.00 50.38 361 GLN A C 1
ATOM 2958 O O . GLN A 1 361 ? 45.450 -2.327 -7.582 1.00 50.38 361 GLN A O 1
ATOM 2963 N N . SER A 1 362 ? 44.764 -3.380 -5.724 1.00 51.50 362 SER A N 1
ATOM 2964 C CA . SER A 1 362 ? 45.993 -3.111 -4.973 1.00 51.50 362 SER A CA 1
ATOM 2965 C C . SER A 1 362 ? 47.194 -3.847 -5.569 1.00 51.50 362 SER A C 1
ATOM 2967 O O . SER A 1 362 ? 48.231 -3.220 -5.782 1.00 51.50 362 SER A O 1
ATOM 2969 N N . LEU A 1 363 ? 47.035 -5.122 -5.938 1.00 52.88 363 LEU A N 1
ATOM 2970 C CA . LEU A 1 363 ? 48.068 -5.918 -6.609 1.00 52.88 363 LEU A CA 1
ATOM 2971 C C . LEU A 1 363 ? 48.435 -5.348 -7.983 1.00 52.88 363 LEU A C 1
ATOM 2973 O O . LEU A 1 363 ? 49.618 -5.286 -8.323 1.00 52.88 363 LEU A O 1
ATOM 2977 N N . LEU A 1 364 ? 47.447 -4.888 -8.757 1.00 52.31 364 LEU A N 1
ATOM 2978 C CA . LEU A 1 364 ? 47.678 -4.233 -10.046 1.00 52.31 364 LEU A CA 1
ATOM 2979 C C . LEU A 1 364 ? 48.487 -2.944 -9.856 1.00 52.31 364 LEU A C 1
ATOM 2981 O O . LEU A 1 364 ? 49.512 -2.758 -10.502 1.00 52.31 364 LEU A O 1
ATOM 2985 N N . MET A 1 365 ? 48.080 -2.087 -8.916 1.00 54.88 365 MET A N 1
ATOM 2986 C CA . MET A 1 365 ? 48.785 -0.836 -8.619 1.00 54.88 365 MET A CA 1
ATOM 2987 C C . MET A 1 365 ? 50.202 -1.080 -8.087 1.00 54.88 365 MET A C 1
ATOM 2989 O O . MET A 1 365 ? 51.118 -0.332 -8.426 1.00 54.88 365 MET A O 1
ATOM 2993 N N . GLN A 1 366 ? 50.400 -2.120 -7.277 1.00 57.28 366 GLN A N 1
ATOM 2994 C CA . GLN A 1 366 ? 51.712 -2.502 -6.756 1.00 57.28 366 GLN A CA 1
ATOM 2995 C C . GLN A 1 366 ? 52.625 -3.029 -7.868 1.00 57.28 366 GLN A C 1
ATOM 2997 O O . GLN A 1 366 ? 53.780 -2.619 -7.955 1.00 57.28 366 GLN A O 1
ATOM 3002 N N . SER A 1 367 ? 52.091 -3.856 -8.767 1.00 52.53 367 SER A N 1
ATOM 3003 C CA . SER A 1 367 ? 52.819 -4.360 -9.936 1.00 52.53 367 SER A CA 1
ATOM 3004 C C . SER A 1 367 ? 53.194 -3.224 -10.892 1.00 52.53 367 SER A C 1
ATOM 3006 O O . SER A 1 367 ? 54.340 -3.131 -11.320 1.00 52.53 367 SER A O 1
ATOM 3008 N N . CYS A 1 368 ? 52.279 -2.290 -11.164 1.00 55.94 368 CYS A N 1
ATOM 3009 C CA . CYS A 1 368 ? 52.575 -1.128 -12.005 1.00 55.94 368 CYS A CA 1
ATOM 3010 C C . CYS A 1 368 ? 53.683 -0.246 -11.411 1.00 55.94 368 CYS A C 1
ATOM 3012 O O . CYS A 1 368 ? 54.547 0.211 -12.152 1.00 55.94 368 CYS A O 1
ATOM 3014 N N . ARG A 1 369 ? 53.707 -0.041 -10.084 1.00 58.09 369 ARG A N 1
ATOM 3015 C CA . ARG A 1 369 ? 54.788 0.711 -9.416 1.00 58.09 369 ARG A CA 1
ATOM 3016 C C . ARG A 1 369 ? 56.154 0.038 -9.539 1.00 58.09 369 ARG A C 1
ATOM 3018 O O . ARG A 1 369 ? 57.159 0.737 -9.556 1.00 58.09 369 ARG A O 1
ATOM 3025 N N . LEU A 1 370 ? 56.190 -1.292 -9.577 1.00 57.31 370 LEU A N 1
ATOM 3026 C CA . LEU A 1 370 ? 57.435 -2.059 -9.643 1.00 57.31 370 LEU A CA 1
ATOM 3027 C C . LEU A 1 370 ? 57.976 -2.191 -11.071 1.00 57.31 370 LEU A C 1
ATOM 3029 O O . LEU A 1 370 ? 59.188 -2.284 -11.245 1.00 57.31 370 LEU A O 1
ATOM 3033 N N . TYR A 1 371 ? 57.101 -2.196 -12.082 1.00 53.44 371 TYR A N 1
ATOM 3034 C CA . TYR A 1 371 ? 57.465 -2.632 -13.435 1.00 53.44 371 TYR A CA 1
ATOM 3035 C C . TYR A 1 371 ? 57.148 -1.630 -14.563 1.00 53.44 371 TYR A C 1
ATOM 3037 O O . TYR A 1 371 ? 57.403 -1.948 -15.723 1.00 53.44 371 TYR A O 1
ATOM 3045 N N . CYS A 1 372 ? 56.605 -0.436 -14.290 1.00 50.62 372 CYS A N 1
ATOM 3046 C CA . CYS A 1 372 ? 56.266 0.551 -15.332 1.00 50.62 372 CYS A CA 1
ATOM 3047 C C . CYS A 1 372 ? 56.790 1.966 -15.008 1.00 50.62 372 CYS A C 1
ATOM 3049 O O . CYS A 1 372 ? 56.567 2.469 -13.911 1.00 50.62 372 CYS A O 1
ATOM 3051 N N . GLN A 1 373 ? 57.454 2.622 -15.977 1.00 48.03 373 GLN A N 1
ATOM 3052 C CA . GLN A 1 373 ? 58.067 3.961 -15.832 1.00 48.03 373 GLN A CA 1
ATOM 3053 C C . GLN A 1 373 ? 57.359 5.098 -16.611 1.00 48.03 373 GLN A C 1
ATOM 3055 O O . GLN A 1 373 ? 57.785 6.245 -16.520 1.00 48.03 373 GLN A O 1
ATOM 3060 N N . GLU A 1 374 ? 56.259 4.833 -17.328 1.00 51.09 374 GLU A N 1
ATOM 3061 C CA . GLU A 1 374 ? 55.520 5.850 -18.107 1.00 51.09 374 GLU A CA 1
ATOM 3062 C C . GLU A 1 374 ? 54.039 6.003 -17.699 1.00 51.09 374 GLU A C 1
ATOM 3064 O O . GLU A 1 374 ? 53.480 5.181 -16.968 1.00 51.09 374 GLU A O 1
ATOM 3069 N N . LYS A 1 375 ? 53.388 7.082 -18.177 1.00 41.75 375 LYS A N 1
ATOM 3070 C CA . LYS A 1 375 ? 51.968 7.401 -17.921 1.00 41.75 375 LYS A CA 1
ATOM 3071 C C . LYS A 1 375 ? 51.044 6.296 -18.451 1.00 41.75 375 LYS A C 1
ATOM 3073 O O . LYS A 1 375 ? 50.924 6.104 -19.656 1.00 41.75 375 LYS A O 1
ATOM 3078 N N . MET A 1 376 ? 50.325 5.633 -17.546 1.00 48.44 376 MET A N 1
ATOM 3079 C CA . MET A 1 376 ? 49.313 4.627 -17.879 1.00 48.44 376 MET A CA 1
ATOM 3080 C C . MET A 1 376 ? 47.906 5.221 -17.983 1.00 48.44 376 MET A C 1
ATOM 3082 O O . MET A 1 376 ? 47.482 6.001 -17.131 1.00 48.44 376 MET A O 1
ATOM 3086 N N . TYR A 1 377 ? 47.149 4.742 -18.970 1.00 39.94 377 TYR A N 1
ATOM 3087 C CA . TYR A 1 377 ? 45.706 4.940 -19.071 1.00 39.94 377 TYR A CA 1
ATOM 3088 C C . TYR A 1 377 ? 44.999 3.626 -18.737 1.00 39.94 377 TYR A C 1
ATOM 3090 O O . TYR A 1 377 ? 45.148 2.631 -19.444 1.00 39.94 377 TYR A O 1
ATOM 3098 N N . VAL A 1 378 ? 44.222 3.612 -17.653 1.00 43.56 378 VAL A N 1
ATOM 3099 C CA . VAL A 1 378 ? 43.376 2.465 -17.307 1.00 43.56 378 VAL A CA 1
ATOM 3100 C C . VAL A 1 378 ? 42.067 2.597 -18.075 1.00 43.56 378 VAL A C 1
ATOM 3102 O O . VAL A 1 378 ? 41.176 3.344 -17.678 1.00 43.56 378 VAL A O 1
ATOM 3105 N N . ILE A 1 379 ? 41.944 1.864 -19.177 1.00 35.06 379 ILE A N 1
ATOM 3106 C CA . ILE A 1 379 ? 40.665 1.695 -19.866 1.00 35.06 379 ILE A CA 1
ATOM 3107 C C . ILE A 1 379 ? 39.969 0.503 -19.203 1.00 35.06 379 ILE A C 1
ATOM 3109 O O . ILE A 1 379 ? 40.524 -0.594 -19.157 1.00 35.06 379 ILE A O 1
ATOM 3113 N N . LYS A 1 380 ? 38.758 0.712 -18.676 1.00 38.44 380 LYS A N 1
ATOM 3114 C CA . LYS A 1 380 ? 37.848 -0.371 -18.274 1.00 38.44 380 LYS A CA 1
ATOM 3115 C C . LYS A 1 380 ? 36.825 -0.601 -19.393 1.00 38.44 380 LYS A C 1
ATOM 3117 O O . LYS A 1 380 ? 35.704 -0.111 -19.273 1.00 38.44 380 LYS A O 1
ATOM 3122 N N . PRO A 1 381 ? 37.146 -1.334 -20.472 1.00 35.62 381 PRO A N 1
ATOM 3123 C CA . PRO A 1 381 ? 36.086 -2.054 -21.151 1.00 35.62 381 PRO A CA 1
ATOM 3124 C C . PRO A 1 381 ? 35.638 -3.178 -20.198 1.00 35.62 381 PRO A C 1
ATOM 3126 O O . PRO A 1 381 ? 36.432 -3.626 -19.364 1.00 35.62 381 PRO A O 1
ATOM 3129 N N . SER A 1 382 ? 34.358 -3.552 -20.246 1.00 40.88 382 SER A N 1
ATOM 3130 C CA . SER A 1 382 ? 33.743 -4.683 -19.521 1.00 40.88 382 SER A CA 1
ATOM 3131 C C . SER A 1 382 ? 34.772 -5.748 -19.096 1.00 40.88 382 SER A C 1
ATOM 3133 O O . SER A 1 382 ? 35.581 -6.183 -19.915 1.00 40.88 382 SER A O 1
ATOM 3135 N N . ARG A 1 383 ? 34.797 -6.106 -17.796 1.00 44.19 383 ARG A N 1
ATOM 3136 C CA . ARG A 1 383 ? 35.967 -6.573 -17.002 1.00 44.19 383 ARG A CA 1
ATOM 3137 C C . ARG A 1 383 ? 36.689 -7.862 -17.454 1.00 44.19 383 ARG A C 1
ATOM 3139 O O . ARG A 1 383 ? 37.492 -8.410 -16.706 1.00 44.19 383 ARG A O 1
ATOM 3146 N N . LEU A 1 384 ? 36.492 -8.330 -18.675 1.00 34.72 384 LEU A N 1
ATOM 3147 C CA . LEU A 1 384 ? 37.218 -9.440 -19.284 1.00 34.72 384 LEU A CA 1
ATOM 3148 C C . LEU A 1 384 ? 38.600 -9.061 -19.840 1.00 34.72 384 LEU A C 1
ATOM 3150 O O . LEU A 1 384 ? 39.448 -9.938 -20.002 1.00 34.72 384 LEU A O 1
ATOM 3154 N N . LEU A 1 385 ? 38.892 -7.772 -20.054 1.00 30.53 385 LEU A N 1
ATOM 3155 C CA . LEU A 1 385 ? 40.206 -7.367 -20.574 1.00 30.53 385 LEU A CA 1
ATOM 3156 C C . LEU A 1 385 ? 41.334 -7.427 -19.528 1.00 30.53 385 LEU A C 1
ATOM 3158 O O . LEU A 1 385 ? 42.489 -7.635 -19.891 1.00 30.53 385 LEU A O 1
ATOM 3162 N N . ILE A 1 386 ? 41.024 -7.292 -18.232 1.00 34.19 386 ILE A N 1
ATOM 3163 C CA . ILE A 1 386 ? 42.048 -7.320 -17.170 1.00 34.19 386 ILE A CA 1
ATOM 3164 C C . ILE A 1 386 ? 42.609 -8.738 -17.010 1.00 34.19 386 ILE A C 1
ATOM 3166 O O . ILE A 1 386 ? 43.824 -8.906 -16.910 1.00 34.19 386 ILE A O 1
ATOM 3170 N N . LEU A 1 387 ? 41.749 -9.764 -17.079 1.00 30.53 387 LEU A N 1
ATOM 3171 C CA . LEU A 1 387 ? 42.210 -11.151 -17.077 1.00 30.53 387 LEU A CA 1
ATOM 3172 C C . LEU A 1 387 ? 43.035 -11.445 -18.338 1.00 30.53 387 LEU A C 1
ATOM 3174 O O . LEU A 1 387 ? 44.076 -12.081 -18.238 1.00 30.53 387 LEU A O 1
ATOM 3178 N N . ALA A 1 388 ? 42.627 -10.927 -19.502 1.00 28.78 388 ALA A N 1
ATOM 3179 C CA . ALA A 1 388 ? 43.324 -11.151 -20.766 1.00 28.78 388 ALA A CA 1
ATOM 3180 C C . ALA A 1 388 ? 44.710 -10.488 -20.833 1.00 28.78 388 ALA A C 1
ATOM 3182 O O . ALA A 1 388 ? 45.628 -11.102 -21.361 1.00 28.78 388 ALA A O 1
ATOM 3183 N N . VAL A 1 389 ? 44.907 -9.283 -20.284 1.00 30.41 389 VAL A N 1
ATOM 3184 C CA . VAL A 1 389 ? 46.217 -8.597 -20.316 1.00 30.41 389 VAL A CA 1
ATOM 3185 C C . VAL A 1 389 ? 47.195 -9.202 -19.302 1.00 30.41 389 VAL A C 1
ATOM 3187 O O . VAL A 1 389 ? 48.359 -9.423 -19.638 1.00 30.41 389 VAL A O 1
ATOM 3190 N N . VAL A 1 390 ? 46.722 -9.559 -18.102 1.00 33.34 390 VAL A N 1
ATOM 3191 C CA . VAL A 1 390 ? 47.545 -10.241 -17.086 1.00 33.34 390 VAL A CA 1
ATOM 3192 C C . VAL A 1 390 ? 47.883 -11.672 -17.528 1.00 33.34 390 VAL A C 1
ATOM 3194 O O . VAL A 1 390 ? 49.041 -12.080 -17.447 1.00 33.34 390 VAL A O 1
ATOM 3197 N N . LEU A 1 391 ? 46.922 -12.414 -18.093 1.00 30.42 391 LEU A N 1
ATOM 3198 C CA . LEU A 1 391 ? 47.171 -13.746 -18.657 1.00 30.42 391 LEU A CA 1
ATOM 3199 C C . LEU A 1 391 ? 47.983 -13.693 -19.955 1.00 30.42 391 LEU A C 1
ATOM 3201 O O . LEU A 1 391 ? 48.753 -14.612 -20.187 1.00 30.42 391 LEU A O 1
ATOM 3205 N N . ALA A 1 392 ? 47.897 -12.644 -20.779 1.00 30.17 392 ALA A N 1
ATOM 3206 C CA . ALA A 1 392 ? 48.747 -12.502 -21.965 1.00 30.17 392 ALA A CA 1
ATOM 3207 C C . ALA A 1 392 ? 50.216 -12.256 -21.584 1.00 30.17 392 ALA A C 1
ATOM 3209 O O . ALA A 1 392 ? 51.108 -12.844 -22.199 1.00 30.17 392 ALA A O 1
ATOM 3210 N N . HIS A 1 393 ? 50.478 -11.458 -20.542 1.00 33.97 393 HIS A N 1
ATOM 3211 C CA . HIS A 1 393 ? 51.829 -11.287 -19.997 1.00 33.97 393 HIS A CA 1
ATOM 3212 C C . HIS A 1 393 ? 52.359 -12.559 -19.315 1.00 33.97 393 HIS A C 1
ATOM 3214 O O . HIS A 1 393 ? 53.525 -12.897 -19.502 1.00 33.97 393 HIS A O 1
ATOM 3220 N N . LEU A 1 394 ? 51.507 -13.322 -18.622 1.00 31.91 394 LEU A N 1
ATOM 3221 C CA . LEU A 1 394 ? 51.883 -14.614 -18.027 1.00 31.91 394 LEU A CA 1
ATOM 3222 C C . LEU A 1 394 ? 51.970 -15.763 -19.056 1.00 31.91 394 LEU A C 1
ATOM 3224 O O . LEU A 1 394 ? 52.765 -16.680 -18.887 1.00 31.91 394 LEU A O 1
ATOM 3228 N N . SER A 1 395 ? 51.228 -15.707 -20.166 1.00 33.12 395 SER A N 1
ATOM 3229 C CA . SER A 1 395 ? 51.283 -16.702 -21.255 1.00 33.12 395 SER A CA 1
ATOM 3230 C C . SER A 1 395 ? 52.536 -16.578 -22.120 1.00 33.12 395 SER A C 1
ATOM 3232 O O . SER A 1 395 ? 52.952 -17.551 -22.742 1.00 33.12 395 SER A O 1
ATOM 3234 N N . LYS A 1 396 ? 53.194 -15.409 -22.115 1.00 36.19 396 LYS A N 1
ATOM 3235 C CA . LYS A 1 396 ? 54.557 -15.273 -22.648 1.00 36.19 396 LYS A CA 1
ATOM 3236 C C . LYS A 1 396 ? 55.592 -16.031 -21.805 1.00 36.19 396 LYS A C 1
ATOM 3238 O O . LYS A 1 396 ? 56.686 -16.269 -22.301 1.00 36.19 396 LYS A O 1
ATOM 3243 N N . LEU A 1 397 ? 55.247 -16.430 -20.576 1.00 35.31 397 LEU A N 1
ATOM 3244 C CA . LEU A 1 397 ? 56.105 -17.195 -19.665 1.00 35.31 397 LEU A CA 1
ATOM 3245 C C . LEU A 1 397 ? 55.761 -18.695 -19.599 1.00 35.31 397 LEU A C 1
ATOM 3247 O O . LEU A 1 397 ? 56.621 -19.475 -19.206 1.00 35.31 397 LEU A O 1
ATOM 3251 N N . PHE A 1 398 ? 54.564 -19.131 -20.015 1.00 32.47 398 PHE A N 1
ATOM 3252 C CA . PHE A 1 398 ? 54.168 -20.547 -19.977 1.00 32.47 398 PHE A CA 1
ATOM 3253 C C . PHE A 1 398 ? 53.402 -20.977 -21.231 1.00 32.47 398 PHE A C 1
ATOM 3255 O O . PHE A 1 398 ? 52.362 -20.419 -21.584 1.00 32.47 398 PHE A O 1
ATOM 3262 N N . SER A 1 399 ? 53.928 -21.999 -21.910 1.00 33.41 399 SER A N 1
ATOM 3263 C CA . SER A 1 399 ? 53.420 -22.463 -23.196 1.00 33.41 399 SER A CA 1
ATOM 3264 C C . SER A 1 399 ? 52.146 -23.313 -23.081 1.00 33.41 399 SER A C 1
ATOM 3266 O O . SER A 1 399 ? 52.110 -24.309 -22.363 1.00 33.41 399 SER A O 1
ATOM 3268 N N . THR A 1 400 ? 51.200 -23.003 -23.970 1.00 40.00 400 THR A N 1
ATOM 3269 C CA . THR A 1 400 ? 50.175 -23.865 -24.596 1.00 40.00 400 THR A CA 1
ATOM 3270 C C . THR A 1 400 ? 48.856 -24.208 -23.879 1.00 40.00 400 THR A C 1
ATOM 3272 O O . THR A 1 400 ? 48.807 -24.721 -22.772 1.00 40.00 400 THR A O 1
ATOM 3275 N N . ARG A 1 401 ? 47.787 -24.027 -24.683 1.00 39.03 401 ARG A N 1
ATOM 3276 C CA . ARG A 1 401 ? 46.479 -24.717 -24.718 1.00 39.03 401 ARG A CA 1
ATOM 3277 C C . ARG A 1 401 ? 45.590 -24.610 -23.475 1.00 39.03 401 ARG A C 1
ATOM 3279 O O . ARG A 1 401 ? 45.477 -25.550 -22.702 1.00 39.03 401 ARG A O 1
ATOM 3286 N N . CYS A 1 402 ? 44.812 -23.527 -23.398 1.00 33.09 402 CYS A N 1
ATOM 3287 C CA . CYS A 1 402 ? 43.650 -23.468 -22.510 1.00 33.09 402 CYS A CA 1
ATOM 3288 C C . CYS A 1 402 ? 42.347 -23.232 -23.314 1.00 33.09 402 CYS A C 1
ATOM 3290 O O . CYS A 1 402 ? 42.209 -22.182 -23.947 1.00 33.09 402 CYS A O 1
ATOM 3292 N N . PRO A 1 403 ? 41.380 -24.172 -23.314 1.00 32.81 403 PRO A N 1
ATOM 3293 C CA . PRO A 1 403 ? 40.095 -24.051 -24.023 1.00 32.81 403 PRO A CA 1
ATOM 3294 C C . PRO A 1 403 ? 39.145 -22.981 -23.440 1.00 32.81 403 PRO A C 1
ATOM 3296 O O . PRO A 1 403 ? 38.102 -22.696 -24.024 1.00 32.81 403 PRO A O 1
ATOM 3299 N N . PHE A 1 404 ? 39.534 -22.331 -22.338 1.00 29.56 404 PHE A N 1
ATOM 3300 C CA . PHE A 1 404 ? 38.773 -21.298 -21.625 1.00 29.56 404 PHE A CA 1
ATOM 3301 C C . PHE A 1 404 ? 38.505 -20.025 -22.458 1.00 29.56 404 PHE A C 1
ATOM 3303 O O . PHE A 1 404 ? 37.534 -19.311 -22.230 1.00 29.56 404 PHE A O 1
ATOM 3310 N N . LEU A 1 405 ? 39.327 -19.758 -23.482 1.00 31.56 405 LEU A N 1
ATOM 3311 C CA . LEU A 1 405 ? 39.228 -18.563 -24.333 1.00 31.56 405 LEU A CA 1
ATOM 3312 C C . LEU A 1 405 ? 38.062 -18.586 -25.341 1.00 31.56 405 LEU A C 1
ATOM 3314 O O . LEU A 1 405 ? 37.743 -17.547 -25.916 1.00 31.56 405 LEU A O 1
ATOM 3318 N N . LYS A 1 406 ? 37.398 -19.732 -25.555 1.00 27.39 406 LYS A N 1
ATOM 3319 C CA . LYS A 1 406 ? 36.224 -19.824 -26.448 1.00 27.39 406 LYS A CA 1
ATOM 3320 C C . LYS A 1 406 ? 34.892 -19.459 -25.777 1.00 27.39 406 LYS A C 1
ATOM 3322 O O . LYS A 1 406 ? 33.958 -19.120 -26.493 1.00 27.39 406 LYS A O 1
ATOM 3327 N N . ALA A 1 407 ? 34.808 -19.453 -24.444 1.00 30.58 407 ALA A N 1
ATOM 3328 C CA . ALA A 1 407 ? 33.573 -19.151 -23.700 1.00 30.58 407 ALA A CA 1
ATOM 3329 C C . ALA A 1 407 ? 33.288 -17.642 -23.538 1.00 30.58 407 ALA A C 1
ATOM 3331 O O . ALA A 1 407 ? 32.322 -17.239 -22.906 1.00 30.58 407 ALA A O 1
ATOM 3332 N N . LEU A 1 408 ? 34.138 -16.790 -24.108 1.00 28.16 408 LEU A N 1
ATOM 3333 C CA . LEU A 1 408 ? 34.253 -15.375 -23.756 1.00 28.16 408 LEU A CA 1
ATOM 3334 C C . LEU A 1 408 ? 33.553 -14.427 -24.752 1.00 28.16 408 LEU A C 1
ATOM 3336 O O . LEU A 1 408 ? 33.816 -13.227 -24.763 1.00 28.16 408 LEU A O 1
ATOM 3340 N N . ARG A 1 409 ? 32.711 -14.973 -25.641 1.00 28.06 409 ARG A N 1
ATOM 3341 C CA . ARG A 1 409 ? 32.197 -14.291 -26.846 1.00 28.06 409 ARG A CA 1
ATOM 3342 C C . ARG A 1 409 ? 30.690 -14.015 -26.874 1.00 28.06 409 ARG A C 1
ATOM 3344 O O . ARG A 1 409 ? 30.160 -13.750 -27.946 1.00 28.06 409 ARG A O 1
ATOM 3351 N N . LEU A 1 410 ? 30.025 -14.011 -25.724 1.00 32.28 410 LEU A N 1
ATOM 3352 C CA . LEU A 1 410 ? 28.647 -13.530 -25.584 1.00 32.28 410 LEU A CA 1
ATOM 3353 C C . LEU A 1 410 ? 28.572 -12.663 -24.323 1.00 32.28 410 LEU A C 1
ATOM 3355 O O . LEU A 1 410 ? 28.487 -13.174 -23.212 1.00 32.28 410 LEU A O 1
ATOM 3359 N N . LEU A 1 411 ? 28.713 -11.349 -24.500 1.00 33.69 411 LEU A N 1
ATOM 3360 C CA . LEU A 1 411 ? 28.517 -10.358 -23.445 1.00 33.69 411 LEU A CA 1
ATOM 3361 C C . LEU A 1 411 ? 27.114 -9.777 -23.617 1.00 33.69 411 LEU A C 1
ATOM 3363 O O . LEU A 1 411 ? 26.910 -8.911 -24.458 1.00 33.69 411 LEU A O 1
ATOM 3367 N N . ASP A 1 412 ? 26.187 -10.295 -22.819 1.00 40.59 412 ASP A N 1
ATOM 3368 C CA . ASP A 1 412 ? 24.800 -9.841 -22.717 1.00 40.59 412 ASP A CA 1
ATOM 3369 C C . ASP A 1 412 ? 24.742 -8.460 -22.023 1.00 40.59 412 ASP A C 1
ATOM 3371 O O . ASP A 1 412 ? 25.478 -8.215 -21.055 1.00 40.59 412 ASP A O 1
ATOM 3375 N N . LEU A 1 413 ? 23.871 -7.542 -22.469 1.00 39.75 413 LEU A N 1
ATOM 3376 C CA . LEU A 1 413 ? 23.646 -6.237 -21.817 1.00 39.75 413 LEU A CA 1
ATOM 3377 C C . LEU A 1 413 ? 23.294 -6.361 -20.324 1.00 39.75 413 LEU A C 1
ATOM 3379 O O . LEU A 1 413 ? 23.568 -5.429 -19.557 1.00 39.75 413 LEU A O 1
ATOM 3383 N N . ARG A 1 414 ? 22.753 -7.502 -19.874 1.00 38.19 414 ARG A N 1
ATOM 3384 C CA . ARG A 1 414 ? 22.542 -7.793 -18.440 1.00 38.19 414 ARG A CA 1
ATOM 3385 C C . ARG A 1 414 ? 23.849 -7.713 -17.633 1.00 38.19 414 ARG A C 1
ATOM 3387 O O . ARG A 1 414 ? 23.854 -7.232 -16.500 1.00 38.19 414 ARG A O 1
ATOM 3394 N N . PHE A 1 415 ? 24.978 -8.078 -18.241 1.00 39.44 415 PHE A N 1
ATOM 3395 C CA . PHE A 1 415 ? 26.323 -7.960 -17.662 1.00 39.44 415 PHE A CA 1
ATOM 3396 C C . PHE A 1 415 ? 26.838 -6.506 -17.642 1.00 39.44 415 PHE A C 1
ATOM 3398 O O . PHE A 1 415 ? 27.694 -6.151 -16.831 1.00 39.44 415 PHE A O 1
ATOM 3405 N N . TYR A 1 416 ? 26.308 -5.639 -18.512 1.00 38.31 416 TYR A N 1
ATOM 3406 C CA . TYR A 1 416 ? 26.630 -4.209 -18.544 1.00 38.31 416 TYR A CA 1
ATOM 3407 C C . TYR A 1 416 ? 25.889 -3.440 -17.438 1.00 38.31 416 TYR A C 1
ATOM 3409 O O . TYR A 1 416 ? 26.492 -2.614 -16.752 1.00 38.31 416 TYR A O 1
ATOM 3417 N N . LEU A 1 417 ? 24.615 -3.776 -17.191 1.00 40.66 417 LEU A N 1
ATOM 3418 C CA . LEU A 1 417 ? 23.838 -3.290 -16.038 1.00 40.66 417 LEU A CA 1
ATOM 3419 C C . LEU A 1 417 ? 24.527 -3.637 -14.711 1.00 40.66 417 LEU A C 1
ATOM 3421 O O . LEU A 1 417 ? 24.656 -2.788 -13.831 1.00 40.66 417 LEU A O 1
ATOM 3425 N N . PHE A 1 418 ? 25.057 -4.857 -14.623 1.00 41.81 418 PHE A N 1
ATOM 3426 C CA . PHE A 1 418 ? 25.801 -5.374 -13.478 1.00 41.81 418 PHE A CA 1
ATOM 3427 C C . PHE A 1 418 ? 27.098 -4.608 -13.147 1.00 41.81 418 PHE A C 1
ATOM 3429 O O . PHE A 1 418 ? 27.558 -4.640 -12.011 1.00 41.81 418 PHE A O 1
ATOM 3436 N N . HIS A 1 419 ? 27.708 -3.923 -14.119 1.00 39.28 419 HIS A N 1
ATOM 3437 C CA . HIS A 1 419 ? 28.948 -3.160 -13.923 1.00 39.28 419 HIS A CA 1
ATOM 3438 C C . HIS A 1 419 ? 28.753 -1.655 -13.707 1.00 39.28 419 HIS A C 1
ATOM 3440 O O . HIS A 1 419 ? 29.737 -0.969 -13.421 1.00 39.28 419 HIS A O 1
ATOM 3446 N N . MET A 1 420 ? 27.528 -1.144 -13.862 1.00 40.75 420 MET A N 1
ATOM 3447 C CA . MET A 1 420 ? 27.204 0.268 -13.620 1.00 40.75 420 MET A CA 1
ATOM 3448 C C . MET A 1 420 ? 26.628 0.555 -12.234 1.00 40.75 420 MET A C 1
ATOM 3450 O O . MET A 1 420 ? 26.641 1.709 -11.802 1.00 40.75 420 MET A O 1
ATOM 3454 N N . LEU A 1 421 ? 26.107 -0.477 -11.569 1.00 39.53 421 LEU A N 1
ATOM 3455 C CA . LEU A 1 421 ? 25.779 -0.455 -10.143 1.00 39.53 421 LEU A CA 1
ATOM 3456 C C . LEU A 1 421 ? 27.050 -0.472 -9.294 1.00 39.53 421 LEU A C 1
ATOM 3458 O O . LEU A 1 421 ? 26.954 -0.123 -8.092 1.00 39.53 421 LEU A O 1
#

Sequence (421 aa):
MEQLNKILAEYVKRLGNDYETAIATGNATPELSFRPALDDFLVQMSGFIDRKIDRIFEPRQQGKYGRPDWLFCNKDTMGIYGYVEAKSFNPNVVLNPVDYERQVKRYLYLGNPVILTDGIDFIVYYPNKTSSLISVCKKPINWNAPELNSDIFPMFKNFFKKEGFRTISEKQLVAELSKRAKHLCEDLEGILDINEDEAENETERKTIISLKHLWDVAAKSHDKSLADNHTFAGFVAQILAFGLLYAHRYVNEKDITPADKYQKLQVFWNSPSFKTQALRLQPFKTLVNALADELNSPFSKIGIWYDNTRRMLSCIRLSEHQITTPNFHELYESFLAAYDGKTRNDFGAWYTPMHWQNTQQSLLMQSCRLYCQEKMYVIKPSRLLILAVVLAHLSKLFSTRCPFLKALRLLDLRFYLFHML

Organism: NCBI:txid165179